Protein 6WE5 (pdb70)

InterPro domains:
  IPR008162 Inorganic pyrophosphatase [MF_00209] (23-205)
  IPR008162 Inorganic pyrophosphatase [PF00719] (28-204)
  IPR008162 Inorganic pyrophosphatase [PTHR10286] (7-205)
  IPR008162 Inorganic pyrophosphatase [cd00412] (23-202)
  IPR036649 Inorganic pyrophosphatase superfamily [G3DSA:3.90.80.10] (1-208)
  IPR036649 Inorganic pyrophosphatase superfamily [SSF50324] (8-208)

Radius of gyration: 25.92 Å; Cα contacts (8 Å, |Δi|>4): 1551; chains: 3; bounding box: 53×72×69 Å

B-factor: mean 61.57, std 17.76, range [30.32, 133.75]

Foldseek 3Di:
DDDPDDDQQQAPDDQDDPLQQKGKWAFQFAQQDQFGWAQDPVPSDIDGPGGQPDDDGQHFGKGFGHLFFQADLLQVVLCVVLVHPQAGAPGDGAMEGEDAPDHDNDGRDIFMWGFWKWWFKGQPSYTRIYTYTYGDPHVPCNPRRHPVPPDVVSVVSNVVCVQPSPQDPVCVVVVPPTRMDGSDMTTRVVSSVSRVSRNVVSVVVD/DDDPDDDQQQAPDDADDPLQQKGKWAFQFAQQDQFGWAQDPVPSDIDGPGGQPDDDGQLFGKGFGHLFFQAALLQVVLCVVLVHPQAGAPGDGQMEGEDAPDDDNDGRDIFMWGFWKWWFKGQPRHTNIYTYTYGDPHPPCNPRRHCVPPDVVSVCSNVVCVQPSPQDPVCVVVVPDTRMDGSDMTGRVVSSVSRVSRSVVSVVVD/DDPDDDQQQAPDDQDDPLQQKGKWFFQFAQQDQFGWAQDPVPSDIDGPGGQPDDDGQLFGKGFGHLFFFADLLQVVLCVVLVHPQQGAPGHGQMEGEHAPDDDNDGRDIFMWGFWKWWFKGQPSHTRIYTYTYGDPHPPCNPRRHCVPPPVVSVVSNVVCVQPSPQDPVCVVVVPDTNMDGSDMTTRVVSSVSRVSRNVVSVVVPD

Sequence (618 aa):
KTPLSIAHPWHGPVLTRDDYESLCCYIEITPADSVKFELDKETGILKVDRPQKFSNFCPCLYGLLPKTYCGDLSGEYSGQQSNRENIKGDGDPLDICVLTEKNITQGNILLQARPIGGIRILDSEEADDKIIAVLEDDLVYGNIEDISECPGTVLDMIQHYFLTYKATPESLIQAKPAKIEIVGLYGKKEAQKVIRLAHEDYCNLFKTPLSIAHPWHGPVLTRDDYESLCCYIEITPADSVKFELDKETGILKVDRPQKFSNFCPCLYGLLPKTYCCGDLSGEYSGQQSNRENIKGDGDPLDICVLTEKNITQGNILLQARRPIGGIRILDSEEADDKIIAVLEDDLVYGNIEDISECPGTVLDMIQHYFLTYKATPESLIQAKPAKIEIVGLYGKKEAQKVIRLAHEDYCNLFTPLSIAHPWHGPVLTRDDYESLCCYIEITPADSVKFELDKETGILKVDRPQKFSNFCPCLYGLLPKTYCGDLSGEYSGQQSNRENIKGDGDPLDICVLTEKNITQGNILLQARPIGGIRILDSEEADDKIIAVLEDDLVYGNIEDISECPGTVLDMIQHYFLTYKATPESLIQAKPAKIEIVGLYGKKEAQKVIRLAHEDYCNLFM

Secondary structure (DSSP, 8-state):
----BPBPTTTSS-S-SSTTSSEEEEEEE-TT-SEEEEE-TTT--EEEEEE-SSS---SSEEEE-TT----HHHHHHHHHHHT-SS-EE-SSPPEEEEE-SS-----SEEEEEEEEEEEEEESSSEE--EEEEEETT-TTTTT--SGGGS-HHHHHHHHHHHHHTT--HHHHHTTPPPSSEEEEEE-HHHHHHHHHHHHHHHHHH-/----BPBPTTTSS-S-SSTTSSEEEEEEE-TT-SEEEEE-TTT--EEEEEE--SS----SEEEE-TT----HHHHHHHHHHHT-SS-EE-SSPPEEEEE-SS-----SEEEEEEEEEEEEEESSSEE--EEEEEETT-TTTTT--SGGGS-HHHHHHHHHHHHHTT--HHHHHTTPPPSSEEEEEE-HHHHHHHHHHHHHHHHHH-/---BPBPTTTSS-S-SSTTSSEEEEEEE-TT-SEEEEE-TTT--EEEEEE--SS---SSEEEE-TT----HHHHHHHHHHTT-SS-EE-SSPPEEEEE-SS-----SEEEEEEEEEEEEEESSSEE--EEEEEETT-TTTTT--SGGGS-HHHHHHHHHHHHHTT--HHHHHTTPPPSSEEEEEEEHHHHHHHHHHHHHHHHHHH-

Solvent-accessible surface area: 25191 Å² total; per-residue (Å²): 157,46,45,124,33,12,18,0,0,10,23,24,4,63,4,29,182,59,101,21,62,10,0,5,0,0,0,16,7,0,57,57,23,35,1,34,16,83,15,34,85,110,7,0,8,7,33,6,73,25,6,5,116,62,114,24,106,2,16,9,2,28,0,6,0,0,51,0,51,6,8,127,67,9,1,70,48,2,5,132,73,17,142,118,92,95,16,54,16,39,19,63,14,5,18,0,0,0,5,26,64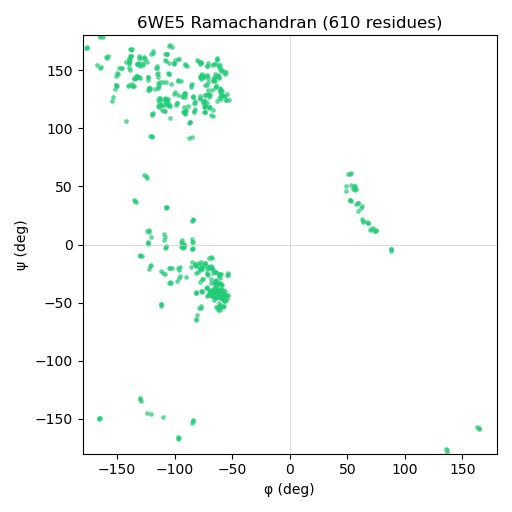,38,110,11,61,19,10,30,1,1,0,47,0,76,1,0,0,0,1,14,2,2,43,97,38,70,0,26,7,6,0,0,0,0,3,52,68,7,93,94,30,15,144,25,118,43,16,96,107,9,65,43,110,20,14,92,77,0,38,106,8,10,71,31,24,116,23,51,77,61,37,110,146,148,87,52,128,70,90,21,40,42,64,30,76,11,22,50,78,46,0,21,26,8,0,84,37,0,41,78,11,17,70,124,101,109,136,40,55,125,31,13,15,0,0,14,10,23,2,57,3,29,178,61,117,31,76,12,0,6,0,0,0,10,7,0,54,53,12,32,0,24,6,94,8,36,83,117,10,1,8,2,34,7,78,70,2,5,89,64,116,25,110,1,16,8,3,31,0,7,0,0,56,0,50,6,8,107,62,11,0,110,54,3,6,74,83,15,144,108,74,123,12,51,16,34,23,58,12,2,19,0,0,0,6,27,75,35,104,9,64,14,2,25,0,0,0,48,0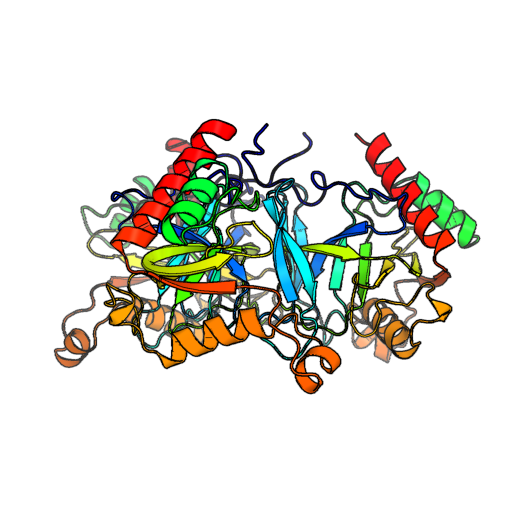,41,0,0,0,0,0,15,2,2,49,98,84,74,4,30,8,7,0,0,0,0,2,60,95,7,92,94,31,12,142,21,85,42,14,96,102,8,60,41,107,15,14,90,77,0,36,104,8,13,75,31,31,122,22,53,81,54,36,108,145,139,84,54,130,70,95,32,38,50,63,28,77,12,22,41,80,39,0,28,36,10,0,36,52,0,43,36,11,17,71,113,91,117,109,52,75,32,11,17,0,0,10,7,24,2,64,4,28,181,62,116,22,71,11,0,6,0,0,0,14,7,0,54,64,15,35,1,50,6,41,15,31,87,105,6,1,8,0,36,7,91,25,6,4,115,59,116,24,108,1,15,9,3,31,1,7,0,0,30,0,48,7,8,130,81,12,0,52,34,3,2,138,82,15,96,100,83,143,19,54,15,39,20,59,14,6,20,0,0,0,6,25,65,38,113,10,68,24,3,23,6,1,0,46,0,33,0,0,0,0,0,14,2,6,52,98,57,72,1,31,8,7,0,0,0,0,3,54,100,7,89,94,34,10,140,21,78,44,15,98,104,10,61,44,110,16,13,92,76,1,36,106,8,15,76,30,55,72,20,52,80,57,37,104,149,139,87,55,127,70,96,34,67,47,57,27,76,13,21,38,172,41,0,19,73,9,0,82,15,0,39,70,13,0,42,130,100,44,149

Organism: Chlamydia trachomatis serovar D (strain ATCC VR-885 / DSM 19411 / UW-3/Cx) (NCBI:txid272561)

CATH classification: 3.90.80.10

Structure (mmCIF, N/CA/C/O backbone):
data_6WE5
#
_entry.id   6WE5
#
_cell.length_a   77.160
_cell.length_b   121.190
_cell.length_c   124.500
_cell.angle_alpha   90.000
_cell.angle_beta   90.000
_cell.angle_gamma   90.000
#
_symmetry.space_group_name_H-M   'C 2 2 21'
#
loop_
_entity.id
_entity.type
_entity.pdbx_description
1 polymer 'Inorganic pyrophosphatase'
2 non-polymer 'SODIUM ION'
3 water water
#
loop_
_atom_site.group_PDB
_atom_site.id
_atom_site.type_symbol
_atom_site.label_atom_id
_atom_site.label_alt_id
_atom_site.label_comp_id
_atom_site.label_asym_id
_atom_site.label_entity_id
_atom_site.label_seq_id
_atom_site.pdbx_PDB_ins_code
_atom_site.Cartn_x
_atom_site.Cartn_y
_atom_site.Cartn_z
_atom_site.occupancy
_atom_site.B_iso_or_equiv
_atom_site.auth_seq_id
_atom_site.auth_comp_id
_atom_site.auth_asym_id
_atom_site.auth_atom_id
_atom_site.pdbx_PDB_model_num
ATOM 1 N N . LYS A 1 11 ? 3.539 9.748 10.977 1.00 88.40 3 LYS A N 1
ATOM 2 C CA . LYS A 1 11 ? 4.750 9.692 10.169 1.00 91.52 3 LYS A CA 1
ATOM 3 C C . LYS A 1 11 ? 5.907 10.378 10.887 1.00 93.57 3 LYS A C 1
ATOM 4 O O . LYS A 1 11 ? 7.062 10.236 10.492 1.00 95.74 3 LYS A O 1
ATOM 6 N N . THR A 1 12 ? 5.584 11.129 11.944 1.00 93.43 4 THR A N 1
ATOM 7 C CA . THR A 1 12 ? 6.590 11.776 12.774 1.00 84.10 4 THR A CA 1
ATOM 8 C C . THR A 1 12 ? 6.728 10.994 14.070 1.00 76.98 4 THR A C 1
ATOM 9 O O . THR A 1 12 ? 5.805 11.019 14.897 1.00 67.82 4 THR A O 1
ATOM 13 N N . PRO A 1 13 ? 7.832 10.280 14.289 1.00 69.58 5 PRO A N 1
ATOM 14 C CA . PRO A 1 13 ? 7.986 9.528 15.544 1.00 63.11 5 PRO A CA 1
ATOM 15 C C . PRO A 1 13 ? 8.140 10.429 16.761 1.00 59.96 5 PRO A C 1
ATOM 16 O O . PRO A 1 13 ? 9.156 11.112 16.909 1.00 61.00 5 PRO A O 1
ATOM 20 N N . LEU A 1 14 ? 7.142 10.439 17.644 1.00 64.03 6 LEU A N 1
ATOM 21 C CA . LEU A 1 14 ? 7.213 11.271 18.838 1.00 64.58 6 LEU A CA 1
ATOM 22 C C . LEU A 1 14 ? 7.955 10.605 19.991 1.00 55.69 6 LEU A C 1
ATOM 23 O O . LEU A 1 14 ? 8.323 11.290 20.950 1.00 54.08 6 LEU A O 1
ATOM 28 N N . SER A 1 15 ? 8.170 9.296 19.924 1.00 55.02 7 SER A N 1
ATOM 29 C CA . SER A 1 15 ? 8.812 8.541 20.988 1.00 56.75 7 SER A CA 1
ATOM 30 C C . SER A 1 15 ? 9.924 7.681 20.397 1.00 52.25 7 SER A C 1
ATOM 31 O O . SER A 1 15 ? 9.921 7.347 19.209 1.00 56.62 7 SER A O 1
ATOM 34 N N . ILE A 1 16 ? 10.895 7.344 21.242 1.00 47.51 8 ILE A N 1
ATOM 35 C CA . ILE A 1 16 ? 11.981 6.463 20.831 1.00 46.27 8 ILE A CA 1
ATOM 36 C C . ILE A 1 16 ? 11.458 5.041 20.666 1.00 53.08 8 ILE A C 1
ATOM 37 O O . ILE A 1 16 ? 10.732 4.523 21.526 1.00 52.82 8 ILE A O 1
ATOM 42 N N . ALA A 1 17 ? 11.814 4.410 19.550 1.00 48.31 9 ALA A N 1
ATOM 43 C CA . ALA A 1 17 ? 11.355 3.061 19.257 1.00 47.12 9 ALA A CA 1
ATOM 44 C C . ALA A 1 17 ? 12.081 2.039 20.123 1.00 48.69 9 ALA A C 1
ATOM 45 O O . ALA A 1 17 ? 13.248 2.204 20.472 1.00 42.38 9 ALA A O 1
ATOM 47 N N . HIS A 1 18 ? 11.361 0.990 20.499 1.00 55.67 10 HIS A N 1
ATOM 48 C CA . HIS A 1 18 ? 11.968 -0.155 21.166 1.00 52.68 10 HIS A CA 1
ATOM 49 C C . HIS A 1 18 ? 13.115 -0.709 20.321 1.00 50.86 10 HIS A C 1
ATOM 50 O O . HIS A 1 18 ? 12.896 -1.044 19.147 1.00 55.90 10 HIS A O 1
ATOM 57 N N . PRO A 1 19 ? 14.334 -0.817 20.859 1.00 49.23 11 PRO A N 1
ATOM 58 C CA . PRO A 1 19 ? 15.473 -1.235 20.019 1.00 53.47 11 PRO A CA 1
ATOM 59 C C . PRO A 1 19 ? 15.328 -2.624 19.422 1.00 50.88 11 PRO A C 1
ATOM 60 O O . PRO A 1 19 ? 15.930 -2.896 18.378 1.00 53.71 11 PRO A O 1
ATOM 64 N N . TRP A 1 20 ? 14.559 -3.513 20.047 1.00 48.41 12 TRP A N 1
ATOM 65 C CA . TRP A 1 20 ? 14.394 -4.849 19.492 1.00 41.12 12 TRP A CA 1
ATOM 66 C C . TRP A 1 20 ? 13.352 -4.859 18.378 1.00 57.72 12 TRP A C 1
ATOM 67 O O . TRP A 1 20 ? 13.560 -5.494 17.339 1.00 56.69 12 TRP A O 1
ATOM 78 N N . HIS A 1 21 ? 12.245 -4.133 18.557 1.00 54.42 13 HIS A N 1
ATOM 79 C CA . HIS A 1 21 ? 11.140 -4.168 17.605 1.00 58.88 13 HIS A CA 1
ATOM 80 C C . HIS A 1 21 ? 11.176 -3.046 16.575 1.00 60.34 13 HIS A C 1
ATOM 81 O O . HIS A 1 21 ? 10.546 -3.179 15.524 1.00 60.40 13 HIS A O 1
ATOM 88 N N . GLY A 1 22 ? 11.900 -1.963 16.835 1.00 61.37 14 GLY A N 1
ATOM 89 C CA . GLY A 1 22 ? 11.814 -0.773 16.018 1.00 56.15 14 GLY A CA 1
ATOM 90 C C . GLY A 1 22 ? 12.622 -0.774 14.730 1.00 54.49 14 GLY A C 1
ATOM 91 O O . GLY A 1 22 ? 12.064 -0.704 13.632 1.00 55.36 14 GLY A O 1
ATOM 92 N N . PRO A 1 23 ? 13.954 -0.837 14.837 1.00 50.39 15 PRO A N 1
ATOM 93 C CA . PRO A 1 23 ? 14.798 -0.628 13.653 1.00 42.93 15 PRO A CA 1
ATOM 94 C C . PRO A 1 23 ? 14.550 -1.667 12.570 1.00 56.26 15 PRO A C 1
ATOM 95 O O . PRO A 1 23 ? 14.178 -2.811 12.843 1.00 54.38 15 PRO A O 1
ATOM 99 N N . VAL A 1 24 ? 14.799 -1.264 11.328 1.00 60.49 16 VAL A N 1
ATOM 100 C CA . VAL A 1 24 ? 14.755 -2.195 10.207 1.00 59.82 16 VAL A CA 1
ATOM 101 C C . VAL A 1 24 ? 16.037 -3.014 10.214 1.00 63.48 16 VAL A C 1
ATOM 102 O O . VAL A 1 24 ? 17.144 -2.462 10.201 1.00 59.27 16 VAL A O 1
ATOM 106 N N . LEU A 1 25 ? 15.882 -4.338 10.223 1.00 62.36 17 LEU A N 1
ATOM 107 C CA . LEU A 1 25 ? 17.022 -5.244 10.297 1.00 52.23 17 LEU A CA 1
ATOM 108 C C . LEU A 1 25 ? 17.954 -5.058 9.104 1.00 48.18 17 LEU A C 1
ATOM 109 O O . LEU A 1 25 ? 19.148 -4.787 9.268 1.00 53.12 17 LEU A O 1
ATOM 114 N N . THR A 1 26 ? 17.425 -5.187 7.887 1.00 50.81 18 THR A N 1
ATOM 115 C CA . THR A 1 26 ? 18.270 -5.068 6.707 1.00 57.22 18 THR A CA 1
ATOM 116 C C . THR A 1 26 ? 17.482 -4.447 5.564 1.00 63.90 18 THR A C 1
ATOM 117 O O . THR A 1 26 ? 16.260 -4.591 5.476 1.00 68.16 18 THR A O 1
ATOM 121 N N . ARG A 1 27 ? 18.207 -3.757 4.684 1.00 68.08 19 ARG A N 1
ATOM 122 C CA . ARG A 1 27 ? 17.628 -3.138 3.502 1.00 67.91 19 ARG A CA 1
ATOM 123 C C . ARG A 1 27 ? 18.293 -3.622 2.225 1.00 67.45 19 ARG A C 1
ATOM 124 O O . ARG A 1 27 ? 17.898 -3.192 1.134 1.00 71.89 19 ARG A O 1
ATOM 132 N N . ASP A 1 28 ? 19.277 -4.515 2.330 1.00 63.99 20 ASP A N 1
ATOM 133 C CA . ASP A 1 28 ? 20.085 -4.979 1.208 1.00 69.42 20 ASP A CA 1
ATOM 134 C C . ASP A 1 28 ? 20.249 -6.492 1.258 1.00 70.62 20 ASP A C 1
ATOM 135 O O . ASP A 1 28 ? 21.331 -7.025 0.986 1.00 69.66 20 ASP A O 1
ATOM 140 N N . ASP A 1 29 ? 19.182 -7.191 1.648 1.00 69.06 21 ASP A N 1
ATOM 141 C CA . ASP A 1 29 ? 19.138 -8.655 1.693 1.00 71.93 21 ASP A CA 1
ATOM 142 C C . ASP A 1 29 ? 20.265 -9.230 2.552 1.00 68.87 21 ASP A C 1
ATOM 143 O O . ASP A 1 29 ? 20.972 -10.159 2.154 1.00 69.44 21 ASP A O 1
ATOM 148 N N . TYR A 1 30 ? 20.411 -8.670 3.753 1.00 67.18 22 TYR A N 1
ATOM 149 C CA . TYR A 1 30 ? 21.314 -9.148 4.798 1.00 60.01 22 TYR A CA 1
ATOM 150 C C . TYR A 1 30 ? 22.791 -8.990 4.448 1.00 61.84 22 TYR A C 1
ATOM 151 O O . TYR A 1 30 ? 23.641 -9.626 5.080 1.00 58.19 22 TYR A O 1
ATOM 160 N N . GLU A 1 31 ? 23.129 -8.126 3.482 1.00 56.59 23 GLU A N 1
ATOM 161 C CA . GLU A 1 31 ? 24.537 -7.812 3.237 1.00 57.35 23 GLU A CA 1
ATOM 162 C C . GLU A 1 31 ? 25.104 -6.945 4.354 1.00 52.74 23 GLU A C 1
ATOM 163 O O . GLU A 1 31 ? 26.267 -7.104 4.744 1.00 57.83 23 GLU A O 1
ATOM 169 N N . SER A 1 32 ? 24.305 -6.014 4.866 1.00 51.44 24 SER A N 1
ATOM 170 C CA . SER A 1 32 ? 24.627 -5.266 6.073 1.00 54.99 24 SER A CA 1
ATOM 171 C C . SER A 1 32 ? 23.402 -5.278 6.978 1.00 57.39 24 SER A C 1
ATOM 172 O O . SER A 1 32 ? 22.270 -5.452 6.516 1.00 58.46 24 SER A O 1
ATOM 175 N N . LEU A 1 33 ? 23.636 -5.104 8.277 1.00 48.87 25 LEU A N 1
ATOM 176 C CA . LEU A 1 33 ? 22.581 -5.202 9.279 1.00 47.67 25 LEU A CA 1
ATOM 177 C C . LEU A 1 33 ? 22.647 -4.013 10.224 1.00 47.18 25 LEU A C 1
ATOM 178 O O . LEU A 1 33 ? 23.735 -3.535 10.561 1.00 50.08 25 LEU A O 1
ATOM 183 N N . CYS A 1 34 ? 21.480 -3.549 10.660 1.00 48.08 26 CYS A N 1
ATOM 184 C CA . CYS A 1 34 ? 21.399 -2.620 11.779 1.00 55.93 26 CYS A CA 1
ATOM 185 C C . CYS A 1 34 ? 21.431 -3.414 13.079 1.00 55.26 26 CYS A C 1
ATOM 186 O O . CYS A 1 34 ? 20.656 -4.358 13.251 1.00 58.39 26 CYS A O 1
ATOM 189 N N . CYS A 1 35 ? 22.332 -3.046 13.985 1.00 50.03 27 CYS A N 1
ATOM 190 C CA . CYS A 1 35 ? 22.558 -3.784 15.222 1.00 41.08 27 CYS A CA 1
ATOM 191 C C . CYS A 1 35 ? 22.373 -2.883 16.434 1.00 40.71 27 CYS A C 1
ATOM 192 O O . CYS A 1 35 ? 22.735 -1.704 16.406 1.00 42.14 27 CYS A O 1
ATOM 195 N N . TYR A 1 36 ? 21.825 -3.449 17.504 1.00 40.70 28 TYR A N 1
ATOM 196 C CA . TYR A 1 36 ? 21.714 -2.760 18.779 1.00 38.63 28 TYR A CA 1
ATOM 197 C C . TYR A 1 36 ? 22.759 -3.318 19.738 1.00 38.94 28 TYR A C 1
ATOM 198 O O . TYR A 1 36 ? 22.774 -4.523 20.009 1.00 38.40 28 TYR A O 1
ATOM 207 N N . ILE A 1 37 ? 23.638 -2.452 20.226 1.00 39.25 29 ILE A N 1
ATOM 208 C CA . ILE A 1 37 ? 24.771 -2.862 21.054 1.00 39.26 29 ILE A CA 1
ATOM 209 C C . ILE A 1 37 ? 24.396 -2.777 22.530 1.00 45.56 29 ILE A C 1
ATOM 210 O O . ILE A 1 37 ? 23.936 -1.732 23.007 1.00 34.00 29 ILE A O 1
ATOM 215 N N . GLU A 1 38 ? 24.616 -3.871 23.258 1.00 42.35 30 GLU A N 1
ATOM 216 C CA . GLU A 1 38 ? 24.362 -3.931 24.687 1.00 41.05 30 GLU A CA 1
ATOM 217 C C . GLU A 1 38 ? 25.628 -3.884 25.527 1.00 42.16 30 GLU A C 1
ATOM 218 O O . GLU A 1 38 ? 25.610 -3.318 26.614 1.00 40.53 30 GLU A O 1
ATOM 224 N N . ILE A 1 39 ? 26.727 -4.444 25.046 1.00 39.96 31 ILE A N 1
ATOM 225 C CA . ILE A 1 39 ? 27.935 -4.620 25.848 1.00 42.54 31 ILE A CA 1
ATOM 226 C C . ILE A 1 39 ? 29.141 -4.210 25.014 1.00 42.86 31 ILE A C 1
ATOM 227 O O . ILE A 1 39 ? 29.229 -4.540 23.826 1.00 44.74 31 ILE A O 1
ATOM 232 N N . THR A 1 40 ? 30.057 -3.474 25.630 1.00 41.80 32 THR A N 1
ATOM 233 C CA . THR A 1 40 ? 31.318 -3.122 25.002 1.00 38.66 32 THR A CA 1
ATOM 234 C C . THR A 1 40 ? 32.475 -3.694 25.808 1.00 39.89 32 THR A C 1
ATOM 235 O O . THR A 1 40 ? 32.289 -4.119 26.956 1.00 41.83 32 THR A O 1
ATOM 239 N N . PRO A 1 41 ? 33.693 -3.748 25.220 1.00 36.89 33 PRO A N 1
ATOM 240 C CA . PRO A 1 41 ? 34.879 -4.160 25.992 1.00 37.45 33 PRO A CA 1
ATOM 241 C C . PRO A 1 41 ? 35.085 -3.365 27.271 1.00 43.67 33 PRO A C 1
ATOM 242 O O . PRO A 1 41 ? 35.706 -3.863 28.212 1.00 40.37 33 PRO A O 1
ATOM 246 N N . ALA A 1 42 ? 34.567 -2.137 27.326 1.00 39.68 34 ALA A N 1
ATOM 247 C CA . ALA A 1 42 ? 34.764 -1.305 28.505 1.00 39.82 34 ALA A CA 1
ATOM 248 C C . ALA A 1 42 ? 33.916 -1.741 29.694 1.00 49.14 34 ALA A C 1
ATOM 249 O O . ALA A 1 42 ? 34.228 -1.352 30.826 1.00 44.89 34 ALA A O 1
ATOM 251 N N . ASP A 1 43 ? 32.868 -2.541 29.473 1.00 45.71 35 ASP A N 1
ATOM 252 C CA . ASP A 1 43 ? 31.925 -2.885 30.535 1.00 43.50 35 ASP A CA 1
ATOM 253 C C . ASP A 1 43 ? 32.476 -3.962 31.465 1.00 46.91 35 ASP A C 1
ATOM 254 O O . ASP A 1 43 ? 33.172 -4.886 31.032 1.00 51.06 35 ASP A O 1
ATOM 259 N N . SER A 1 44 ? 32.136 -3.842 32.749 1.00 50.69 36 SER A N 1
ATOM 260 C CA . SER A 1 44 ? 32.448 -4.836 33.767 1.00 46.33 36 SER A CA 1
ATOM 261 C C . SER A 1 44 ? 31.226 -5.624 34.214 1.00 54.49 36 SER A C 1
ATOM 262 O O . SER A 1 44 ? 31.352 -6.500 35.080 1.00 57.05 36 SER A O 1
ATOM 265 N N . VAL A 1 45 ? 30.043 -5.310 33.684 1.00 43.81 37 VAL A N 1
ATOM 266 C CA . VAL A 1 45 ? 28.837 -6.083 33.939 1.00 48.82 37 VAL A CA 1
ATOM 267 C C . VAL A 1 45 ? 28.246 -6.484 32.595 1.00 49.46 37 VAL A C 1
ATOM 268 O O . VAL A 1 45 ? 28.533 -5.884 31.558 1.00 50.35 37 VAL A O 1
ATOM 272 N N . LYS A 1 46 ? 27.413 -7.520 32.622 1.00 42.44 38 LYS A N 1
ATOM 273 C CA . LYS A 1 46 ? 26.730 -7.982 31.424 1.00 45.26 38 LYS A CA 1
ATOM 274 C C . LYS A 1 46 ? 25.407 -7.239 31.347 1.00 51.27 38 LYS A C 1
ATOM 275 O O . LYS A 1 46 ? 24.522 -7.438 32.186 1.00 58.56 38 LYS A O 1
ATOM 281 N N . PHE A 1 47 ? 25.280 -6.378 30.347 1.00 49.01 39 PHE A N 1
ATOM 282 C CA . PHE A 1 47 ? 24.035 -5.682 30.088 1.00 42.19 39 PHE A CA 1
ATOM 283 C C . PHE A 1 47 ? 23.175 -6.503 29.142 1.00 49.40 39 PHE A C 1
ATOM 284 O O . PHE A 1 47 ? 23.677 -7.293 28.337 1.00 57.79 39 PHE A O 1
ATOM 292 N N . GLU A 1 48 ? 21.867 -6.307 29.244 1.00 50.90 40 GLU A N 1
ATOM 293 C CA . GLU A 1 48 ? 20.941 -6.931 28.317 1.00 54.81 40 GLU A CA 1
ATOM 294 C C . GLU A 1 48 ? 19.725 -6.027 28.208 1.00 55.78 40 GLU A C 1
ATOM 295 O O . GLU A 1 48 ? 19.271 -5.460 29.206 1.00 57.30 40 GLU A O 1
ATOM 301 N N . LEU A 1 49 ? 19.244 -5.855 26.982 1.00 50.87 41 LEU A N 1
ATOM 302 C CA . LEU A 1 49 ? 18.047 -5.067 26.745 1.00 46.82 41 LEU A CA 1
ATOM 303 C C . LEU A 1 49 ? 16.856 -5.694 27.466 1.00 50.13 41 LEU A C 1
ATOM 304 O O . LEU A 1 49 ? 16.596 -6.892 27.333 1.00 55.66 41 LEU A O 1
ATOM 309 N N . ASP A 1 50 ? 16.169 -4.898 28.282 1.00 47.57 42 ASP A N 1
ATOM 310 C CA . ASP A 1 50 ? 14.961 -5.367 28.950 1.00 50.74 42 ASP A CA 1
ATOM 311 C C . ASP A 1 50 ? 13.830 -5.453 27.930 1.00 52.31 42 ASP A C 1
ATOM 312 O O . ASP A 1 50 ? 13.393 -4.427 27.397 1.00 49.47 42 ASP A O 1
ATOM 317 N N . LYS A 1 51 ? 13.361 -6.671 27.643 1.00 54.61 43 LYS A N 1
ATOM 318 C CA . LYS A 1 51 ? 12.353 -6.834 26.596 1.00 52.82 43 LYS A CA 1
ATOM 319 C C . LYS A 1 51 ? 11.122 -5.984 26.878 1.00 54.28 43 LYS A C 1
ATOM 320 O O . LYS A 1 51 ? 10.588 -5.333 25.974 1.00 56.72 43 LYS A O 1
ATOM 326 N N . GLU A 1 52 ? 10.712 -5.911 28.146 1.00 57.56 44 GLU A N 1
ATOM 327 C CA . GLU A 1 52 ? 9.449 -5.270 28.493 1.00 66.86 44 GLU A CA 1
ATOM 328 C C . GLU A 1 52 ? 9.502 -3.765 28.265 1.00 65.85 44 GLU A C 1
ATOM 329 O O . GLU A 1 52 ? 8.549 -3.181 27.741 1.00 76.05 44 GLU A O 1
ATOM 335 N N . THR A 1 53 ? 10.599 -3.116 28.659 1.00 50.91 45 THR A N 1
ATOM 336 C CA . THR A 1 53 ? 10.690 -1.661 28.617 1.00 49.74 45 THR A CA 1
ATOM 337 C C . THR A 1 53 ? 11.552 -1.118 27.486 1.00 49.96 45 THR A C 1
ATOM 338 O O . THR A 1 53 ? 11.411 0.060 27.138 1.00 49.18 45 THR A O 1
ATOM 342 N N . GLY A 1 54 ? 12.440 -1.928 26.912 1.00 48.31 46 GLY A N 1
ATOM 343 C CA . GLY A 1 54 ? 13.367 -1.418 25.923 1.00 45.39 46 GLY A CA 1
ATOM 344 C C . GLY A 1 54 ? 14.505 -0.595 26.489 1.00 52.84 46 GLY A C 1
ATOM 345 O O . GLY A 1 54 ? 15.225 0.053 25.725 1.00 56.76 46 GLY A O 1
ATOM 346 N N . ILE A 1 55 ? 14.694 -0.608 27.807 1.00 51.72 47 ILE A N 1
ATOM 347 C CA . ILE A 1 55 ? 15.808 0.069 28.464 1.00 48.83 47 ILE A CA 1
ATOM 348 C C . ILE A 1 55 ? 16.911 -0.947 28.702 1.00 45.48 47 ILE A C 1
ATOM 349 O O . ILE A 1 55 ? 16.640 -2.104 29.043 1.00 50.20 47 ILE A O 1
ATOM 354 N N . LEU A 1 56 ? 18.154 -0.525 28.505 1.00 50.68 48 LEU A N 1
ATOM 355 C CA . LEU A 1 56 ? 19.283 -1.389 28.800 1.00 46.91 48 LEU A CA 1
ATOM 356 C C . LEU A 1 56 ? 19.330 -1.658 30.298 1.00 47.34 48 LEU A C 1
ATOM 357 O O . LEU A 1 56 ? 19.203 -0.734 31.107 1.00 45.65 48 LEU A O 1
ATOM 362 N N . LYS A 1 57 ? 19.536 -2.917 30.667 1.00 48.50 49 LYS A N 1
ATOM 363 C CA . LYS A 1 57 ? 19.474 -3.341 32.059 1.00 49.14 49 LYS A CA 1
ATOM 364 C C . LYS A 1 57 ? 20.669 -4.222 32.386 1.00 46.56 49 LYS A C 1
ATOM 365 O O . LYS A 1 57 ? 21.112 -5.014 31.549 1.00 45.55 49 LYS A O 1
ATOM 371 N N . VAL A 1 58 ? 21.190 -4.077 33.604 1.00 43.96 50 VAL A N 1
ATOM 372 C CA . VAL A 1 58 ? 22.214 -4.992 34.097 1.00 45.26 50 VAL A CA 1
ATOM 373 C C . VAL A 1 58 ? 21.573 -6.355 34.318 1.00 47.55 50 VAL A C 1
ATOM 374 O O . VAL A 1 58 ? 20.644 -6.499 35.121 1.00 51.63 50 VAL A O 1
ATOM 378 N N . ASP A 1 59 ? 22.049 -7.358 33.591 1.00 51.11 51 ASP A N 1
ATOM 379 C CA . ASP A 1 59 ? 21.604 -8.719 33.858 1.00 56.82 51 ASP A CA 1
ATOM 380 C C . ASP A 1 59 ? 22.303 -9.265 35.093 1.00 59.73 51 ASP A C 1
ATOM 381 O O . ASP A 1 59 ? 21.653 -9.726 36.038 1.00 61.89 51 ASP A O 1
ATOM 386 N N . ARG A 1 60 ? 23.631 -9.195 35.107 1.00 57.54 52 ARG A N 1
ATOM 387 C CA . ARG A 1 60 ? 24.429 -9.646 36.235 1.00 54.18 52 ARG A CA 1
ATOM 388 C C . ARG A 1 60 ? 25.820 -9.070 36.074 1.00 58.05 52 ARG A C 1
ATOM 389 O O . ARG A 1 60 ? 26.251 -8.808 34.944 1.00 55.34 52 ARG A O 1
ATOM 391 N N . PRO A 1 61 ? 26.547 -8.852 37.159 1.00 58.75 53 PRO A N 1
ATOM 392 C CA . PRO A 1 61 ? 27.955 -8.491 37.016 1.00 58.09 53 PRO A CA 1
ATOM 393 C C . PRO A 1 61 ? 28.710 -9.662 36.412 1.00 61.75 53 PRO A C 1
ATOM 394 O O . PRO A 1 61 ? 28.274 -10.813 36.478 1.00 68.30 53 PRO A O 1
ATOM 398 N N . GLN A 1 62 ? 29.826 -9.352 35.762 1.00 54.06 54 GLN A N 1
ATOM 399 C CA . GLN A 1 62 ? 30.715 -10.420 35.338 1.00 58.18 54 GLN A CA 1
ATOM 400 C C . GLN A 1 62 ? 31.115 -11.230 36.563 1.00 56.58 54 GLN A C 1
ATOM 401 O O . GLN A 1 62 ? 31.549 -10.673 37.574 1.00 62.34 54 GLN A O 1
ATOM 407 N N . LYS A 1 63 ? 30.927 -12.548 36.481 1.00 54.67 55 LYS A N 1
ATOM 408 C CA . LYS A 1 63 ? 31.182 -13.402 37.636 1.00 55.91 55 LYS A CA 1
ATOM 409 C C . LYS A 1 63 ? 32.673 -13.609 37.858 1.00 54.44 55 LYS A C 1
ATOM 410 O O . LYS A 1 63 ? 33.103 -13.835 38.993 1.00 52.65 55 LYS A O 1
ATOM 416 N N . PHE A 1 64 ? 33.476 -13.567 36.793 1.00 52.64 56 PHE A N 1
ATOM 417 C CA . PHE A 1 64 ? 34.888 -13.885 36.951 1.00 57.49 56 PHE A CA 1
ATOM 418 C C . PHE A 1 64 ? 35.769 -12.803 36.342 1.00 58.37 56 PHE A C 1
ATOM 419 O O . PHE A 1 64 ? 35.520 -11.615 36.578 1.00 59.68 56 PHE A O 1
ATOM 427 N N . SER A 1 65 ? 36.800 -13.179 35.578 1.00 55.22 57 SER A N 1
ATOM 428 C CA . SER A 1 65 ? 37.810 -12.217 35.140 1.00 55.23 57 SER A CA 1
ATOM 429 C C . SER A 1 65 ? 37.710 -11.883 33.656 1.00 54.59 57 SER A C 1
ATOM 430 O O . SER A 1 65 ? 38.724 -11.559 33.023 1.00 49.48 57 SER A O 1
ATOM 433 N N . ASN A 1 66 ? 36.503 -11.899 33.094 1.00 49.90 58 ASN A N 1
ATOM 434 C CA . ASN A 1 66 ? 36.334 -11.686 31.663 1.00 43.25 58 ASN A CA 1
ATOM 435 C C . ASN A 1 66 ? 35.793 -10.293 31.370 1.00 45.56 58 ASN A C 1
ATOM 436 O O . ASN A 1 66 ? 35.032 -9.720 32.152 1.00 48.32 58 ASN A O 1
ATOM 441 N N . PHE A 1 67 ? 36.221 -9.754 30.234 1.00 47.24 59 PHE A N 1
ATOM 442 C CA . PHE A 1 67 ? 35.550 -8.661 29.554 1.00 42.86 59 PHE A CA 1
ATOM 443 C C . PHE A 1 67 ? 35.065 -9.198 28.217 1.00 44.06 59 PHE A C 1
ATOM 444 O O . PHE A 1 67 ? 35.645 -10.141 27.668 1.00 50.59 59 PHE A O 1
ATOM 452 N N . CYS A 1 68 ? 33.992 -8.617 27.704 1.00 43.28 60 CYS A N 1
ATOM 453 C CA . CYS A 1 68 ? 33.504 -9.012 26.391 1.00 47.93 60 CYS A CA 1
ATOM 454 C C . CYS A 1 68 ? 34.434 -8.444 25.327 1.00 47.71 60 CYS A C 1
ATOM 455 O O . CYS A 1 68 ? 34.574 -7.219 25.234 1.00 50.16 60 CYS A O 1
ATOM 458 N N . PRO A 1 69 ? 35.097 -9.286 24.507 1.00 51.74 61 PRO A N 1
ATOM 459 C CA . PRO A 1 69 ? 36.220 -8.798 23.687 1.00 48.59 61 PRO A CA 1
ATOM 460 C C . PRO A 1 69 ? 35.809 -8.146 22.377 1.00 57.31 61 PRO A C 1
ATOM 461 O O . PRO A 1 69 ? 36.617 -8.050 21.448 1.00 57.07 61 PRO A O 1
ATOM 465 N N . CYS A 1 70 ? 34.572 -7.685 22.294 1.00 51.14 62 CYS A N 1
ATOM 466 C CA . CYS A 1 70 ? 34.078 -7.023 21.094 1.00 47.60 62 CYS A CA 1
ATOM 467 C C . CYS A 1 70 ? 32.792 -6.297 21.466 1.00 46.02 62 CYS A C 1
ATOM 468 O O . CYS A 1 70 ? 32.346 -6.334 22.617 1.00 46.61 62 CYS A O 1
ATOM 471 N N . LEU A 1 71 ? 32.212 -5.618 20.484 1.00 48.30 63 LEU A N 1
ATOM 472 C CA . LEU A 1 71 ? 30.867 -5.079 20.639 1.00 42.74 63 LEU A CA 1
ATOM 473 C C . LEU A 1 71 ? 29.869 -6.223 20.550 1.00 43.79 63 LEU A C 1
ATOM 474 O O . LEU A 1 71 ? 29.871 -6.980 19.575 1.00 48.30 63 LEU A O 1
ATOM 479 N N . TYR A 1 72 ? 29.044 -6.370 21.580 1.00 42.02 64 TYR A N 1
ATOM 480 C CA . TYR A 1 72 ? 28.096 -7.466 21.688 1.00 49.77 64 TYR A CA 1
ATOM 481 C C . TYR A 1 72 ? 26.702 -6.883 21.816 1.00 49.32 64 TYR A C 1
ATOM 482 O O . TYR A 1 72 ? 26.479 -5.966 22.615 1.00 42.54 64 TYR A O 1
ATOM 491 N N . GLY A 1 73 ? 25.769 -7.417 21.039 1.00 48.40 65 GLY A N 1
ATOM 492 C CA . GLY A 1 73 ? 24.404 -6.952 21.117 1.00 39.87 65 GLY A CA 1
ATOM 493 C C . GLY A 1 73 ? 23.436 -7.892 20.433 1.00 47.59 65 GLY A C 1
ATOM 494 O O . GLY A 1 73 ? 23.670 -9.103 20.375 1.00 46.05 65 GLY A O 1
ATOM 495 N N . LEU A 1 74 ? 22.347 -7.343 19.903 1.00 39.25 66 LEU A N 1
ATOM 496 C CA . LEU A 1 74 ? 21.282 -8.147 19.331 1.00 46.14 66 LEU A CA 1
ATOM 497 C C . LEU A 1 74 ? 20.925 -7.610 17.955 1.00 45.46 66 LEU A C 1
ATOM 498 O O . LEU A 1 74 ? 21.257 -6.476 17.602 1.00 49.02 66 LEU A O 1
ATOM 503 N N . LEU A 1 75 ? 20.243 -8.450 17.177 1.00 48.02 67 LEU A N 1
ATOM 504 C CA . LEU A 1 75 ? 19.721 -8.048 15.878 1.00 50.03 67 LEU A CA 1
ATOM 505 C C . LEU A 1 75 ? 18.252 -7.685 16.009 1.00 53.37 67 LEU A C 1
ATOM 506 O O . LEU A 1 75 ? 17.453 -8.518 16.468 1.00 50.22 67 LEU A O 1
ATOM 511 N N . PRO A 1 76 ? 17.861 -6.461 15.661 1.00 53.92 68 PRO A N 1
ATOM 512 C CA . PRO A 1 76 ? 16.443 -6.089 15.713 1.00 46.50 68 PRO A CA 1
ATOM 513 C C . PRO A 1 76 ? 15.571 -7.016 14.873 1.00 51.37 68 PRO A C 1
ATOM 514 O O . PRO A 1 76 ? 15.974 -7.504 13.815 1.00 53.19 68 PRO A O 1
ATOM 518 N N . LYS A 1 77 ? 14.346 -7.234 15.356 1.00 50.48 69 LYS A N 1
ATOM 519 C CA . LYS A 1 77 ? 13.349 -8.047 14.660 1.00 55.67 69 LYS A CA 1
ATOM 520 C C . LYS A 1 77 ? 13.843 -9.474 14.424 1.00 60.70 69 LYS A C 1
ATOM 521 O O . LYS A 1 77 ? 13.554 -10.081 13.395 1.00 57.15 69 LYS A O 1
ATOM 527 N N . THR A 1 78 ? 14.601 -10.021 15.377 1.00 53.95 70 THR A N 1
ATOM 528 C CA . THR A 1 78 ? 14.988 -11.424 15.316 1.00 53.18 70 THR A CA 1
ATOM 529 C C . THR A 1 78 ? 14.628 -12.118 16.622 1.00 59.13 70 THR A C 1
ATOM 530 O O . THR A 1 78 ? 14.554 -11.497 17.685 1.00 59.72 70 THR A O 1
ATOM 534 N N . TYR A 1 79 ? 14.457 -13.433 16.526 1.00 59.53 71 TYR A N 1
ATOM 535 C CA . TYR A 1 79 ? 14.062 -14.271 17.648 1.00 63.84 71 TYR A CA 1
ATOM 536 C C . TYR A 1 79 ? 14.636 -15.656 17.401 1.00 64.96 71 TYR A C 1
ATOM 537 O O . TYR A 1 79 ? 14.537 -16.171 16.285 1.00 71.80 71 TYR A O 1
ATOM 546 N N . CYS A 1 80 ? 15.250 -16.246 18.423 1.00 57.00 72 CYS A N 1
ATOM 547 C CA . CYS A 1 80 ? 15.796 -17.597 18.297 1.00 63.58 72 CYS A CA 1
ATOM 548 C C . CYS A 1 80 ? 14.680 -18.575 18.644 1.00 75.74 72 CYS A C 1
ATOM 549 O O . CYS A 1 80 ? 14.480 -18.943 19.804 1.00 73.68 72 CYS A O 1
ATOM 552 N N . GLY A 1 81 ? 13.941 -19.001 17.620 1.00 79.76 73 GLY A N 1
ATOM 553 C CA . GLY A 1 81 ? 12.747 -19.799 17.820 1.00 81.44 73 GLY A CA 1
ATOM 554 C C . GLY A 1 81 ? 12.773 -21.162 17.160 1.00 81.53 73 GLY A C 1
ATOM 555 O O . GLY A 1 81 ? 13.827 -21.796 17.071 1.00 82.66 73 GLY A O 1
ATOM 556 N N . ASP A 1 82 ? 11.606 -21.620 16.697 1.00 83.17 74 ASP A N 1
ATOM 557 C CA . ASP A 1 82 ? 11.485 -22.977 16.170 1.00 84.71 74 ASP A CA 1
ATOM 558 C C . ASP A 1 82 ? 12.404 -23.192 14.974 1.00 80.44 74 ASP A C 1
ATOM 559 O O . ASP A 1 82 ? 13.181 -24.154 14.935 1.00 75.72 74 ASP A O 1
ATOM 564 N N . LEU A 1 83 ? 12.325 -22.300 13.985 1.00 79.76 75 LEU A N 1
ATOM 565 C CA . LEU A 1 83 ? 13.149 -22.424 12.786 1.00 82.22 75 LEU A CA 1
ATOM 566 C C . LEU A 1 83 ? 14.640 -22.355 13.115 1.00 78.75 75 LEU A C 1
ATOM 567 O O . LEU A 1 83 ? 15.449 -23.085 12.527 1.00 72.96 75 LEU A O 1
ATOM 572 N N . SER A 1 84 ? 15.026 -21.458 14.028 1.00 69.99 76 SER A N 1
ATOM 573 C CA . SER A 1 84 ? 16.427 -21.372 14.432 1.00 62.74 76 SER A CA 1
ATOM 574 C C . SER A 1 84 ? 16.890 -22.657 15.107 1.00 64.77 76 SER A C 1
ATOM 575 O O . SER A 1 84 ? 18.002 -23.138 14.851 1.00 66.37 76 SER A O 1
ATOM 578 N N . GLY A 1 85 ? 16.059 -23.220 15.986 1.00 62.10 77 GLY A N 1
ATOM 579 C CA . GLY A 1 85 ? 16.462 -24.424 16.692 1.00 64.41 77 GLY A CA 1
ATOM 580 C C . GLY A 1 85 ? 16.600 -25.624 15.777 1.00 70.19 77 GLY A C 1
ATOM 581 O O . GLY A 1 85 ? 17.575 -26.376 15.869 1.00 77.73 77 GLY A O 1
ATOM 582 N N . GLU A 1 86 ? 15.636 -25.814 14.874 1.00 70.63 78 GLU A N 1
ATOM 583 C CA . GLU A 1 86 ? 15.688 -26.957 13.968 1.00 75.34 78 GLU A CA 1
ATOM 584 C C . GLU A 1 86 ? 16.908 -26.878 13.063 1.00 77.11 78 GLU A C 1
ATOM 585 O O . GLU A 1 86 ? 17.581 -27.888 12.823 1.00 83.16 78 GLU A O 1
ATOM 587 N N . TYR A 1 87 ? 17.214 -25.683 12.558 1.00 75.13 79 TYR A N 1
ATOM 588 C CA . TYR A 1 87 ? 18.370 -25.522 11.685 1.00 75.12 79 TYR A CA 1
ATOM 589 C C . TYR A 1 87 ? 19.674 -25.766 12.434 1.00 79.33 79 TYR A C 1
ATOM 590 O O . TYR A 1 87 ? 20.566 -26.454 11.926 1.00 84.66 79 TYR A O 1
ATOM 599 N N . SER A 1 88 ? 19.800 -25.218 13.645 1.00 74.90 80 SER A N 1
ATOM 600 C CA . SER A 1 88 ? 20.994 -25.469 14.446 1.00 78.79 80 SER A CA 1
ATOM 601 C C . SER A 1 88 ? 21.174 -26.957 14.715 1.00 82.45 80 SER A C 1
ATOM 602 O O . SER A 1 88 ? 22.289 -27.484 14.612 1.00 87.77 80 SER A O 1
ATOM 605 N N . GLY A 1 89 ? 20.089 -27.649 15.067 1.00 80.28 81 GLY A N 1
ATOM 606 C CA . GLY A 1 89 ? 20.174 -29.087 15.245 1.00 80.59 81 GLY A CA 1
ATOM 607 C C . GLY A 1 89 ? 20.559 -29.791 13.961 1.00 84.80 81 GLY A C 1
ATOM 608 O O . GLY A 1 89 ? 21.393 -30.701 13.963 1.00 82.57 81 GLY A O 1
ATOM 609 N N . GLN A 1 90 ? 19.956 -29.376 12.847 1.00 91.47 82 GLN A N 1
ATOM 610 C CA . GLN A 1 90 ? 20.296 -29.945 11.548 1.00 94.15 82 GLN A CA 1
ATOM 611 C C . GLN A 1 90 ? 21.775 -29.742 11.236 1.00 94.78 82 GLN A C 1
ATOM 612 O O . GLN A 1 90 ? 22.463 -30.671 10.794 1.00 96.93 82 GLN A O 1
ATOM 618 N N . GLN A 1 91 ? 22.283 -28.527 11.465 1.00 93.06 83 GLN A N 1
ATOM 619 C CA . GLN A 1 91 ? 23.669 -28.218 11.131 1.00 91.60 83 GLN A CA 1
ATOM 620 C C . GLN A 1 91 ? 24.661 -28.888 12.072 1.00 90.76 83 GLN A C 1
ATOM 621 O O . GLN A 1 91 ? 25.832 -29.040 11.708 1.00 86.46 83 GLN A O 1
ATOM 627 N N . SER A 1 92 ? 24.232 -29.285 13.267 1.00 93.55 84 SER A N 1
ATOM 628 C CA . SER A 1 92 ? 25.106 -29.968 14.208 1.00 96.04 84 SER A CA 1
ATOM 629 C C . SER A 1 92 ? 24.750 -31.437 14.362 1.00 103.67 84 SER A C 1
ATOM 630 O O . SER A 1 92 ? 25.371 -32.129 15.176 1.00 105.29 84 SER A O 1
ATOM 633 N N . ASN A 1 93 ? 23.780 -31.925 13.585 1.00 92.13 85 ASN A N 1
ATOM 634 C CA . ASN A 1 93 ? 23.309 -33.309 13.636 1.00 91.85 85 ASN A CA 1
ATOM 635 C C . ASN A 1 93 ? 23.022 -33.744 15.070 1.00 93.53 85 ASN A C 1
ATOM 636 O O . ASN A 1 93 ? 23.504 -34.774 15.546 1.00 100.12 85 ASN A O 1
ATOM 641 N N . ARG A 1 94 ? 22.253 -32.921 15.774 1.00 89.50 86 ARG A N 1
ATOM 642 C CA . ARG A 1 94 ? 21.817 -33.222 17.129 1.00 96.00 86 ARG A CA 1
ATOM 643 C C . ARG A 1 94 ? 20.315 -32.985 17.225 1.00 91.57 86 ARG A C 1
ATOM 644 O O . ARG A 1 94 ? 19.781 -32.063 16.599 1.00 79.72 86 ARG A O 1
ATOM 652 N N . GLU A 1 95 ? 19.638 -33.815 18.013 1.00 94.91 87 GLU A N 1
ATOM 653 C CA . GLU A 1 95 ? 18.186 -33.787 18.096 1.00 94.55 87 GLU A CA 1
ATOM 654 C C . GLU A 1 95 ? 17.708 -32.948 19.276 1.00 94.15 87 GLU A C 1
ATOM 655 O O . GLU A 1 95 ? 18.449 -32.681 20.226 1.00 92.19 87 GLU A O 1
ATOM 657 N N . ASN A 1 96 ? 16.443 -32.525 19.184 1.00 95.14 88 ASN A N 1
ATOM 658 C CA . ASN A 1 96 ? 15.745 -31.795 20.245 1.00 100.58 88 ASN A CA 1
ATOM 659 C C . ASN A 1 96 ? 16.419 -30.460 20.561 1.00 99.47 88 ASN A C 1
ATOM 660 O O . ASN A 1 96 ? 16.376 -29.984 21.698 1.00 107.81 88 ASN A O 1
ATOM 662 N N . ILE A 1 97 ? 17.037 -29.839 19.559 1.00 89.65 89 ILE A N 1
ATOM 663 C CA . ILE A 1 97 ? 17.663 -28.533 19.740 1.00 82.41 89 ILE A CA 1
ATOM 664 C C . ILE A 1 97 ? 16.594 -27.454 19.599 1.00 80.71 89 ILE A C 1
ATOM 665 O O . ILE A 1 97 ? 15.942 -27.343 18.555 1.00 82.58 89 ILE A O 1
ATOM 670 N N . LYS A 1 98 ? 16.423 -26.648 20.641 1.00 78.52 90 LYS A N 1
ATOM 671 C CA . LYS A 1 98 ? 15.471 -25.548 20.632 1.00 77.20 90 LYS A CA 1
ATOM 672 C C . LYS A 1 98 ? 16.201 -24.214 20.558 1.00 76.61 90 LYS A C 1
ATOM 673 O O . LYS A 1 98 ? 17.412 -24.128 20.777 1.00 71.11 90 LYS A O 1
ATOM 675 N N . GLY A 1 99 ? 15.449 -23.169 20.218 1.00 78.16 91 GLY A N 1
ATOM 676 C CA . GLY A 1 99 ? 15.978 -21.828 20.304 1.00 68.08 91 GLY A CA 1
ATOM 677 C C . GLY A 1 99 ? 15.996 -21.327 21.737 1.00 68.97 91 GLY A C 1
ATOM 678 O O . GLY A 1 99 ? 15.248 -21.788 22.599 1.00 75.78 91 GLY A O 1
ATOM 679 N N . ASP A 1 100 ? 16.878 -20.370 22.007 1.00 69.64 92 ASP A N 1
ATOM 680 C CA . ASP A 1 100 ? 17.023 -19.909 23.382 1.00 77.88 92 ASP A CA 1
ATOM 681 C C . ASP A 1 100 ? 16.006 -18.838 23.766 1.00 78.90 92 ASP A C 1
ATOM 682 O O . ASP A 1 100 ? 15.989 -18.419 24.929 1.00 90.85 92 ASP A O 1
ATOM 687 N N . GLY A 1 101 ? 15.173 -18.382 22.828 1.00 69.89 93 GLY A N 1
ATOM 688 C CA . GLY A 1 101 ? 14.086 -17.484 23.156 1.00 69.63 93 GLY A CA 1
ATOM 689 C C . GLY A 1 101 ? 14.422 -16.008 23.135 1.00 69.21 93 GLY A C 1
ATOM 690 O O . GLY A 1 101 ? 13.524 -15.184 23.347 1.00 67.42 93 GLY A O 1
ATOM 691 N N . ASP A 1 102 ? 15.673 -15.650 22.895 1.00 68.98 94 ASP A N 1
ATOM 692 C CA . ASP A 1 102 ? 16.144 -14.275 22.877 1.00 67.29 94 ASP A CA 1
ATOM 693 C C . ASP A 1 102 ? 16.315 -13.789 21.447 1.00 62.53 94 ASP A C 1
ATOM 694 O O . ASP A 1 102 ? 16.251 -14.572 20.495 1.00 54.07 94 ASP A O 1
ATOM 699 N N . PRO A 1 103 ? 16.543 -12.487 21.253 1.00 60.53 95 PRO A N 1
ATOM 700 C CA . PRO A 1 103 ? 16.962 -12.018 19.931 1.00 59.14 95 PRO A CA 1
ATOM 701 C C . PRO A 1 103 ? 18.312 -12.620 19.563 1.00 58.95 95 PRO A C 1
ATOM 702 O O . PRO A 1 103 ? 19.084 -13.064 20.416 1.00 58.26 95 PRO A O 1
ATOM 706 N N . LEU A 1 104 ? 18.598 -12.628 18.268 1.00 54.04 96 LEU A N 1
ATOM 707 C CA . LEU A 1 104 ? 19.832 -13.232 17.785 1.00 58.32 96 LEU A CA 1
ATOM 708 C C . LEU A 1 104 ? 21.041 -12.393 18.196 1.00 58.85 96 LEU A C 1
ATOM 709 O O . LEU A 1 104 ? 21.057 -11.175 18.004 1.00 55.53 96 LEU A O 1
ATOM 714 N N . ASP A 1 105 ? 22.039 -13.047 18.792 1.00 62.16 97 ASP A N 1
ATOM 715 C CA . ASP A 1 105 ? 23.254 -12.381 19.251 1.00 56.42 97 ASP A CA 1
ATOM 716 C C . ASP A 1 105 ? 24.191 -12.069 18.095 1.00 48.66 97 ASP A C 1
ATOM 717 O O . ASP A 1 105 ? 24.313 -12.842 17.139 1.00 52.53 97 ASP A O 1
ATOM 722 N N . ILE A 1 106 ? 24.884 -10.938 18.206 1.00 43.44 98 ILE A N 1
ATOM 723 C CA . ILE A 1 106 ? 25.853 -10.527 17.199 1.00 45.60 98 ILE A CA 1
ATOM 724 C C . ILE A 1 106 ? 27.080 -9.923 17.876 1.00 42.58 98 ILE A C 1
ATOM 725 O O . ILE A 1 106 ? 26.964 -9.142 18.826 1.00 47.18 98 ILE A O 1
ATOM 730 N N . CYS A 1 107 ? 28.254 -10.304 17.381 1.00 46.75 99 CYS A N 1
ATOM 731 C CA . CYS A 1 107 ? 29.547 -9.749 17.767 1.00 38.42 99 CYS A CA 1
ATOM 732 C C . CYS A 1 107 ? 30.045 -8.877 16.625 1.00 42.11 99 CYS A C 1
ATOM 733 O O . CYS A 1 107 ? 30.148 -9.345 15.485 1.00 42.06 99 CYS A O 1
ATOM 736 N N . VAL A 1 108 ? 30.316 -7.610 16.914 1.00 39.16 100 VAL A N 1
ATOM 737 C CA . VAL A 1 108 ? 30.771 -6.659 15.910 1.00 39.34 100 VAL A CA 1
ATOM 738 C C . VAL A 1 108 ? 32.249 -6.374 16.142 1.00 45.57 100 VAL A C 1
ATOM 739 O O . VAL A 1 108 ? 32.656 -6.012 17.254 1.00 48.66 100 VAL A O 1
ATOM 743 N N . LEU A 1 109 ? 33.048 -6.566 15.100 1.00 40.54 101 LEU A N 1
ATOM 744 C CA . LEU A 1 109 ? 34.470 -6.289 15.154 1.00 44.60 101 LEU A CA 1
ATOM 745 C C . LEU A 1 109 ? 34.691 -4.857 14.709 1.00 48.97 101 LEU A C 1
ATOM 746 O O . LEU A 1 109 ? 34.186 -4.437 13.661 1.00 43.98 101 LEU A O 1
ATOM 751 N N . THR A 1 110 ? 35.443 -4.114 15.512 1.00 46.26 102 THR A N 1
ATOM 752 C CA . THR A 1 110 ? 35.814 -2.756 15.170 1.00 38.73 102 THR A CA 1
ATOM 753 C C . THR A 1 110 ? 37.175 -2.482 15.789 1.00 44.20 102 THR A C 1
ATOM 754 O O . THR A 1 110 ? 37.515 -3.011 16.853 1.00 40.91 102 THR A O 1
ATOM 758 N N . GLU A 1 111 ? 37.960 -1.674 15.086 1.00 41.94 103 GLU A N 1
ATOM 759 C CA . GLU A 1 111 ? 39.231 -1.192 15.596 1.00 48.14 103 GLU A CA 1
ATOM 760 C C . GLU A 1 111 ? 39.055 -0.039 16.584 1.00 49.99 103 GLU A C 1
ATOM 761 O O . GLU A 1 111 ? 39.965 0.234 17.371 1.00 43.98 103 GLU A O 1
ATOM 767 N N . LYS A 1 112 ? 37.912 0.642 16.554 1.00 52.48 104 LYS A N 1
ATOM 768 C CA . LYS A 1 112 ? 37.667 1.819 17.374 1.00 45.35 104 LYS A CA 1
ATOM 769 C C . LYS A 1 112 ? 37.264 1.449 18.798 1.00 51.75 104 LYS A C 1
ATOM 770 O O . LYS A 1 112 ? 36.782 0.351 19.080 1.00 55.23 104 LYS A O 1
ATOM 776 N N . ASN A 1 113 ? 37.444 2.411 19.696 1.00 55.35 105 ASN A N 1
ATOM 777 C CA . ASN A 1 113 ? 37.046 2.274 21.091 1.00 52.09 105 ASN A CA 1
ATOM 778 C C . ASN A 1 113 ? 35.615 2.787 21.236 1.00 47.77 105 ASN A C 1
ATOM 779 O O . ASN A 1 113 ? 35.355 3.980 21.054 1.00 52.92 105 ASN A O 1
ATOM 784 N N . ILE A 1 114 ? 34.686 1.894 21.545 1.00 39.75 106 ILE A N 1
ATOM 785 C CA . ILE A 1 114 ? 33.318 2.279 21.878 1.00 45.28 106 ILE A CA 1
ATOM 786 C C . ILE A 1 114 ? 33.095 1.920 23.337 1.00 45.17 106 ILE A C 1
ATOM 787 O O . ILE A 1 114 ? 33.199 0.749 23.715 1.00 51.36 106 ILE A O 1
ATOM 792 N N . THR A 1 115 ? 32.798 2.919 24.160 1.00 47.05 107 THR A N 1
ATOM 793 C CA . THR A 1 115 ? 32.691 2.681 25.592 1.00 62.02 107 THR A CA 1
ATOM 794 C C . THR A 1 115 ? 31.264 2.484 26.077 1.00 71.17 107 THR A C 1
ATOM 795 O O . THR A 1 115 ? 31.055 1.754 27.052 1.00 82.94 107 THR A O 1
ATOM 799 N N . GLN A 1 116 ? 30.280 3.115 25.445 1.00 62.16 108 GLN A N 1
ATOM 800 C CA . GLN A 1 116 ? 28.899 2.997 25.883 1.00 58.74 108 GLN A CA 1
ATOM 801 C C . GLN A 1 116 ? 28.110 2.132 24.910 1.00 54.92 108 GLN A C 1
ATOM 802 O O . GLN A 1 116 ? 28.292 2.219 23.693 1.00 58.05 108 GLN A O 1
ATOM 808 N N . GLY A 1 117 ? 27.250 1.285 25.457 1.00 49.70 109 GLY A N 1
ATOM 809 C CA . GLY A 1 117 ? 26.261 0.577 24.670 1.00 45.45 109 GLY A CA 1
ATOM 810 C C . GLY A 1 117 ? 25.039 1.445 24.468 1.00 39.06 109 GLY A C 1
ATOM 811 O O . GLY A 1 117 ? 25.119 2.680 24.466 1.00 41.84 109 GLY A O 1
ATOM 812 N N . ASN A 1 118 ? 23.886 0.796 24.321 1.00 46.39 110 ASN A N 1
ATOM 813 C CA . ASN A 1 118 ? 22.620 1.487 24.054 1.00 46.21 110 ASN A CA 1
ATOM 814 C C . ASN A 1 118 ? 22.738 2.338 22.789 1.00 47.25 110 ASN A C 1
ATOM 815 O O . ASN A 1 118 ? 22.378 3.518 22.764 1.00 47.39 110 ASN A O 1
ATOM 820 N N . ILE A 1 119 ? 23.285 1.733 21.733 1.00 46.15 111 ILE A N 1
ATOM 821 C CA . ILE A 1 119 ? 23.480 2.415 20.462 1.00 41.07 111 ILE A CA 1
ATOM 822 C C . ILE A 1 119 ? 23.149 1.469 19.316 1.00 41.98 111 ILE A C 1
ATOM 823 O O . ILE A 1 119 ? 23.219 0.244 19.442 1.00 41.33 111 ILE A O 1
ATOM 828 N N . LEU A 1 120 ? 22.830 2.064 18.175 1.00 45.52 112 LEU A N 1
ATOM 829 C CA . LEU A 1 120 ? 22.709 1.344 16.919 1.00 47.35 112 LEU A CA 1
ATOM 830 C C . LEU A 1 120 ? 23.968 1.532 16.085 1.00 32.22 112 LEU A C 1
ATOM 831 O O . LEU A 1 120 ? 24.706 2.511 16.232 1.00 40.50 112 LEU A O 1
ATOM 836 N N . LEU A 1 121 ? 24.201 0.576 15.192 1.00 33.98 113 LEU A N 1
ATOM 837 C CA . LEU A 1 121 ? 25.268 0.689 14.210 1.00 35.82 113 LEU A CA 1
ATOM 838 C C . LEU A 1 121 ? 24.958 -0.235 13.040 1.00 41.73 113 LEU A C 1
ATOM 839 O O . LEU A 1 121 ? 24.119 -1.133 13.141 1.00 44.33 113 LEU A O 1
ATOM 844 N N . GLN A 1 122 ? 25.627 0.022 11.918 1.00 44.54 114 GLN A N 1
ATOM 845 C CA . GLN A 1 122 ? 25.537 -0.815 10.728 1.00 46.34 114 GLN A CA 1
ATOM 846 C C . GLN A 1 122 ? 26.758 -1.726 10.671 1.00 40.31 114 GLN A C 1
ATOM 847 O O . GLN A 1 122 ? 27.891 -1.254 10.792 1.00 37.35 114 GLN A O 1
ATOM 853 N N . ALA A 1 123 ? 26.530 -3.022 10.480 1.00 38.99 115 ALA A N 1
ATOM 854 C CA . ALA A 1 123 ? 27.624 -3.976 10.386 1.00 45.53 115 ALA A CA 1
ATOM 855 C C . ALA A 1 123 ? 27.332 -4.977 9.277 1.00 47.09 115 ALA A C 1
ATOM 856 O O . ALA A 1 123 ? 26.185 -5.182 8.881 1.00 47.27 115 ALA A O 1
ATOM 858 N N . ARG A 1 124 ? 28.392 -5.611 8.788 1.00 45.07 116 ARG A N 1
ATOM 859 C CA . ARG A 1 124 ? 28.284 -6.595 7.726 1.00 46.87 116 ARG A CA 1
ATOM 860 C C . ARG A 1 124 ? 28.621 -7.968 8.285 1.00 45.34 116 ARG A C 1
ATOM 861 O O . ARG A 1 124 ? 29.710 -8.148 8.849 1.00 47.59 116 ARG A O 1
ATOM 869 N N . PRO A 1 125 ? 27.741 -8.958 8.151 1.00 44.55 117 PRO A N 1
ATOM 870 C CA . PRO A 1 125 ? 28.057 -10.291 8.676 1.00 45.61 117 PRO A CA 1
ATOM 871 C C . PRO A 1 125 ? 29.116 -10.984 7.829 1.00 49.72 117 PRO A C 1
ATOM 872 O O . PRO A 1 125 ? 29.169 -10.822 6.605 1.00 48.35 117 PRO A O 1
ATOM 876 N N . ILE A 1 126 ? 29.973 -11.753 8.495 1.00 44.65 118 ILE A N 1
ATOM 877 C CA . ILE A 1 126 ? 31.057 -12.453 7.811 1.00 50.09 118 ILE A CA 1
ATOM 878 C C . ILE A 1 126 ? 31.072 -13.923 8.214 1.00 56.54 118 ILE A C 1
ATOM 879 O O . ILE A 1 126 ? 31.793 -14.734 7.621 1.00 56.17 118 ILE A O 1
ATOM 884 N N . GLY A 1 127 ? 30.267 -14.277 9.209 1.00 54.08 119 GLY A N 1
ATOM 885 C CA . GLY A 1 127 ? 30.226 -15.638 9.712 1.00 48.19 119 GLY A CA 1
ATOM 886 C C . GLY A 1 127 ? 29.524 -15.679 11.062 1.00 50.79 119 GLY A C 1
ATOM 887 O O . GLY A 1 127 ? 28.743 -14.789 11.396 1.00 48.88 119 GLY A O 1
ATOM 888 N N . GLY A 1 128 ? 29.815 -16.733 11.816 1.00 49.26 120 GLY A N 1
ATOM 889 C CA . GLY A 1 128 ? 29.216 -16.897 13.128 1.00 48.19 120 GLY A CA 1
ATOM 890 C C . GLY A 1 128 ? 29.772 -18.124 13.813 1.00 52.82 120 GLY A C 1
ATOM 891 O O . GLY A 1 128 ? 30.454 -18.953 13.200 1.00 51.73 120 GLY A O 1
ATOM 892 N N . ILE A 1 129 ? 29.462 -18.229 15.106 1.00 52.14 121 ILE A N 1
ATOM 893 C CA . ILE A 1 129 ? 29.839 -19.373 15.934 1.00 54.49 121 ILE A CA 1
ATOM 894 C C . ILE A 1 129 ? 28.574 -20.146 16.278 1.00 58.85 121 ILE A C 1
ATOM 895 O O . ILE A 1 129 ? 27.655 -19.600 16.902 1.00 61.57 121 ILE A O 1
ATOM 900 N N . ARG A 1 130 ? 28.521 -21.415 15.886 1.00 57.93 122 ARG A N 1
ATOM 901 C CA . ARG A 1 130 ? 27.394 -22.254 16.272 1.00 61.61 122 ARG A CA 1
ATOM 902 C C . ARG A 1 130 ? 27.666 -22.789 17.671 1.00 68.37 122 ARG A C 1
ATOM 903 O O . ARG A 1 130 ? 28.600 -23.572 17.879 1.00 73.73 122 ARG A O 1
ATOM 911 N N . ILE A 1 131 ? 26.850 -22.373 18.634 1.00 66.46 123 ILE A N 1
ATOM 912 C CA . ILE A 1 131 ? 27.012 -22.774 20.023 1.00 65.45 123 ILE A CA 1
ATOM 913 C C . ILE A 1 131 ? 25.739 -23.463 20.485 1.00 67.00 123 ILE A C 1
ATOM 914 O O . ILE A 1 131 ? 24.631 -22.981 20.225 1.00 72.00 123 ILE A O 1
ATOM 919 N N . LEU A 1 132 ? 25.902 -24.587 21.168 1.00 66.07 124 LEU A N 1
ATOM 920 C CA . LEU A 1 132 ? 24.808 -25.285 21.819 1.00 76.88 124 LEU A CA 1
ATOM 921 C C . LEU A 1 132 ? 25.025 -25.199 23.321 1.00 79.37 124 LEU A C 1
ATOM 922 O O . LEU A 1 132 ? 26.109 -25.524 23.816 1.00 75.03 124 LEU A O 1
ATOM 927 N N . ASP A 1 133 ? 24.013 -24.721 24.035 1.00 85.88 125 ASP A N 1
ATOM 928 C CA . ASP A 1 133 ? 24.060 -24.608 25.488 1.00 90.35 125 ASP A CA 1
ATOM 929 C C . ASP A 1 133 ? 22.932 -25.480 26.024 1.00 100.28 125 ASP A C 1
ATOM 930 O O . ASP A 1 133 ? 21.790 -25.028 26.140 1.00 103.54 125 ASP A O 1
ATOM 935 N N . SER A 1 134 ? 23.263 -26.728 26.346 1.00 103.31 126 SER A N 1
ATOM 936 C CA . SER A 1 134 ? 22.317 -27.698 26.895 1.00 109.02 126 SER A CA 1
ATOM 937 C C . SER A 1 134 ? 21.066 -27.797 26.022 1.00 109.82 126 SER A C 1
ATOM 938 O O . SER A 1 134 ? 19.946 -27.504 26.448 1.00 116.16 126 SER A O 1
ATOM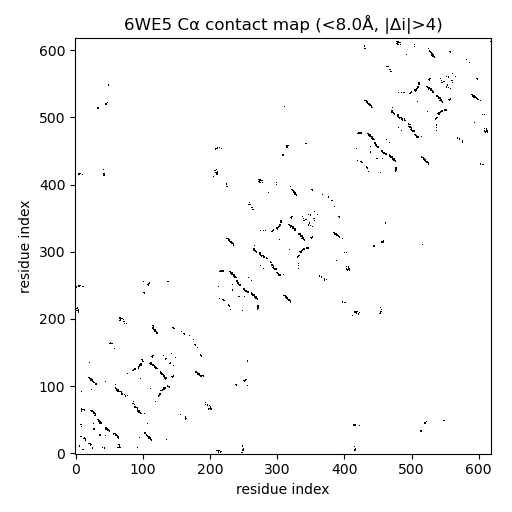 941 N N . GLU A 1 135 ? 21.289 -28.200 24.770 1.00 101.75 127 GLU A N 1
ATOM 942 C CA . GLU A 1 135 ? 20.254 -28.460 23.773 1.00 98.67 127 GLU A CA 1
ATOM 943 C C . GLU A 1 135 ? 19.567 -27.192 23.281 1.00 93.84 127 GLU A C 1
ATOM 944 O O . GLU A 1 135 ? 18.511 -27.282 22.642 1.00 95.57 127 GLU A O 1
ATOM 946 N N . GLU A 1 136 ? 20.120 -26.014 23.562 1.00 90.21 128 GLU A N 1
ATOM 947 C CA . GLU A 1 136 ? 19.590 -24.760 23.040 1.00 87.92 128 GLU A CA 1
ATOM 948 C C . GLU A 1 136 ? 20.583 -24.104 22.091 1.00 84.40 128 GLU A C 1
ATOM 949 O O . GLU A 1 136 ? 21.783 -24.024 22.379 1.00 77.12 128 GLU A O 1
ATOM 955 N N . ALA A 1 137 ? 20.064 -23.620 20.968 1.00 83.77 129 ALA A N 1
ATOM 956 C CA . ALA A 1 137 ? 20.880 -22.904 20.002 1.00 79.57 129 ALA A CA 1
ATOM 957 C C . ALA A 1 137 ? 21.239 -21.536 20.564 1.00 75.46 129 ALA A C 1
ATOM 958 O O . ALA A 1 137 ? 20.353 -20.752 20.920 1.00 72.03 129 ALA A O 1
ATOM 960 N N . ASP A 1 138 ? 22.540 -21.270 20.684 1.00 74.71 130 ASP A N 1
ATOM 961 C CA . ASP A 1 138 ? 23.054 -19.975 21.125 1.00 70.75 130 ASP A CA 1
ATOM 962 C C . ASP A 1 138 ? 24.069 -19.455 20.106 1.00 68.79 130 ASP A C 1
ATOM 963 O O . ASP A 1 138 ? 25.239 -19.232 20.416 1.00 68.96 130 ASP A O 1
ATOM 968 N N . ASP A 1 139 ? 23.612 -19.272 18.871 1.00 64.70 131 ASP A N 1
ATOM 969 C CA . ASP A 1 139 ? 24.494 -18.780 17.825 1.00 59.53 131 ASP A CA 1
ATOM 970 C C . ASP A 1 139 ? 24.965 -17.366 18.144 1.00 57.41 131 ASP A C 1
ATOM 971 O O . ASP A 1 139 ? 24.234 -16.552 18.714 1.00 58.03 131 ASP A O 1
ATOM 976 N N . LYS A 1 140 ? 26.206 -17.080 17.766 1.00 49.45 132 LYS A N 1
ATOM 977 C CA . LYS A 1 140 ? 26.767 -15.737 17.825 1.00 46.00 132 LYS A CA 1
ATOM 978 C C . LYS A 1 140 ? 27.151 -15.340 16.405 1.00 54.15 132 LYS A C 1
ATOM 979 O O . LYS A 1 140 ? 28.079 -15.914 15.825 1.00 57.69 132 LYS A O 1
ATOM 985 N N . ILE A 1 141 ? 26.442 -14.361 15.846 1.00 49.68 133 ILE A N 1
ATOM 986 C CA . ILE A 1 141 ? 26.808 -13.832 14.541 1.00 46.96 133 ILE A CA 1
ATOM 987 C C . ILE A 1 141 ? 28.059 -12.970 14.672 1.00 44.22 133 ILE A C 1
ATOM 988 O O . ILE A 1 141 ? 28.194 -12.169 15.604 1.00 43.16 133 ILE A O 1
ATOM 993 N N . ILE A 1 142 ? 28.983 -13.122 13.729 1.00 48.28 134 ILE A N 1
ATOM 994 C CA . ILE A 1 142 ? 30.187 -12.300 13.663 1.00 43.20 134 ILE A CA 1
ATOM 995 C C . ILE A 1 142 ? 30.046 -11.350 12.483 1.00 47.57 134 ILE A C 1
ATOM 996 O O . ILE A 1 142 ? 29.787 -11.782 11.351 1.00 47.80 134 ILE A O 1
ATOM 1001 N N . ALA A 1 143 ? 30.187 -10.057 12.759 1.00 45.28 135 ALA A N 1
ATOM 1002 C CA . ALA A 1 143 ? 30.049 -9.017 11.755 1.00 45.92 135 ALA A CA 1
ATOM 1003 C C . ALA A 1 143 ? 31.143 -7.977 11.952 1.00 49.36 135 ALA A C 1
ATOM 1004 O O . ALA A 1 143 ? 31.758 -7.891 13.017 1.00 51.66 135 ALA A O 1
ATOM 1006 N N . VAL A 1 144 ? 31.379 -7.177 10.915 1.00 46.33 136 VAL A N 1
ATOM 1007 C CA . VAL A 1 144 ? 32.372 -6.110 10.959 1.00 43.98 136 VAL A CA 1
ATOM 1008 C C . VAL A 1 144 ? 31.654 -4.773 10.867 1.00 42.14 136 VAL A C 1
ATOM 1009 O O . VAL A 1 144 ? 30.710 -4.615 10.083 1.00 42.31 136 VAL A O 1
ATOM 1013 N N . LEU A 1 145 ? 32.088 -3.817 11.687 1.00 40.32 137 LEU A N 1
ATOM 1014 C CA . LEU A 1 145 ? 31.512 -2.482 11.644 1.00 38.83 137 LEU A CA 1
ATOM 1015 C C . LEU A 1 145 ? 31.701 -1.891 10.256 1.00 40.31 137 LEU A C 1
ATOM 1016 O O . LEU A 1 145 ? 32.797 -1.943 9.694 1.00 43.57 137 LEU A O 1
ATOM 1021 N N . GLU A 1 146 ? 30.628 -1.333 9.704 1.00 41.15 138 GLU A N 1
ATOM 1022 C CA . GLU A 1 146 ? 30.702 -0.759 8.370 1.00 46.72 138 GLU A CA 1
ATOM 1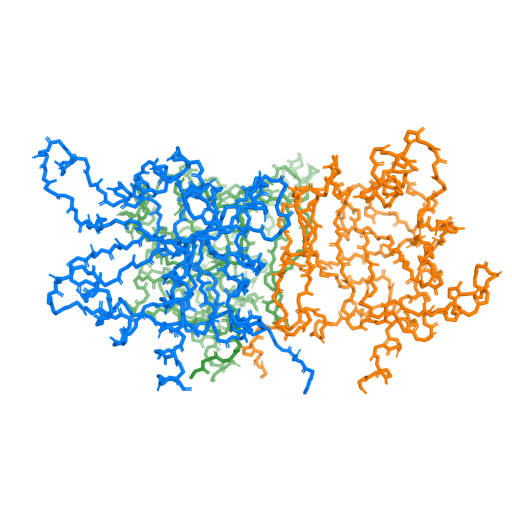023 C C . GLU A 1 146 ? 31.731 0.366 8.332 1.00 46.85 138 GLU A C 1
ATOM 1024 O O . GLU A 1 146 ? 31.786 1.208 9.234 1.00 46.50 138 GLU A O 1
ATOM 1030 N N . ASP A 1 147 ? 32.574 0.348 7.300 1.00 50.79 139 ASP A N 1
ATOM 1031 C CA . ASP A 1 147 ? 33.610 1.356 7.092 1.00 52.15 139 ASP A CA 1
ATOM 1032 C C . ASP A 1 147 ? 34.643 1.374 8.212 1.00 46.27 139 ASP A C 1
ATOM 1033 O O . ASP A 1 147 ? 35.299 2.394 8.429 1.00 53.88 139 ASP A O 1
ATOM 1038 N N . ASP A 1 148 ? 34.785 0.284 8.962 1.00 44.62 140 ASP A N 1
ATOM 1039 C CA . ASP A 1 148 ? 35.851 0.218 9.954 1.00 42.17 140 ASP A CA 1
ATOM 1040 C C . ASP A 1 148 ? 37.206 0.214 9.249 1.00 47.01 140 ASP A C 1
ATOM 1041 O O . ASP A 1 148 ? 37.376 -0.409 8.198 1.00 51.42 140 ASP A O 1
ATOM 1046 N N . LEU A 1 149 ? 38.179 0.914 9.829 1.00 51.54 141 LEU A N 1
ATOM 1047 C CA . LEU A 1 149 ? 39.442 1.124 9.122 1.00 55.95 141 LEU A CA 1
ATOM 1048 C C . LEU A 1 149 ? 40.263 -0.155 8.985 1.00 51.14 141 LEU A C 1
ATOM 1049 O O . LEU A 1 149 ? 41.132 -0.225 8.114 1.00 59.33 141 LEU A O 1
ATOM 1054 N N . VAL A 1 150 ? 39.999 -1.169 9.801 1.00 46.67 142 VAL A N 1
ATOM 1055 C CA . VAL A 1 150 ? 40.754 -2.415 9.793 1.00 50.94 142 VAL A CA 1
ATOM 1056 C C . VAL A 1 150 ? 39.902 -3.573 9.289 1.00 50.77 142 VAL A C 1
ATOM 1057 O O . VAL A 1 150 ? 40.315 -4.322 8.403 1.00 48.94 142 VAL A O 1
ATOM 1061 N N . TYR A 1 151 ? 38.710 -3.741 9.859 1.00 43.02 143 TYR A N 1
ATOM 1062 C CA . TYR A 1 151 ? 37.830 -4.855 9.546 1.00 50.09 143 TYR A CA 1
ATOM 1063 C C . TYR A 1 151 ? 36.818 -4.544 8.445 1.00 53.18 143 TYR A C 1
ATOM 1064 O O . TYR A 1 151 ? 36.069 -5.439 8.046 1.00 55.85 143 TYR A O 1
ATOM 1073 N N . GLY A 1 152 ? 36.785 -3.310 7.939 1.00 55.18 144 GLY A N 1
ATOM 1074 C CA . GLY A 1 152 ? 35.713 -2.905 7.044 1.00 53.78 144 GLY A CA 1
ATOM 1075 C C . GLY A 1 152 ? 35.645 -3.702 5.755 1.00 60.49 144 GLY A C 1
ATOM 1076 O O . GLY A 1 152 ? 34.558 -3.909 5.210 1.00 70.13 144 GLY A O 1
ATOM 1077 N N . ASN A 1 153 ? 36.793 -4.135 5.238 1.00 58.71 145 ASN A N 1
ATOM 1078 C CA . ASN A 1 153 ? 36.855 -4.851 3.972 1.00 61.81 145 ASN A CA 1
ATOM 1079 C C . ASN A 1 153 ? 36.838 -6.364 4.143 1.00 60.91 145 ASN A C 1
ATOM 1080 O O . ASN A 1 153 ? 36.951 -7.084 3.146 1.00 61.98 145 ASN A O 1
ATOM 1085 N N . ILE A 1 154 ? 36.724 -6.866 5.373 1.00 55.07 146 ILE A N 1
ATOM 1086 C CA . ILE A 1 154 ? 36.653 -8.305 5.586 1.00 56.51 146 ILE A CA 1
ATOM 1087 C C . ILE A 1 154 ? 35.282 -8.804 5.145 1.00 60.90 146 ILE A C 1
ATOM 1088 O O . ILE A 1 154 ? 34.243 -8.249 5.532 1.00 65.07 146 ILE A O 1
ATOM 1093 N N . GLU A 1 155 ? 35.269 -9.839 4.305 1.00 58.18 147 GLU A N 1
ATOM 1094 C CA . GLU A 1 155 ? 34.027 -10.327 3.718 1.00 64.30 147 GLU A CA 1
ATOM 1095 C C . GLU A 1 155 ? 33.584 -11.683 4.231 1.00 63.37 147 GLU A C 1
ATOM 1096 O O . GLU A 1 155 ? 32.389 -11.975 4.197 1.00 69.42 147 GLU A O 1
ATOM 1102 N N . ASP A 1 156 ? 34.504 -12.505 4.723 1.00 58.66 148 ASP A N 1
ATOM 1103 C CA . ASP A 1 156 ? 34.158 -13.818 5.234 1.00 61.35 148 ASP A CA 1
ATOM 1104 C C . ASP A 1 156 ? 34.969 -14.088 6.489 1.00 58.04 148 ASP A C 1
ATOM 1105 O O . ASP A 1 156 ? 36.035 -13.506 6.703 1.00 48.95 148 ASP A O 1
ATOM 1110 N N . ILE A 1 157 ? 34.452 -14.997 7.316 1.00 61.50 149 ILE A N 1
ATOM 1111 C CA . ILE A 1 157 ? 35.119 -15.333 8.565 1.00 60.09 149 ILE A CA 1
ATOM 1112 C C . ILE A 1 157 ? 36.483 -15.961 8.316 1.00 58.39 149 ILE A C 1
ATOM 1113 O O . ILE A 1 157 ? 37.364 -15.886 9.175 1.00 63.15 149 ILE A O 1
ATOM 1118 N N . SER A 1 158 ? 36.694 -16.560 7.143 1.00 56.73 150 SER A N 1
ATOM 1119 C CA . SER A 1 158 ? 38.000 -17.134 6.846 1.00 59.13 150 SER A CA 1
ATOM 1120 C C . SER A 1 158 ? 39.082 -16.070 6.714 1.00 60.91 150 SER A C 1
ATOM 1121 O O . SER A 1 158 ? 40.266 -16.391 6.858 1.00 68.57 150 SER A O 1
ATOM 1124 N N . GLU A 1 159 ? 38.705 -14.821 6.438 1.00 58.61 151 GLU A N 1
ATOM 1125 C CA . GLU A 1 159 ? 39.638 -13.702 6.373 1.00 64.38 151 GLU A CA 1
ATOM 1126 C C . GLU A 1 159 ? 39.787 -12.970 7.700 1.00 68.89 151 GLU A C 1
ATOM 1127 O O . GLU A 1 159 ? 40.527 -11.981 7.768 1.00 70.75 151 GLU A O 1
ATOM 1133 N N . CYS A 1 160 ? 39.084 -13.403 8.737 1.00 68.96 152 CYS A N 1
ATOM 1134 C CA . CYS A 1 160 ? 39.228 -12.768 10.038 1.00 64.71 152 CYS A CA 1
ATOM 1135 C C . CYS A 1 160 ? 40.409 -13.384 10.788 1.00 57.83 152 CYS A C 1
ATOM 1136 O O . CYS A 1 160 ? 40.582 -14.606 10.771 1.00 61.18 152 CYS A O 1
ATOM 1139 N N . PRO A 1 161 ? 41.237 -12.569 11.442 1.00 58.30 153 PRO A N 1
ATOM 1140 C CA . PRO A 1 161 ? 42.398 -13.118 12.162 1.00 62.88 153 PRO A CA 1
ATOM 1141 C C . PRO A 1 161 ? 41.975 -14.116 13.232 1.00 55.39 153 PRO A C 1
ATOM 1142 O O . PRO A 1 161 ? 41.125 -13.827 14.079 1.00 54.58 153 PRO A O 1
ATOM 11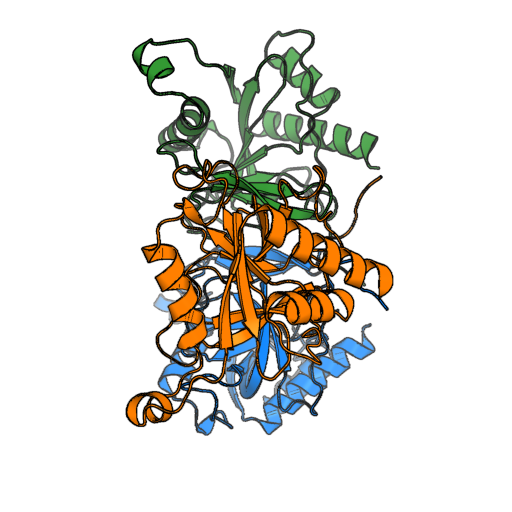46 N N . GLY A 1 162 ? 42.597 -15.301 13.194 1.00 52.68 154 GLY A N 1
ATOM 1147 C CA . GLY A 1 162 ? 42.212 -16.368 14.101 1.00 58.45 154 GLY A CA 1
ATOM 1148 C C . GLY A 1 162 ? 42.408 -16.013 15.559 1.00 64.51 154 GLY A C 1
ATOM 1149 O O . GLY A 1 162 ? 41.731 -16.563 16.435 1.00 63.13 154 GLY A O 1
ATOM 1150 N N . THR A 1 163 ? 43.337 -15.097 15.841 1.00 62.70 155 THR A N 1
ATOM 1151 C CA . THR A 1 163 ? 43.564 -14.664 17.214 1.00 61.94 155 THR A CA 1
ATOM 1152 C C . THR A 1 163 ? 42.340 -13.952 17.771 1.00 64.58 155 THR A C 1
ATOM 1153 O O . THR A 1 163 ? 41.994 -14.122 18.946 1.00 64.13 155 THR A O 1
ATOM 1157 N N . VAL A 1 164 ? 41.659 -13.171 16.931 1.00 66.40 156 VAL A N 1
ATOM 1158 C CA . VAL A 1 164 ? 40.437 -12.500 17.360 1.00 61.26 156 VAL A CA 1
ATOM 1159 C C . VAL A 1 164 ? 39.314 -13.509 17.568 1.00 59.37 156 VAL A C 1
ATOM 1160 O O . VAL A 1 164 ? 38.553 -13.417 18.540 1.00 67.43 156 VAL A O 1
ATOM 1164 N N . LEU A 1 165 ? 39.205 -14.503 16.684 1.00 52.42 157 LEU A N 1
ATOM 1165 C CA . LEU A 1 165 ? 38.175 -15.525 16.855 1.00 53.61 157 LEU A CA 1
ATOM 1166 C C . LEU A 1 165 ? 38.410 -16.348 18.117 1.00 59.44 157 LEU A C 1
ATOM 1167 O O . LEU A 1 165 ? 37.455 -16.694 18.824 1.00 65.46 157 LEU A O 1
ATOM 1172 N N . ASP A 1 166 ? 39.669 -16.684 18.409 1.00 60.67 158 ASP A N 1
ATOM 1173 C CA . ASP A 1 166 ? 39.976 -17.405 19.641 1.00 65.28 158 ASP A CA 1
ATOM 1174 C C . ASP A 1 166 ? 39.630 -16.572 20.869 1.00 55.69 158 ASP A C 1
ATOM 1175 O O . ASP A 1 166 ? 39.142 -17.103 21.872 1.00 52.76 158 ASP A O 1
ATOM 1180 N N . MET A 1 167 ? 39.886 -15.267 20.810 1.00 50.72 159 MET A N 1
ATOM 1181 C CA . MET A 1 167 ? 39.507 -14.388 21.909 1.00 57.58 159 MET A CA 1
ATOM 1182 C C . MET A 1 167 ? 38.004 -14.448 22.156 1.00 59.26 159 MET A C 1
ATOM 1183 O O . MET A 1 167 ? 37.553 -14.548 23.307 1.00 59.92 159 MET A O 1
ATOM 1188 N N . ILE A 1 168 ? 37.215 -14.424 21.080 1.00 55.61 160 ILE A N 1
ATOM 1189 C CA . ILE A 1 168 ? 35.765 -14.459 21.213 1.00 57.44 160 ILE A CA 1
ATOM 1190 C C . ILE A 1 168 ? 35.306 -15.831 21.691 1.00 60.22 160 ILE A C 1
ATOM 1191 O O . ILE A 1 168 ? 34.435 -15.937 22.565 1.00 65.71 160 ILE A O 1
ATOM 1196 N N . GLN A 1 169 ? 35.883 -16.901 21.138 1.00 56.18 161 GLN A N 1
ATOM 1197 C CA . GLN A 1 169 ? 35.533 -18.236 21.611 1.00 54.18 161 GLN A CA 1
ATOM 1198 C C . GLN A 1 169 ? 35.911 -18.412 23.078 1.00 51.95 161 GLN A C 1
ATOM 1199 O O . GLN A 1 169 ? 35.142 -18.979 23.864 1.00 57.30 161 GLN A O 1
ATOM 1205 N N . HIS A 1 170 ? 37.084 -17.904 23.465 1.00 45.69 162 HIS A N 1
ATOM 1206 C CA . HIS A 1 170 ? 37.531 -17.996 24.851 1.00 48.44 162 HIS A CA 1
ATOM 1207 C C . HIS A 1 170 ? 36.552 -17.310 25.796 1.00 43.06 162 HIS A C 1
ATOM 1208 O O . HIS A 1 170 ? 36.237 -17.845 26.863 1.00 43.66 162 HIS A O 1
ATOM 1215 N N . TYR A 1 171 ? 36.020 -16.152 25.393 1.00 44.76 163 TYR A N 1
ATOM 1216 C CA . TYR A 1 171 ? 35.066 -15.431 26.232 1.00 45.90 163 TYR A CA 1
ATOM 1217 C C . TYR A 1 171 ? 33.859 -16.300 26.581 1.00 52.97 163 TYR A C 1
ATOM 1218 O O . TYR A 1 171 ? 33.498 -16.444 27.757 1.00 48.30 163 TYR A O 1
ATOM 1227 N N . PHE A 1 172 ? 33.208 -16.876 25.568 1.00 48.97 164 PHE A N 1
ATOM 1228 C CA . PHE A 1 172 ? 32.008 -17.660 25.837 1.00 54.40 164 PHE A CA 1
ATOM 1229 C C . PHE A 1 172 ? 32.332 -18.987 26.512 1.00 63.06 164 PHE A C 1
ATOM 1230 O O . PHE A 1 172 ? 31.487 -19.534 27.231 1.00 60.27 164 PHE A O 1
ATOM 1238 N N . LEU A 1 173 ? 33.546 -19.509 26.312 1.00 64.54 165 LEU A N 1
ATOM 1239 C CA . LEU A 1 173 ? 33.949 -20.753 26.962 1.00 57.04 165 LEU A CA 1
ATOM 1240 C C . LEU A 1 173 ? 34.298 -20.569 28.432 1.00 53.53 165 LEU A C 1
ATOM 1241 O O . LEU A 1 173 ? 34.329 -21.560 29.171 1.00 57.34 165 LEU A O 1
ATOM 1246 N N . THR A 1 174 ? 34.595 -19.344 28.876 1.00 48.99 166 THR A N 1
ATOM 1247 C CA . THR A 1 174 ? 35.072 -19.147 30.235 1.00 50.41 166 THR A CA 1
ATOM 1248 C C . THR A 1 174 ? 34.232 -18.210 31.086 1.00 43.73 166 THR A C 1
ATOM 1249 O O . THR A 1 174 ? 34.293 -18.320 32.313 1.00 53.59 166 THR A O 1
ATOM 1253 N N . TYR A 1 175 ? 33.420 -17.336 30.493 1.00 47.29 167 TYR A N 1
ATOM 1254 C CA . TYR A 1 175 ? 32.795 -16.299 31.309 1.00 48.68 167 TYR A CA 1
ATOM 1255 C C . TYR A 1 175 ? 31.779 -16.848 32.302 1.00 46.94 167 TYR A C 1
ATOM 1256 O O . TYR A 1 175 ? 31.386 -16.110 33.212 1.00 53.40 167 TYR A O 1
ATOM 1265 N N . LYS A 1 176 ? 31.388 -18.120 32.180 1.00 43.34 168 LYS A N 1
ATOM 1266 C CA . LYS A 1 176 ? 30.515 -18.781 33.146 1.00 57.39 168 LYS A CA 1
ATOM 1267 C C . LYS A 1 176 ? 31.151 -20.028 33.754 1.00 66.69 168 LYS A C 1
ATOM 1268 O O . LYS A 1 176 ? 30.442 -20.831 34.370 1.00 68.94 168 LYS A O 1
ATOM 1274 N N . ALA A 1 177 ? 32.454 -20.232 33.565 1.00 72.85 169 ALA A N 1
ATOM 1275 C CA . ALA A 1 177 ? 33.138 -21.427 34.046 1.00 72.55 169 ALA A CA 1
ATOM 1276 C C . ALA A 1 177 ? 33.702 -21.183 35.441 1.00 65.07 169 ALA A C 1
ATOM 1277 O O . ALA A 1 177 ? 34.567 -20.320 35.619 1.00 63.70 169 ALA A O 1
ATOM 1279 N N . THR A 1 178 ? 33.240 -21.959 36.419 1.00 61.69 170 THR A N 1
ATOM 1280 C CA . THR A 1 178 ? 33.742 -21.800 37.776 1.00 64.12 170 THR A CA 1
ATOM 1281 C C . THR A 1 178 ? 35.176 -22.322 37.863 1.00 62.70 170 THR A C 1
ATOM 1282 O O . THR A 1 178 ? 35.580 -23.174 37.068 1.00 61.36 170 THR A O 1
ATOM 1286 N N . PRO A 1 179 ? 35.972 -21.809 38.807 1.00 62.74 171 PRO A N 1
ATOM 1287 C CA . PRO A 1 179 ? 37.316 -22.385 39.011 1.00 64.02 171 PRO A CA 1
ATOM 1288 C C . PRO A 1 179 ? 37.295 -23.874 39.320 1.00 69.79 171 PRO A C 1
ATOM 1289 O O . PRO A 1 179 ? 38.110 -24.622 38.766 1.00 72.59 171 PRO A O 1
ATOM 1293 N N . GLU A 1 180 ? 36.385 -24.324 40.193 1.00 64.82 172 GLU A N 1
ATOM 1294 C CA . GLU A 1 180 ? 36.305 -25.746 40.522 1.00 70.14 172 GLU A CA 1
ATOM 1295 C C . GLU A 1 180 ? 36.077 -26.595 39.275 1.00 73.55 172 GLU A C 1
ATOM 1296 O O . GLU A 1 180 ? 36.704 -27.649 39.109 1.00 80.41 172 GLU A O 1
ATOM 1298 N N . SER A 1 181 ? 35.186 -26.151 38.384 1.00 67.25 173 SER A N 1
ATOM 1299 C CA . SER A 1 181 ? 34.938 -26.905 37.160 1.00 73.36 173 SER A CA 1
ATOM 1300 C C . SER A 1 181 ? 36.175 -26.944 36.275 1.00 75.44 173 SER A C 1
ATOM 1301 O O . SER A 1 181 ? 36.388 -27.921 35.547 1.00 77.47 173 SER A O 1
ATOM 1304 N N . LEU A 1 182 ? 36.993 -25.889 36.314 1.00 71.93 174 LEU A N 1
ATOM 1305 C CA . LEU A 1 182 ? 38.217 -25.858 35.524 1.00 68.74 174 LEU A CA 1
ATOM 1306 C C . LEU A 1 182 ? 39.301 -26.723 36.154 1.00 78.53 174 LEU A C 1
ATOM 1307 O O . LEU A 1 182 ? 40.041 -27.412 35.442 1.00 80.59 174 LEU A O 1
ATOM 1312 N N . ILE A 1 183 ? 39.414 -26.686 37.486 1.00 79.39 175 ILE A N 1
ATOM 1313 C CA . ILE A 1 183 ? 40.409 -27.494 38.184 1.00 79.42 175 ILE A CA 1
ATOM 1314 C C . ILE A 1 183 ? 40.089 -28.980 38.064 1.00 82.31 175 ILE A C 1
ATOM 1315 O O . ILE A 1 183 ? 40.991 -29.808 37.891 1.00 84.45 175 ILE A O 1
ATOM 1320 N N . GLN A 1 184 ? 38.810 -29.345 38.154 1.00 83.38 176 GLN A N 1
ATOM 1321 C CA . GLN A 1 184 ? 38.428 -30.746 38.030 1.00 88.85 176 GLN A CA 1
ATOM 1322 C C . GLN A 1 184 ? 38.257 -31.186 36.585 1.00 98.07 176 GLN A C 1
ATOM 1323 O O . GLN A 1 184 ? 37.849 -32.328 36.350 1.00 103.54 176 GLN A O 1
ATOM 1329 N N . ALA A 1 185 ? 38.557 -30.309 35.624 1.00 102.55 177 ALA A N 1
ATOM 1330 C CA . ALA A 1 185 ? 38.478 -30.623 34.197 1.00 110.94 177 ALA A CA 1
ATOM 1331 C C . ALA A 1 185 ? 37.107 -31.178 33.827 1.00 118.86 177 ALA A C 1
ATOM 1332 O O . ALA A 1 185 ? 36.980 -32.080 32.995 1.00 126.88 177 ALA A O 1
ATOM 1334 N N . LYS A 1 186 ? 36.069 -30.636 34.457 1.00 114.12 178 LYS A N 1
ATOM 1335 C CA . LYS A 1 186 ? 34.715 -31.008 34.090 1.00 108.82 178 LYS A CA 1
ATOM 1336 C C . LYS A 1 186 ? 34.431 -30.525 32.669 1.00 103.47 178 LYS A C 1
ATOM 1337 O O . LYS A 1 186 ? 34.920 -29.463 32.267 1.00 98.58 178 LYS A O 1
ATOM 1339 N N . PRO A 1 187 ? 33.683 -31.291 31.876 1.00 102.89 179 PRO A N 1
ATOM 1340 C CA . PRO A 1 187 ? 33.441 -30.885 30.487 1.00 99.41 179 PRO A CA 1
ATOM 1341 C C . PRO A 1 187 ? 32.765 -29.524 30.422 1.00 96.40 179 PRO A C 1
ATOM 1342 O O . PRO A 1 187 ? 32.038 -29.122 31.334 1.00 96.57 179 PRO A O 1
ATOM 1346 N N . ALA A 1 188 ? 33.041 -28.798 29.340 1.00 92.93 180 ALA A N 1
ATOM 1347 C CA . ALA A 1 188 ? 32.518 -27.446 29.203 1.00 91.06 180 ALA A CA 1
ATOM 1348 C C . ALA A 1 188 ? 30.995 -27.465 29.188 1.00 90.99 180 ALA A C 1
ATOM 1349 O O . ALA A 1 188 ? 30.373 -28.373 28.629 1.00 93.49 180 ALA A O 1
ATOM 1351 N N . LYS A 1 189 ? 30.392 -26.441 29.796 1.00 87.15 181 LYS A N 1
ATOM 1352 C CA . LYS A 1 189 ? 28.938 -26.376 29.861 1.00 88.89 181 LYS A CA 1
ATOM 1353 C C . LYS A 1 189 ? 28.325 -25.837 28.578 1.00 88.93 181 LYS A C 1
ATOM 1354 O O . LYS A 1 189 ? 27.132 -26.056 28.338 1.00 87.94 181 LYS A O 1
ATOM 1356 N N . ILE A 1 190 ? 29.112 -25.161 27.744 1.00 88.83 182 ILE A N 1
ATOM 1357 C CA . ILE A 1 190 ? 28.663 -24.706 26.437 1.00 88.57 182 ILE A CA 1
ATOM 1358 C C . ILE A 1 190 ? 29.471 -25.459 25.391 1.00 89.77 182 ILE A C 1
ATOM 1359 O O . ILE A 1 190 ? 30.658 -25.744 25.595 1.00 96.75 182 ILE A O 1
ATOM 1364 N N . GLU A 1 191 ? 28.826 -25.794 24.281 1.00 79.60 183 GLU A N 1
ATOM 1365 C CA . GLU A 1 191 ? 29.460 -26.543 23.207 1.00 73.36 183 GLU A CA 1
ATOM 1366 C C . GLU A 1 191 ? 29.623 -25.634 21.996 1.00 74.01 183 GLU A C 1
ATOM 1367 O O . GLU A 1 191 ? 28.630 -25.179 21.419 1.00 77.05 183 GLU A O 1
ATOM 1369 N N . ILE A 1 192 ? 30.867 -25.363 21.617 1.00 72.26 184 ILE A N 1
ATOM 1370 C CA . ILE A 1 192 ? 31.150 -24.685 20.360 1.00 68.31 184 ILE A CA 1
ATOM 1371 C C . ILE A 1 192 ? 31.222 -25.767 19.290 1.00 65.78 184 ILE A C 1
ATOM 1372 O O . ILE A 1 192 ? 32.192 -26.526 19.229 1.00 60.83 184 ILE A O 1
ATOM 1377 N N . VAL A 1 193 ? 30.175 -25.850 18.459 1.00 72.60 185 VAL A N 1
ATOM 1378 C CA . VAL A 1 193 ? 30.092 -26.871 17.414 1.00 73.98 185 VAL A CA 1
ATOM 1379 C C . VAL A 1 193 ? 30.963 -26.539 16.215 1.00 75.06 185 VAL A C 1
ATOM 1380 O O . VAL A 1 193 ? 31.255 -27.422 15.400 1.00 83.87 185 VAL A O 1
ATOM 1384 N N . GLY A 1 194 ? 31.427 -25.302 16.107 1.00 69.53 186 GLY A N 1
ATOM 1385 C CA . GLY A 1 194 ? 32.290 -24.868 15.033 1.00 66.74 186 GLY A CA 1
ATOM 1386 C C . GLY A 1 194 ? 31.866 -23.523 14.496 1.00 66.13 186 GLY A C 1
ATOM 1387 O O . GLY A 1 194 ? 30.900 -22.913 14.950 1.00 70.03 186 GLY A O 1
ATOM 1388 N N . LEU A 1 195 ? 32.608 -23.064 13.496 1.00 65.84 187 LEU A N 1
ATOM 1389 C CA . LEU A 1 195 ? 32.371 -21.771 12.878 1.00 62.55 187 LEU A CA 1
ATOM 1390 C C . LEU A 1 195 ? 31.760 -21.958 11.498 1.00 59.19 187 LEU A C 1
ATOM 1391 O O . LEU A 1 195 ? 31.886 -23.015 10.871 1.00 62.26 187 LEU A O 1
ATOM 1396 N N . TYR A 1 196 ? 31.090 -20.911 11.025 1.00 55.63 188 TYR A N 1
ATOM 1397 C CA . TYR A 1 196 ? 30.536 -20.919 9.684 1.00 58.21 188 TYR A CA 1
ATOM 1398 C C . TYR A 1 196 ? 30.784 -19.570 9.030 1.00 58.85 188 TYR A C 1
ATOM 1399 O O . TYR A 1 196 ? 31.180 -18.600 9.678 1.00 63.19 188 TYR A O 1
ATOM 1408 N N . GLY A 1 197 ? 30.554 -19.531 7.720 1.00 54.83 189 GLY A N 1
ATOM 1409 C CA . GLY A 1 197 ? 30.883 -18.387 6.903 1.00 57.91 189 GLY A CA 1
ATOM 1410 C C . GLY A 1 197 ? 29.707 -17.458 6.661 1.00 64.63 189 GLY A C 1
ATOM 1411 O O . GLY A 1 197 ? 28.662 -17.529 7.315 1.00 66.09 189 GLY A O 1
ATOM 1412 N N . LYS A 1 198 ? 29.898 -16.566 5.683 1.00 50.65 190 LYS A N 1
ATOM 1413 C CA . LYS A 1 198 ? 28.959 -15.473 5.456 1.00 51.63 190 LYS A CA 1
ATOM 1414 C C . LYS A 1 198 ? 27.587 -15.987 5.052 1.00 56.96 190 LYS A C 1
ATOM 1415 O O . LYS A 1 198 ? 26.571 -15.611 5.649 1.00 64.06 190 LYS A O 1
ATOM 1421 N N . LYS A 1 199 ? 27.536 -16.821 4.011 1.00 52.86 191 LYS A N 1
ATOM 1422 C CA . LYS A 1 199 ? 26.254 -17.298 3.501 1.00 57.44 191 LYS A CA 1
ATOM 1423 C C . LYS A 1 199 ? 25.462 -18.012 4.590 1.00 60.86 191 LYS A C 1
ATOM 1424 O O . LYS A 1 199 ? 24.266 -17.758 4.774 1.00 61.68 191 LYS A O 1
ATOM 1426 N N . GLU A 1 200 ? 26.118 -18.907 5.330 1.00 62.10 192 GLU A N 1
ATOM 1427 C CA . GLU A 1 200 ? 25.432 -19.610 6.408 1.00 66.49 192 GLU A CA 1
ATOM 1428 C C . GLU A 1 200 ? 24.949 -18.639 7.481 1.00 66.10 192 GLU A C 1
ATOM 1429 O O . GLU A 1 200 ? 23.847 -18.796 8.020 1.00 71.08 192 GLU A O 1
ATOM 1435 N N . ALA A 1 201 ? 25.770 -17.643 7.822 1.00 64.95 193 ALA A N 1
ATOM 1436 C CA . ALA A 1 201 ? 25.351 -16.638 8.796 1.00 58.05 193 ALA A CA 1
ATOM 1437 C C . ALA A 1 201 ? 24.105 -15.893 8.333 1.00 60.11 193 ALA A C 1
ATOM 1438 O O . ALA A 1 201 ? 23.170 -15.689 9.113 1.00 61.51 193 ALA A O 1
ATOM 1440 N N . GLN A 1 202 ? 24.074 -15.478 7.065 1.00 60.52 194 GLN A N 1
ATOM 1441 C CA . GLN A 1 202 ? 22.900 -14.787 6.547 1.00 60.75 194 GLN A CA 1
ATOM 1442 C C . GLN A 1 202 ? 21.647 -15.651 6.641 1.00 64.14 194 GLN A C 1
ATOM 1443 O O . GLN A 1 202 ? 20.553 -15.128 6.889 1.00 60.27 194 GLN A O 1
ATOM 1449 N N . LYS A 1 203 ? 21.787 -16.970 6.470 1.00 62.23 195 LYS A N 1
ATOM 1450 C CA . LYS A 1 203 ? 20.640 -17.863 6.615 1.00 69.34 195 LYS A CA 1
ATOM 1451 C C . LYS A 1 203 ? 20.158 -17.915 8.062 1.00 65.51 195 LYS A C 1
ATOM 1452 O O . LYS A 1 203 ? 18.948 -17.917 8.311 1.00 63.98 195 LYS A O 1
ATOM 1454 N N . VAL A 1 204 ? 21.086 -17.968 9.025 1.00 61.46 196 VAL A N 1
ATOM 1455 C CA . VAL A 1 204 ? 20.701 -17.981 10.437 1.00 64.45 196 VAL A CA 1
ATOM 1456 C C . VAL A 1 204 ? 19.955 -16.704 10.799 1.00 64.61 196 VAL A C 1
ATOM 1457 O O . VAL A 1 204 ? 18.948 -16.737 11.515 1.00 66.22 196 VAL A O 1
ATOM 1461 N N . ILE A 1 205 ? 20.419 -15.563 10.287 1.00 56.33 197 ILE A N 1
ATOM 1462 C CA . ILE A 1 205 ? 19.717 -14.306 10.525 1.00 54.24 197 ILE A CA 1
ATOM 1463 C C . ILE A 1 205 ? 18.345 -14.347 9.868 1.00 66.42 197 ILE A C 1
ATOM 1464 O O . ILE A 1 205 ? 17.337 -13.941 10.462 1.00 72.70 197 ILE A O 1
ATOM 1469 N N . ARG A 1 206 ? 18.292 -14.835 8.627 1.00 66.66 198 ARG A N 1
ATOM 1470 C CA . ARG A 1 206 ? 17.029 -14.962 7.910 1.00 69.67 198 ARG A CA 1
ATOM 1471 C C . ARG A 1 206 ? 16.048 -15.823 8.695 1.00 69.26 198 ARG A C 1
ATOM 1472 O O . ARG A 1 206 ? 14.895 -15.433 8.920 1.00 72.19 198 ARG A O 1
ATOM 1480 N N . LEU A 1 207 ? 16.508 -16.983 9.163 1.00 67.52 199 LEU A N 1
ATOM 1481 C CA . LEU A 1 207 ? 15.646 -17.872 9.933 1.00 69.48 199 LEU A CA 1
ATOM 1482 C C . LEU A 1 207 ? 15.209 -17.217 11.234 1.00 70.74 199 LEU A C 1
ATOM 1483 O O . LEU A 1 207 ? 14.034 -17.289 11.615 1.00 76.04 199 LEU A O 1
ATOM 1488 N N . ALA A 1 208 ? 16.147 -16.582 11.941 1.00 64.58 200 ALA A N 1
ATOM 1489 C CA . ALA A 1 208 ? 15.791 -15.890 13.174 1.00 68.99 200 ALA A CA 1
ATOM 1490 C C . ALA A 1 208 ? 14.841 -14.732 12.904 1.00 69.44 200 ALA A C 1
ATOM 1491 O O . ALA A 1 208 ? 14.006 -14.401 13.753 1.00 72.72 200 ALA A O 1
ATOM 1493 N N . HIS A 1 209 ? 14.955 -14.100 11.735 1.00 70.92 201 HIS A N 1
ATOM 1494 C CA . HIS A 1 209 ? 14.010 -13.047 11.384 1.00 73.21 201 HIS A CA 1
ATOM 1495 C C . HIS A 1 209 ? 12.622 -13.615 11.125 1.00 78.62 201 HIS A C 1
ATOM 1496 O O . HIS A 1 209 ? 11.619 -13.004 11.506 1.00 84.63 201 HIS A O 1
ATOM 1503 N N . GLU A 1 210 ? 12.542 -14.779 10.472 1.00 76.69 202 GLU A N 1
ATOM 1504 C CA . GLU A 1 210 ? 11.247 -15.413 10.243 1.00 76.29 202 GLU A CA 1
ATOM 1505 C C . GLU A 1 210 ? 10.610 -15.855 11.555 1.00 83.36 202 GLU A C 1
ATOM 1506 O O . GLU A 1 210 ? 9.395 -15.715 11.740 1.00 86.05 202 GLU A O 1
ATOM 1512 N N . ASP A 1 211 ? 11.412 -16.402 12.471 1.00 80.72 203 ASP A N 1
ATOM 1513 C CA . ASP A 1 211 ? 10.913 -16.715 13.806 1.00 89.66 203 ASP A CA 1
ATOM 1514 C C . ASP A 1 211 ? 10.261 -15.497 14.449 1.00 91.86 203 ASP A C 1
ATOM 1515 O O . ASP A 1 211 ? 9.199 -15.605 15.071 1.00 94.26 203 ASP A O 1
ATOM 1520 N N . TYR A 1 212 ? 10.892 -14.329 14.318 1.00 87.80 204 TYR A N 1
ATOM 1521 C CA . TYR A 1 212 ? 10.334 -13.112 14.899 1.00 80.98 204 TYR A CA 1
ATOM 1522 C C . TYR A 1 212 ? 9.018 -12.726 14.234 1.00 80.74 204 TYR A C 1
ATOM 1523 O O . TYR A 1 212 ? 8.034 -12.420 14.916 1.00 80.59 204 TYR A O 1
ATOM 1532 N N . CYS A 1 213 ? 8.988 -12.726 12.899 1.00 82.64 205 CYS A N 1
ATOM 1533 C CA . CYS A 1 213 ? 7.800 -12.279 12.179 1.00 88.84 205 CYS A CA 1
ATOM 1534 C C . CYS A 1 213 ? 6.600 -13.175 12.465 1.00 90.96 205 CYS A C 1
ATOM 1535 O O . CYS A 1 213 ? 5.481 -12.682 12.650 1.00 98.04 205 CYS A O 1
ATOM 1538 N N . ASN A 1 214 ? 6.815 -14.493 12.523 1.00 89.20 206 ASN A N 1
ATOM 1539 C CA . ASN A 1 214 ? 5.709 -15.403 12.810 1.00 93.09 206 ASN A CA 1
ATOM 1540 C C . ASN A 1 214 ? 5.208 -15.254 14.241 1.00 94.20 206 ASN A C 1
ATOM 1541 O O . ASN A 1 214 ? 4.022 -15.473 14.507 1.00 103.39 206 ASN A O 1
ATOM 1546 N N . LEU A 1 215 ? 6.081 -14.864 15.168 1.00 98.28 207 LEU A N 1
ATOM 1547 C CA . LEU A 1 215 ? 5.670 -14.735 16.559 1.00 104.22 207 LEU A CA 1
ATOM 1548 C C . LEU A 1 215 ? 4.969 -13.410 16.825 1.00 112.22 207 LEU A C 1
ATOM 1549 O O . LEU A 1 215 ? 4.165 -13.324 17.759 1.00 116.39 207 LEU A O 1
ATOM 1554 N N . PHE A 1 216 ? 5.240 -12.387 16.019 1.00 108.93 208 PHE A N 1
ATOM 1555 C CA . PHE A 1 216 ? 4.603 -11.089 16.192 1.00 107.87 208 PHE A CA 1
ATOM 1556 C C . PHE A 1 216 ? 3.797 -10.716 14.955 1.00 110.33 208 PHE A C 1
ATOM 1557 O O . PHE A 1 216 ? 3.977 -9.641 14.389 1.00 112.03 208 PHE A O 1
ATOM 1565 N N . LYS B 1 11 ? -1.715 12.890 33.932 1.00 106.36 3 LYS B N 1
ATOM 1566 C CA . LYS B 1 11 ? -0.744 13.200 32.891 1.00 104.43 3 LYS B CA 1
ATOM 1567 C C . LYS B 1 11 ? 0.543 12.427 33.137 1.00 97.43 3 LYS B C 1
ATOM 1568 O O . LYS B 1 11 ? 1.291 12.720 34.069 1.00 93.86 3 LYS B O 1
ATOM 1570 N N . THR B 1 12 ? 0.798 11.439 32.292 1.00 94.82 4 THR B N 1
ATOM 1571 C CA . THR B 1 12 ? 1.920 10.543 32.515 1.00 91.78 4 THR B CA 1
ATOM 1572 C C . THR B 1 12 ? 2.591 10.177 31.196 1.00 86.02 4 THR B C 1
ATOM 1573 O O . THR B 1 12 ? 2.032 9.389 30.422 1.00 90.99 4 THR B O 1
ATOM 1577 N N . PRO B 1 13 ? 3.790 10.725 30.895 1.00 80.04 5 PRO B N 1
ATOM 1578 C CA . PRO B 1 13 ? 4.499 10.297 29.678 1.00 68.89 5 PRO B CA 1
ATOM 1579 C C . PRO B 1 13 ? 4.918 8.846 29.822 1.00 65.44 5 PRO B C 1
ATOM 1580 O O . PRO B 1 13 ? 5.835 8.541 30.590 1.00 62.12 5 PRO B O 1
ATOM 1584 N N . LEU B 1 14 ? 4.296 7.946 29.061 1.00 63.21 6 LEU B N 1
ATOM 1585 C CA . LEU B 1 14 ? 4.598 6.531 29.225 1.00 61.04 6 LEU B CA 1
ATOM 1586 C C . LEU B 1 14 ? 5.855 6.105 28.486 1.00 63.47 6 LEU B C 1
ATOM 1587 O O . LEU B 1 14 ? 6.431 5.064 28.818 1.00 62.35 6 LEU B O 1
ATOM 1592 N N . SER B 1 15 ? 6.321 6.897 27.536 1.00 56.52 7 SER B N 1
ATOM 1593 C CA . SER B 1 15 ? 7.453 6.512 26.710 1.00 59.86 7 SER B CA 1
ATOM 1594 C C . SER B 1 15 ? 8.479 7.632 26.692 1.00 51.77 7 SER B C 1
ATOM 1595 O O . SER B 1 15 ? 8.141 8.809 26.838 1.00 52.47 7 SER B O 1
ATOM 1598 N N . ILE B 1 16 ? 9.736 7.251 26.462 1.00 49.34 8 ILE B N 1
ATOM 1599 C CA . ILE B 1 16 ? 10.801 8.231 26.310 1.00 47.25 8 ILE B CA 1
ATOM 1600 C C . ILE B 1 16 ? 10.571 9.014 25.028 1.00 47.54 8 ILE B C 1
ATOM 1601 O O . ILE B 1 16 ? 10.288 8.431 23.975 1.00 48.16 8 ILE B O 1
ATOM 1606 N N . ALA B 1 17 ? 10.668 10.335 25.113 1.00 47.46 9 ALA B N 1
ATOM 1607 C CA . ALA B 1 17 ? 10.412 11.166 23.947 1.00 55.68 9 ALA B CA 1
ATOM 1608 C C . ALA B 1 17 ? 11.569 11.099 22.958 1.00 52.20 9 ALA B C 1
ATOM 1609 O O . ALA B 1 17 ? 12.738 11.008 23.343 1.00 50.09 9 ALA B O 1
ATOM 1611 N N . HIS B 1 18 ? 11.230 11.146 21.684 1.00 56.17 10 HIS B N 1
ATOM 1612 C CA . HIS B 1 18 ? 12.212 11.297 20.618 1.00 52.68 10 HIS B CA 1
ATOM 1613 C C . HIS B 1 18 ? 13.050 12.548 20.875 1.00 51.29 10 HIS B C 1
ATOM 1614 O O . HIS B 1 18 ? 12.480 13.636 21.057 1.00 53.39 10 HIS B O 1
ATOM 1621 N N . PRO B 1 19 ? 14.383 12.445 20.938 1.00 45.02 11 PRO B N 1
ATOM 1622 C CA . PRO B 1 19 ? 15.181 13.629 21.302 1.00 41.94 11 PRO B CA 1
ATOM 1623 C C . PRO B 1 19 ? 15.029 14.798 20.339 1.00 42.17 11 PRO B C 1
ATOM 1624 O O . PRO B 1 19 ? 15.148 15.956 20.759 1.00 48.89 11 PRO B O 1
ATOM 1628 N N . TRP B 1 20 ? 14.737 14.542 19.069 1.00 43.06 12 TRP B N 1
ATOM 1629 C CA . TRP B 1 20 ? 14.601 15.647 18.125 1.00 44.28 12 TRP B CA 1
ATOM 1630 C C . TRP B 1 20 ? 13.223 16.298 18.206 1.00 58.28 12 TRP B C 1
ATOM 1631 O O . TRP B 1 20 ? 13.117 17.529 18.182 1.00 63.62 12 TRP B O 1
ATOM 1642 N N . HIS B 1 21 ? 12.160 15.504 18.321 1.00 57.20 13 HIS B N 1
ATOM 1643 C CA . HIS B 1 21 ? 10.809 16.055 18.289 1.00 58.51 13 HIS B CA 1
ATOM 1644 C C . HIS B 1 21 ? 10.212 16.314 19.662 1.00 59.50 13 HIS B C 1
ATOM 1645 O O . HIS B 1 21 ? 9.300 17.137 19.772 1.00 72.24 13 HIS B O 1
ATOM 1652 N N . GLY B 1 22 ? 10.708 15.660 20.706 1.00 59.66 14 GLY B N 1
ATOM 1653 C CA . GLY B 1 22 ? 10.060 15.682 21.998 1.00 56.67 14 GLY B CA 1
ATOM 1654 C C . GLY B 1 22 ? 10.344 16.905 22.850 1.00 55.16 14 GLY B C 1
ATOM 1655 O O . GLY B 1 22 ? 9.442 17.688 23.150 1.00 62.80 14 GLY B O 1
ATOM 1656 N N . PRO B 1 23 ? 11.599 17.095 23.262 1.00 58.18 15 PRO B N 1
ATOM 1657 C CA . PRO B 1 23 ? 11.895 18.157 24.234 1.00 54.60 15 PRO B CA 1
ATOM 1658 C C . PRO B 1 23 ? 11.533 19.541 23.717 1.00 60.64 15 PRO B C 1
ATOM 1659 O O . PRO B 1 23 ? 11.455 19.781 22.511 1.00 64.76 15 PRO B O 1
ATOM 1663 N N . VAL B 1 24 ? 11.273 20.443 24.662 1.00 65.91 16 VAL B N 1
ATOM 1664 C CA . VAL B 1 24 ? 11.027 21.848 24.360 1.00 64.68 16 VAL B CA 1
ATOM 1665 C C . VAL B 1 24 ? 12.357 22.540 24.089 1.00 61.70 16 VAL B C 1
ATOM 1666 O O . VAL B 1 24 ? 13.300 22.430 24.880 1.00 54.87 16 VAL B O 1
ATOM 1670 N N . LEU B 1 25 ? 12.440 23.232 22.947 1.00 62.32 17 LEU B N 1
ATOM 1671 C CA . LEU B 1 25 ? 13.678 23.896 22.544 1.00 61.26 17 LEU B CA 1
ATOM 1672 C C . LEU B 1 25 ? 14.103 24.964 23.548 1.00 63.68 17 LEU B C 1
ATOM 1673 O O . LEU B 1 25 ? 15.248 24.968 24.017 1.00 57.56 17 LEU B O 1
ATOM 1678 N N . THR B 1 26 ? 13.215 25.910 23.850 1.00 56.31 18 THR B N 1
ATOM 1679 C CA . THR B 1 26 ? 13.570 27.005 24.738 1.00 62.80 18 THR B CA 1
ATOM 1680 C C . THR B 1 26 ? 12.344 27.454 25.520 1.00 72.28 18 THR B C 1
ATOM 1681 O O . THR B 1 26 ? 11.208 27.324 25.055 1.00 78.87 18 THR B O 1
ATOM 1685 N N . ARG B 1 27 ? 12.591 27.995 26.713 1.00 73.04 19 ARG B N 1
ATOM 1686 C CA . ARG B 1 27 ? 11.539 28.545 27.555 1.00 78.24 19 ARG B CA 1
ATOM 1687 C C . ARG B 1 27 ? 11.783 30.001 27.919 1.00 78.74 19 ARG B C 1
ATOM 1688 O O . ARG B 1 27 ? 10.960 30.591 28.629 1.00 85.97 19 ARG B O 1
ATOM 1696 N N . ASP B 1 28 ? 12.869 30.604 27.441 1.00 72.63 20 ASP B N 1
ATOM 1697 C CA . ASP B 1 28 ? 13.220 31.974 27.801 1.00 82.68 20 ASP B CA 1
ATOM 1698 C C . ASP B 1 28 ? 13.613 32.767 26.565 1.00 82.85 20 ASP B C 1
ATOM 1699 O O . ASP B 1 28 ? 14.519 33.604 26.599 1.00 86.25 20 ASP B O 1
ATOM 1704 N N . ASP B 1 29 ? 12.923 32.511 25.453 1.00 84.57 21 ASP B N 1
ATOM 1705 C CA . ASP B 1 29 ? 13.158 33.210 24.188 1.00 85.64 21 ASP B CA 1
ATOM 1706 C C . ASP B 1 29 ? 14.619 33.096 23.751 1.00 80.29 21 ASP B C 1
ATOM 1707 O O . ASP B 1 29 ? 15.281 34.087 23.431 1.00 80.38 21 ASP B O 1
ATOM 1712 N N . TYR B 1 30 ? 15.119 31.860 23.751 1.00 71.75 22 TYR B N 1
ATOM 1713 C CA . TYR B 1 30 ? 16.426 31.490 23.219 1.00 70.35 22 TYR B CA 1
ATOM 1714 C C . TYR B 1 30 ? 17.591 32.047 24.027 1.00 70.28 22 TYR B C 1
ATOM 1715 O O . TYR B 1 30 ? 18.725 32.083 23.532 1.00 59.64 22 TYR B O 1
ATOM 1724 N N . GLU B 1 31 ? 17.358 32.455 25.276 1.00 80.70 23 GLU B N 1
ATOM 1725 C CA . GLU B 1 31 ? 18.486 32.794 26.136 1.00 77.03 23 GLU B CA 1
ATOM 1726 C C . GLU B 1 31 ? 19.228 31.534 26.561 1.00 69.89 23 GLU B C 1
ATOM 1727 O O . GLU B 1 31 ? 20.463 31.525 26.630 1.00 68.97 23 GLU B O 1
ATOM 1733 N N . SER B 1 32 ? 18.491 30.456 26.820 1.00 64.07 24 SER B N 1
ATOM 1734 C CA . SER B 1 32 ? 19.060 29.136 27.049 1.00 63.45 24 SER B CA 1
ATOM 1735 C C . SER B 1 32 ? 18.306 28.119 26.204 1.00 61.75 24 SER B C 1
ATOM 1736 O O . SER B 1 32 ? 17.153 28.333 25.818 1.00 63.01 24 SER B O 1
ATOM 1739 N N . LEU B 1 33 ? 18.978 27.008 25.909 1.00 53.89 25 LEU B N 1
ATOM 1740 C CA . LEU B 1 33 ? 18.457 25.991 25.010 1.00 52.04 25 LEU B CA 1
ATOM 1741 C C . LEU B 1 33 ? 18.618 24.605 25.615 1.00 52.04 25 LEU B C 1
ATOM 1742 O O . LEU B 1 33 ? 19.600 24.316 26.302 1.00 61.44 25 LEU B O 1
ATOM 1747 N N . CYS B 1 34 ? 17.645 23.745 25.335 1.00 52.98 26 CYS B N 1
ATOM 1748 C CA . CYS B 1 34 ? 17.784 22.320 25.591 1.00 57.66 26 CYS B CA 1
ATOM 1749 C C . CYS B 1 34 ? 18.508 21.679 24.414 1.00 54.09 26 CYS B C 1
ATOM 1750 O O . CYS B 1 34 ? 18.102 21.857 23.264 1.00 58.10 26 CYS B O 1
ATOM 1753 N N . CYS B 1 35 ? 19.589 20.951 24.693 1.00 54.45 27 CYS B N 1
ATOM 1754 C CA . CYS B 1 35 ? 20.430 20.367 23.656 1.00 49.17 27 CYS B CA 1
ATOM 1755 C C . CYS B 1 35 ? 20.520 18.862 23.847 1.00 42.67 27 CYS B C 1
ATOM 1756 O O . CYS B 1 35 ? 20.634 18.383 24.977 1.00 41.33 27 CYS B O 1
ATOM 1759 N N . TYR B 1 36 ? 20.504 18.124 22.739 1.00 40.27 28 TYR B N 1
ATOM 1760 C CA . TYR B 1 36 ? 20.726 16.683 22.752 1.00 39.81 28 TYR B CA 1
ATOM 1761 C C . TYR B 1 36 ? 22.129 16.380 22.226 1.00 40.59 28 TYR B C 1
ATOM 1762 O O . TYR B 1 36 ? 22.442 16.678 21.070 1.00 33.56 28 TYR B O 1
ATOM 1771 N N . ILE B 1 37 ? 22.959 15.768 23.059 1.00 35.81 29 ILE B N 1
ATOM 1772 C CA . ILE B 1 37 ? 24.372 15.575 22.739 1.00 33.32 29 ILE B CA 1
ATOM 1773 C C . ILE B 1 37 ? 24.575 14.221 22.080 1.00 37.62 29 ILE B C 1
ATOM 1774 O O . ILE B 1 37 ? 24.203 13.182 22.637 1.00 39.17 29 ILE B O 1
ATOM 1779 N N . GLU B 1 38 ? 25.212 14.230 20.912 1.00 35.40 30 GLU B N 1
ATOM 1780 C CA . GLU B 1 38 ? 25.495 13.013 20.166 1.00 36.38 30 GLU B CA 1
ATOM 1781 C C . GLU B 1 38 ? 26.949 12.566 20.285 1.00 40.32 30 GLU B C 1
ATOM 1782 O O . GLU B 1 38 ? 27.223 11.360 20.280 1.00 39.15 30 GLU B O 1
ATOM 1788 N N . ILE B 1 39 ? 27.884 13.505 20.405 1.00 35.58 31 ILE B N 1
ATOM 1789 C CA . ILE B 1 39 ? 29.316 13.218 20.368 1.00 33.19 31 ILE B CA 1
ATOM 1790 C C . ILE B 1 39 ? 29.982 14.021 21.476 1.00 39.60 31 ILE B C 1
ATOM 1791 O O . ILE B 1 39 ? 29.659 15.196 21.680 1.00 42.16 31 ILE B O 1
ATOM 1796 N N . THR B 1 40 ? 30.895 13.385 22.200 1.00 40.97 32 THR B N 1
ATOM 1797 C CA . THR B 1 40 ? 31.725 14.031 23.202 1.00 36.99 32 THR B CA 1
ATOM 1798 C C . THR B 1 40 ? 33.192 13.864 22.820 1.00 44.22 32 THR B C 1
ATOM 1799 O O . THR B 1 40 ? 33.531 13.007 21.996 1.00 46.60 32 THR B O 1
ATOM 1803 N N . PRO B 1 41 ? 34.096 14.645 23.418 1.00 38.62 33 PRO B N 1
ATOM 1804 C CA . PRO B 1 41 ? 35.530 14.450 23.138 1.00 40.30 33 PRO B CA 1
ATOM 1805 C C . PRO B 1 41 ? 36.029 13.032 23.351 1.00 38.20 33 PRO B C 1
ATOM 1806 O O . PRO B 1 41 ? 36.987 12.628 22.686 1.00 43.57 33 PRO B O 1
ATOM 1810 N N . ALA B 1 42 ? 35.389 12.248 24.222 1.00 40.61 34 ALA B N 1
ATOM 1811 C CA . ALA B 1 42 ? 35.858 10.894 24.504 1.00 38.22 34 ALA B CA 1
ATOM 1812 C C . ALA B 1 42 ? 35.575 9.917 23.366 1.00 44.17 34 ALA B C 1
ATOM 1813 O O . ALA B 1 42 ? 36.172 8.836 23.341 1.00 44.68 34 ALA B O 1
ATOM 1815 N N . ASP B 1 43 ? 34.687 10.264 22.435 1.00 45.46 35 ASP B N 1
ATOM 1816 C CA . ASP B 1 43 ? 34.271 9.342 21.387 1.00 43.92 35 ASP B CA 1
ATOM 1817 C C . ASP B 1 43 ? 35.335 9.215 20.301 1.00 43.56 35 ASP B C 1
ATOM 1818 O O . ASP B 1 43 ? 36.051 10.169 19.979 1.00 36.97 35 ASP B O 1
ATOM 1823 N N . SER B 1 44 ? 35.439 8.006 19.750 1.00 41.38 36 SER B N 1
ATOM 1824 C CA . SER B 1 44 ? 36.308 7.712 18.613 1.00 43.07 36 SER B CA 1
ATOM 1825 C C . SER B 1 44 ? 35.539 7.471 17.318 1.00 44.16 36 SER B C 1
ATOM 1826 O O . SER B 1 44 ? 36.157 7.227 16.270 1.00 44.74 36 SER B O 1
ATOM 1829 N N . VAL B 1 45 ? 34.213 7.497 17.367 1.00 32.68 37 VAL B N 1
ATOM 1830 C CA . VAL B 1 45 ? 33.377 7.392 16.183 1.00 46.58 37 VAL B CA 1
ATOM 1831 C C . VAL B 1 45 ? 32.429 8.575 16.181 1.00 40.05 37 VAL B C 1
ATOM 1832 O O . VAL B 1 45 ? 32.209 9.226 17.204 1.00 38.72 37 VAL B O 1
ATOM 1836 N N . LYS B 1 46 ? 31.884 8.862 15.005 1.00 39.20 38 LYS B N 1
ATOM 1837 C CA . LYS B 1 46 ? 30.895 9.920 14.842 1.00 38.86 38 LYS B CA 1
ATOM 1838 C C . LYS B 1 46 ? 29.512 9.308 15.026 1.00 45.01 38 LYS B C 1
ATOM 1839 O O . LYS B 1 46 ? 29.103 8.427 14.260 1.00 51.27 38 LYS B O 1
ATOM 1845 N N . PHE B 1 47 ? 28.830 9.732 16.079 1.00 45.95 39 PHE B N 1
ATOM 1846 C CA . PHE B 1 47 ? 27.453 9.351 16.348 1.00 46.01 39 PHE B CA 1
ATOM 1847 C C . PHE B 1 47 ? 26.491 10.346 15.725 1.00 46.84 39 PHE B C 1
ATOM 1848 O O . PHE B 1 47 ? 26.816 11.519 15.525 1.00 49.86 39 PHE B O 1
ATOM 1856 N N . GLU B 1 48 ? 25.285 9.869 15.451 1.00 44.95 40 GLU B N 1
ATOM 1857 C CA . GLU B 1 48 ? 24.223 10.708 14.928 1.00 48.95 40 GLU B CA 1
ATOM 1858 C C . GLU B 1 48 ? 22.897 10.131 15.394 1.00 45.76 40 GLU B C 1
ATOM 1859 O O . GLU B 1 48 ? 22.720 8.909 15.393 1.00 40.86 40 GLU B O 1
ATOM 1865 N N . LEU B 1 49 ? 21.988 11.003 15.830 1.00 45.10 41 LEU B N 1
ATOM 1866 C CA . LEU B 1 49 ? 20.641 10.558 16.179 1.00 40.27 41 LEU B CA 1
ATOM 1867 C C . LEU B 1 49 ? 19.945 9.994 14.949 1.00 47.26 41 LEU B C 1
ATOM 1868 O O . LEU B 1 49 ? 19.816 10.677 13.927 1.00 56.96 41 LEU B O 1
ATOM 1873 N N . ASP B 1 50 ? 19.498 8.746 15.045 1.00 44.90 42 ASP B N 1
ATOM 1874 C CA . ASP B 1 50 ? 18.747 8.127 13.958 1.00 48.58 42 ASP B CA 1
ATOM 1875 C C . ASP B 1 50 ? 17.338 8.714 13.933 1.00 55.08 42 ASP B C 1
ATOM 1876 O O . ASP B 1 50 ? 16.559 8.515 14.871 1.00 61.63 42 ASP B O 1
ATOM 1881 N N . LYS B 1 51 ? 17.014 9.442 12.861 1.00 54.38 43 LYS B N 1
ATOM 1882 C CA . LYS B 1 51 ? 15.745 10.171 12.789 1.00 54.93 43 LYS B CA 1
ATOM 1883 C C . LYS B 1 51 ? 14.537 9.249 12.930 1.00 42.53 43 LYS B C 1
ATOM 1884 O O . LYS B 1 51 ? 13.535 9.626 13.546 1.00 57.89 43 LYS B O 1
ATOM 1890 N N . GLU B 1 52 ? 14.597 8.055 12.337 1.00 59.40 44 GLU B N 1
ATOM 1891 C CA . GLU B 1 52 ? 13.427 7.176 12.306 1.00 57.48 44 GLU B CA 1
ATOM 1892 C C . GLU B 1 52 ? 13.118 6.589 13.679 1.00 62.60 44 GLU B C 1
ATOM 1893 O O . GLU B 1 52 ? 11.951 6.535 14.085 1.00 70.18 44 GLU B O 1
ATOM 1899 N N . THR B 1 53 ? 14.142 6.136 14.403 1.00 53.09 45 THR B N 1
ATOM 1900 C CA . THR B 1 53 ? 13.939 5.458 15.676 1.00 56.46 45 THR B CA 1
ATOM 1901 C C . THR B 1 53 ? 14.216 6.349 16.876 1.00 57.77 45 THR B C 1
ATOM 1902 O O . THR B 1 53 ? 13.729 6.052 17.973 1.00 56.92 45 THR B O 1
ATOM 1906 N N . GLY B 1 54 ? 14.975 7.431 16.697 1.00 51.73 46 GLY B N 1
ATOM 1907 C CA . GLY B 1 54 ? 15.330 8.257 17.829 1.00 46.50 46 GLY B CA 1
ATOM 1908 C C . GLY B 1 54 ? 16.364 7.638 18.735 1.00 46.69 46 GLY B C 1
ATOM 1909 O O . GLY B 1 54 ? 16.590 8.144 19.838 1.00 43.31 46 GLY B O 1
ATOM 1910 N N . ILE B 1 55 ? 16.996 6.559 18.299 1.00 44.45 47 ILE B N 1
ATOM 1911 C CA . ILE B 1 55 ? 18.086 5.917 19.019 1.00 43.94 47 ILE B CA 1
ATOM 1912 C C . ILE B 1 55 ? 19.384 6.480 18.473 1.00 41.15 47 ILE B C 1
ATOM 1913 O O . ILE B 1 55 ? 19.509 6.706 17.263 1.00 42.57 47 ILE B O 1
ATOM 1918 N N . LEU B 1 56 ? 20.351 6.718 19.355 1.00 38.51 48 LEU B N 1
ATOM 1919 C CA . LEU B 1 56 ? 21.673 7.136 18.894 1.00 37.01 48 LEU B CA 1
ATOM 1920 C C . LEU B 1 56 ? 22.303 6.027 18.066 1.00 41.54 48 LEU B C 1
ATOM 1921 O O . LEU B 1 56 ? 22.224 4.847 18.419 1.00 42.87 48 LEU B O 1
ATOM 1926 N N . LYS B 1 57 ? 22.906 6.408 16.941 1.00 48.84 49 LYS B N 1
ATOM 1927 C CA . LYS B 1 57 ? 23.433 5.455 15.974 1.00 49.16 49 LYS B CA 1
ATOM 1928 C C . LYS B 1 57 ? 24.824 5.874 15.511 1.00 42.49 49 LYS B C 1
ATOM 1929 O O . LYS B 1 57 ? 25.103 7.065 15.331 1.00 40.09 49 LYS B O 1
ATOM 1935 N N . VAL B 1 58 ? 25.693 4.889 15.306 1.00 36.11 50 VAL B N 1
ATOM 1936 C CA . VAL B 1 58 ? 27.008 5.161 14.733 1.00 39.25 50 VAL B CA 1
ATOM 1937 C C . VAL B 1 58 ? 26.845 5.539 13.267 1.00 50.12 50 VAL B C 1
ATOM 1938 O O . VAL B 1 58 ? 26.394 4.730 12.448 1.00 54.62 50 VAL B O 1
ATOM 1942 N N . ASP B 1 59 ? 27.234 6.766 12.923 1.00 51.60 51 ASP B N 1
ATOM 1943 C CA . ASP B 1 59 ? 27.255 7.141 11.515 1.00 49.02 51 ASP B CA 1
ATOM 1944 C C . ASP B 1 59 ? 28.470 6.543 10.813 1.00 54.80 51 ASP B C 1
ATOM 1945 O O . ASP B 1 59 ? 28.334 5.849 9.801 1.00 61.32 51 ASP B O 1
ATOM 1950 N N . ARG B 1 60 ? 29.657 6.803 11.336 1.00 45.79 52 ARG B N 1
ATOM 1951 C CA . ARG B 1 60 ? 30.883 6.223 10.807 1.00 48.01 52 ARG B CA 1
ATOM 1952 C C . ARG B 1 60 ? 32.003 6.459 11.810 1.00 47.37 52 ARG B C 1
ATOM 1953 O O . ARG B 1 60 ? 31.940 7.410 12.603 1.00 45.16 52 ARG B O 1
ATOM 1961 N N . PRO B 1 61 ? 33.034 5.623 11.820 1.00 46.49 53 PRO B N 1
ATOM 1962 C CA . PRO B 1 61 ? 34.192 5.917 12.670 1.00 53.67 53 PRO B CA 1
ATOM 1963 C C . PRO B 1 61 ? 34.896 7.181 12.210 1.00 41.55 53 PRO B C 1
ATOM 1964 O O . PRO B 1 61 ? 34.799 7.593 11.053 1.00 46.49 53 PRO B O 1
ATOM 1968 N N . GLN B 1 62 ? 35.592 7.817 13.149 1.00 43.29 54 GLN B N 1
ATOM 1969 C CA . GLN B 1 62 ? 36.501 8.899 12.782 1.00 41.30 54 GLN B CA 1
ATOM 1970 C C . GLN B 1 62 ? 37.482 8.382 11.734 1.00 34.81 54 GLN B C 1
ATOM 1971 O O . GLN B 1 62 ? 38.036 7.287 11.860 1.00 41.33 54 GLN B O 1
ATOM 1977 N N . LYS B 1 63 ? 37.610 9.132 10.651 1.00 35.29 55 LYS B N 1
ATOM 1978 C CA . LYS B 1 63 ? 38.402 8.668 9.527 1.00 37.95 55 LYS B CA 1
ATOM 1979 C C . LYS B 1 63 ? 39.897 8.838 9.782 1.00 38.13 55 LYS B C 1
ATOM 1980 O O . LYS B 1 63 ? 40.694 8.010 9.334 1.00 43.48 55 LYS B O 1
ATOM 1986 N N . PHE B 1 64 ? 40.290 9.867 10.529 1.00 37.91 56 PHE B N 1
ATOM 1987 C CA . PHE B 1 64 ? 41.706 10.182 10.701 1.00 37.68 56 PHE B CA 1
ATOM 1988 C C . PHE B 1 64 ? 42.074 10.356 12.175 1.00 43.82 56 PHE B C 1
ATOM 1989 O O . PHE B 1 64 ? 41.745 9.498 13.000 1.00 50.37 56 PHE B O 1
ATOM 1997 N N . SER B 1 65 ? 42.787 11.430 12.520 1.00 39.68 57 SER B N 1
ATOM 1998 C CA . SER B 1 65 ? 43.357 11.560 13.855 1.00 39.01 57 SER B CA 1
ATOM 1999 C C . SER B 1 65 ? 42.625 12.592 14.706 1.00 38.24 57 SER B C 1
ATOM 2000 O O . SER B 1 65 ? 43.227 13.218 15.575 1.00 38.46 57 SER B O 1
ATOM 2003 N N . ASN B 1 66 ? 41.325 12.757 14.502 1.00 40.22 58 ASN B N 1
ATOM 2004 C CA . ASN B 1 66 ? 40.578 13.797 15.193 1.00 34.46 58 ASN B CA 1
ATOM 2005 C C . ASN B 1 66 ? 39.699 13.225 16.294 1.00 36.86 58 ASN B C 1
ATOM 2006 O O . ASN B 1 66 ? 39.188 12.106 16.193 1.00 37.31 58 ASN B O 1
ATOM 2011 N N . PHE B 1 67 ? 39.533 14.019 17.349 1.00 36.26 59 PHE B N 1
ATOM 2012 C CA . PHE B 1 67 ? 38.434 13.874 18.282 1.00 34.11 59 PHE B CA 1
ATOM 2013 C C . PHE B 1 67 ? 37.576 15.128 18.180 1.00 44.99 59 PHE B C 1
ATOM 2014 O O . PHE B 1 67 ? 38.055 16.195 17.783 1.00 37.81 59 PHE B O 1
ATOM 2022 N N . CYS B 1 68 ? 36.299 14.993 18.499 1.00 50.46 60 CYS B N 1
ATOM 2023 C CA . CYS B 1 68 ? 35.419 16.156 18.498 1.00 50.93 60 CYS B CA 1
ATOM 2024 C C . CYS B 1 68 ? 35.727 17.022 19.716 1.00 43.62 60 CYS B C 1
ATOM 2025 O O . CYS B 1 68 ? 35.603 16.544 20.847 1.00 46.61 60 CYS B O 1
ATOM 2028 N N . PRO B 1 69 ? 36.136 18.279 19.542 1.00 42.34 61 PRO B N 1
ATOM 2029 C CA . PRO B 1 69 ? 36.719 19.033 20.664 1.00 34.91 61 PRO B CA 1
ATOM 2030 C C . PRO B 1 69 ? 35.717 19.701 21.593 1.00 51.25 61 PRO B C 1
ATOM 2031 O O . PRO B 1 69 ? 36.085 20.637 22.310 1.00 63.01 61 PRO B O 1
ATOM 2035 N N . CYS B 1 70 ? 34.473 19.237 21.611 1.00 45.44 62 CYS B N 1
ATOM 2036 C CA . CYS B 1 70 ? 33.451 19.798 22.488 1.00 49.61 62 CYS B CA 1
ATOM 2037 C C . CYS B 1 70 ? 32.282 18.819 22.539 1.00 47.36 62 CYS B C 1
ATOM 2038 O O . CYS B 1 70 ? 32.305 17.762 21.902 1.00 53.40 62 CYS B O 1
ATOM 2041 N N . LEU B 1 71 ? 31.267 19.167 23.325 1.00 42.80 63 LEU B N 1
ATOM 2042 C CA . LEU B 1 71 ? 30.001 18.442 23.294 1.00 35.73 63 LEU B CA 1
ATOM 2043 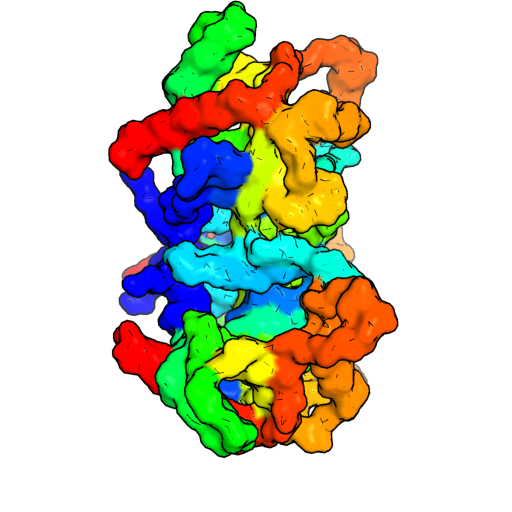C C . LEU B 1 71 ? 29.257 18.861 22.036 1.00 36.38 63 LEU B C 1
ATOM 2044 O O . LEU B 1 71 ? 29.009 20.053 21.829 1.00 45.52 63 LEU B O 1
ATOM 2049 N N . TYR B 1 72 ? 28.931 17.893 21.186 1.00 35.59 64 TYR B N 1
ATOM 2050 C CA . TYR B 1 72 ? 28.333 18.165 19.888 1.00 42.69 64 TYR B CA 1
ATOM 2051 C C . TYR B 1 72 ? 27.001 17.439 19.767 1.00 37.33 64 TYR B C 1
ATOM 2052 O O . TYR B 1 72 ? 26.912 16.242 20.061 1.00 37.81 64 TYR B O 1
ATOM 2061 N N . GLY B 1 73 ? 25.989 18.146 19.313 1.00 35.97 65 GLY B N 1
ATOM 2062 C CA . GLY B 1 73 ? 24.684 17.546 19.131 1.00 45.71 65 GLY B CA 1
ATOM 2063 C C . GLY B 1 73 ? 23.775 18.392 18.285 1.00 47.30 65 GLY B C 1
ATOM 2064 O O . GLY B 1 73 ? 24.212 19.102 17.379 1.00 49.80 65 GLY B O 1
ATOM 2065 N N . LEU B 1 74 ? 22.482 18.296 18.579 1.00 43.41 66 LEU B N 1
ATOM 2066 C CA . LEU B 1 74 ? 21.448 18.964 17.808 1.00 49.03 66 LEU B CA 1
ATOM 2067 C C . LEU B 1 74 ? 20.529 19.725 18.750 1.00 50.53 66 LEU B C 1
ATOM 2068 O O . LEU B 1 74 ? 20.477 19.463 19.955 1.00 50.08 66 LEU B O 1
ATOM 2073 N N . LEU B 1 75 ? 19.810 20.683 18.175 1.00 50.92 67 LEU B N 1
ATOM 2074 C CA . LEU B 1 75 ? 18.805 21.437 18.894 1.00 51.82 67 LEU B CA 1
ATOM 2075 C C . LEU B 1 75 ? 17.440 20.845 18.594 1.00 54.94 67 LEU B C 1
ATOM 2076 O O . LEU B 1 75 ? 17.036 20.805 17.419 1.00 48.55 67 LEU B O 1
ATOM 2081 N N . PRO B 1 76 ? 16.712 20.372 19.603 1.00 53.69 68 PRO B N 1
ATOM 2082 C CA . PRO B 1 76 ? 15.366 19.842 19.368 1.00 52.65 68 PRO B CA 1
ATOM 2083 C C . PRO B 1 76 ? 14.471 20.845 18.660 1.00 51.28 68 PRO B C 1
ATOM 2084 O O . PRO B 1 76 ? 14.632 22.060 18.793 1.00 64.40 68 PRO B O 1
ATOM 2088 N N . LYS B 1 77 ? 13.552 20.311 17.860 1.00 54.78 69 LYS B N 1
ATOM 2089 C CA . LYS B 1 77 ? 12.522 21.102 17.183 1.00 56.44 69 LYS B CA 1
ATOM 2090 C C . LYS B 1 77 ? 13.132 22.182 16.294 1.00 56.45 69 LYS B C 1
ATOM 2091 O O . LYS B 1 77 ? 12.562 23.259 16.112 1.00 58.53 69 LYS B O 1
ATOM 2097 N N . THR B 1 78 ? 14.278 21.871 15.693 1.00 59.48 70 THR B N 1
ATOM 2098 C CA . THR B 1 78 ? 14.892 22.738 14.701 1.00 59.70 70 THR B CA 1
ATOM 2099 C C . THR B 1 78 ? 15.098 21.955 13.416 1.00 59.52 70 THR B C 1
ATOM 2100 O O . THR B 1 78 ? 15.092 20.721 13.404 1.00 54.41 70 THR B O 1
ATOM 2104 N N . TYR B 1 79 ? 15.200 22.697 12.320 1.00 63.41 71 TYR B N 1
ATOM 2105 C CA . TYR B 1 79 ? 15.353 22.111 10.994 1.00 67.33 71 TYR B CA 1
ATOM 2106 C C . TYR B 1 79 ? 16.055 23.144 10.133 1.00 68.71 71 TYR B C 1
ATOM 2107 O O . TYR B 1 79 ? 15.586 24.282 10.038 1.00 68.57 71 TYR B O 1
ATOM 2116 N N . CYS B 1 80 ? 17.190 22.773 9.543 1.00 66.99 72 CYS B N 1
ATOM 2117 C CA A CYS B 1 80 ? 17.941 23.683 8.679 0.60 72.37 72 CYS B CA 1
ATOM 2118 C CA B CYS B 1 80 ? 17.945 23.681 8.680 0.40 72.30 72 CYS B CA 1
ATOM 2119 C C . CYS B 1 80 ? 17.284 23.685 7.302 1.00 73.16 72 CYS B C 1
ATOM 2120 O O . CYS B 1 80 ? 17.690 22.983 6.371 1.00 71.94 72 CYS B O 1
ATOM 2125 N N . GLY B 1 81 ? 16.224 24.481 7.178 1.00 72.05 73 GLY B N 1
ATOM 2126 C CA . GLY B 1 81 ? 15.480 24.506 5.936 1.00 71.91 73 GLY B CA 1
ATOM 2127 C C . GLY B 1 81 ? 15.610 25.780 5.129 1.00 71.87 73 GLY B C 1
ATOM 2128 O O . GLY B 1 81 ? 16.650 26.446 5.157 1.00 76.12 73 GLY B O 1
ATOM 2129 N N . ASP B 1 82 ? 14.539 26.127 4.410 1.00 69.60 74 ASP B N 1
ATOM 2130 C CA . ASP B 1 82 ? 14.582 27.252 3.478 1.00 81.73 74 ASP B CA 1
ATOM 2131 C C . ASP B 1 82 ? 14.878 28.562 4.196 1.00 83.41 74 ASP B C 1
ATOM 2132 O O . ASP B 1 82 ? 15.753 29.329 3.773 1.00 86.68 74 ASP B O 1
ATOM 2137 N N . LEU B 1 83 ? 14.141 28.849 5.273 1.00 78.06 75 LEU B N 1
ATOM 2138 C CA . LEU B 1 83 ? 14.380 30.084 6.015 1.00 75.51 75 LEU B CA 1
ATOM 2139 C C . LEU B 1 83 ? 15.803 30.131 6.558 1.00 74.02 75 LEU B C 1
ATOM 2140 O O . LEU B 1 83 ? 16.440 31.192 6.559 1.00 76.93 75 LEU B O 1
ATOM 2145 N N . SER B 1 84 ? 16.317 28.994 7.035 1.00 71.39 76 SER B N 1
ATOM 2146 C CA . SER B 1 84 ? 17.697 28.956 7.506 1.00 70.15 76 SER B CA 1
ATOM 2147 C C . SER B 1 84 ? 18.669 29.263 6.373 1.00 70.03 76 SER B C 1
ATOM 2148 O O . SER B 1 84 ? 19.610 30.048 6.544 1.00 70.86 76 SER B O 1
ATOM 2151 N N . GLY B 1 85 ? 18.433 28.687 5.194 1.00 69.34 77 GLY B N 1
ATOM 2152 C CA . GLY B 1 85 ? 19.333 28.919 4.076 1.00 73.31 77 GLY B CA 1
ATOM 2153 C C . GLY B 1 85 ? 19.331 30.361 3.605 1.00 72.68 77 GLY B C 1
ATOM 2154 O O . GLY B 1 85 ? 20.388 30.930 3.319 1.00 73.56 77 GLY B O 1
ATOM 2155 N N . GLU B 1 86 ? 18.146 30.972 3.523 1.00 83.81 78 GLU B N 1
ATOM 2156 C CA . GLU B 1 86 ? 18.044 32.349 3.044 1.00 92.36 78 GLU B CA 1
ATOM 2157 C C . GLU B 1 86 ? 18.773 33.323 3.964 1.00 96.15 78 GLU B C 1
ATOM 2158 O O . GLU B 1 86 ? 19.435 34.254 3.488 1.00 101.15 78 GLU B O 1
ATOM 2164 N N . TYR B 1 87 ? 18.647 33.145 5.283 1.00 93.36 79 TYR B N 1
ATOM 2165 C CA . TYR B 1 87 ? 19.371 34.019 6.201 1.00 92.98 79 TYR B CA 1
ATOM 2166 C C . TYR B 1 87 ? 20.871 33.798 6.082 1.00 94.19 79 TYR B C 1
ATOM 2167 O O . TYR B 1 87 ? 21.648 34.759 6.085 1.00 102.57 79 TYR B O 1
ATOM 2176 N N . SER B 1 88 ? 21.292 32.534 5.986 1.00 88.75 80 SER B N 1
ATOM 2177 C CA . SER B 1 88 ? 22.704 32.233 5.777 1.00 84.25 80 SER B CA 1
ATOM 2178 C C . SER B 1 88 ? 23.221 32.881 4.498 1.00 88.74 80 SER B C 1
ATOM 2179 O O . SER B 1 88 ? 24.322 33.444 4.478 1.00 93.33 80 SER B O 1
ATOM 2182 N N . GLY B 1 89 ? 22.440 32.808 3.419 1.00 91.38 81 GLY B N 1
ATOM 2183 C CA . GLY B 1 89 ? 22.843 33.460 2.181 1.00 98.96 81 GLY B CA 1
ATOM 2184 C C . GLY B 1 89 ? 22.939 34.968 2.313 1.00 100.97 81 GLY B C 1
ATOM 2185 O O . GLY B 1 89 ? 23.902 35.584 1.851 1.00 102.53 81 GLY B O 1
ATOM 2186 N N . GLN B 1 90 ? 21.939 35.581 2.953 1.00 102.64 82 GLN B N 1
ATOM 2187 C CA . GLN B 1 90 ? 21.951 37.027 3.158 1.00 106.04 82 GLN B CA 1
ATOM 2188 C C . GLN B 1 90 ? 23.168 37.466 3.965 1.00 107.52 82 GLN B C 1
ATOM 2189 O O . GLN B 1 90 ? 23.846 38.438 3.609 1.00 111.34 82 GLN B O 1
ATOM 2191 N N . GLN B 1 91 ? 23.457 36.760 5.061 1.00 101.43 83 GLN B N 1
ATOM 2192 C CA . GLN B 1 91 ? 24.547 37.143 5.954 1.00 101.51 83 GLN B CA 1
ATOM 2193 C C . GLN B 1 91 ? 25.929 36.881 5.362 1.00 104.18 83 GLN B C 1
ATOM 2194 O O . GLN B 1 91 ? 26.912 37.450 5.850 1.00 101.07 83 GLN B O 1
ATOM 2200 N N . SER B 1 92 ? 26.036 36.026 4.342 1.00 108.40 84 SER B N 1
ATOM 2201 C CA . SER B 1 92 ? 27.318 35.711 3.719 1.00 110.49 84 SER B CA 1
ATOM 2202 C C . SER B 1 92 ? 27.469 36.310 2.325 1.00 112.13 84 SER B C 1
ATOM 2203 O O . SER B 1 92 ? 28.458 36.015 1.645 1.00 111.71 84 SER B O 1
ATOM 2206 N N . ASN B 1 93 ? 26.514 37.134 1.886 1.00 116.76 85 ASN B N 1
ATOM 2207 C CA . ASN B 1 93 ? 26.517 37.761 0.560 1.00 115.35 85 ASN B CA 1
ATOM 2208 C C . ASN B 1 93 ? 26.779 36.731 -0.541 1.00 110.60 85 ASN B C 1
ATOM 2209 O O . ASN B 1 93 ? 27.597 36.930 -1.442 1.00 105.64 85 ASN B O 1
ATOM 2214 N N . ARG B 1 94 ? 26.080 35.603 -0.446 1.00 109.46 86 ARG B N 1
ATOM 2215 C CA . ARG B 1 94 ? 26.127 34.554 -1.453 1.00 109.65 86 ARG B CA 1
ATOM 2216 C C . ARG B 1 94 ? 24.696 34.130 -1.742 1.00 115.07 86 ARG B C 1
ATOM 2217 O O . ARG B 1 94 ? 23.861 34.080 -0.833 1.00 113.72 86 ARG B O 1
ATOM 2225 N N . GLU B 1 95 ? 24.414 33.816 -3.001 1.00 118.75 87 GLU B N 1
ATOM 2226 C CA . GLU B 1 95 ? 23.059 33.513 -3.434 1.00 117.13 87 GLU B CA 1
ATOM 2227 C C . GLU B 1 95 ? 22.797 32.010 -3.475 1.00 113.80 87 GLU B C 1
ATOM 2228 O O . GLU B 1 95 ? 23.717 31.189 -3.531 1.00 109.91 87 GLU B O 1
ATOM 2230 N N . ASN B 1 96 ? 21.505 31.670 -3.447 1.00 113.29 88 ASN B N 1
ATOM 2231 C CA . ASN B 1 96 ? 21.017 30.299 -3.620 1.00 109.52 88 ASN B CA 1
ATOM 2232 C C . ASN B 1 96 ? 21.491 29.351 -2.517 1.00 107.60 88 ASN B C 1
ATOM 2233 O O . ASN B 1 96 ? 21.703 28.161 -2.760 1.00 111.37 88 ASN B O 1
ATOM 2238 N N . ILE B 1 97 ? 21.651 29.847 -1.295 1.00 95.41 89 ILE B N 1
ATOM 2239 C CA . ILE B 1 97 ? 22.043 28.985 -0.184 1.00 91.85 89 ILE B CA 1
ATOM 2240 C C . ILE B 1 97 ? 20.799 28.283 0.354 1.00 87.77 89 ILE B C 1
ATOM 2241 O O . ILE B 1 97 ? 19.833 28.934 0.764 1.00 85.37 89 ILE B O 1
ATOM 2246 N N . LYS B 1 98 ? 20.819 26.953 0.355 1.00 89.59 90 LYS B N 1
ATOM 2247 C CA . LYS B 1 98 ? 19.728 26.146 0.884 1.00 91.81 90 LYS B CA 1
ATOM 2248 C C . LYS B 1 98 ? 20.133 25.522 2.217 1.00 88.45 90 LYS B C 1
ATOM 2249 O O . LYS B 1 98 ? 21.313 25.481 2.574 1.00 86.42 90 LYS B O 1
ATOM 2251 N N . GLY B 1 99 ? 19.136 25.043 2.963 1.00 88.15 91 GLY B N 1
ATOM 2252 C CA . GLY B 1 99 ? 19.415 24.325 4.199 1.00 84.72 91 GLY B CA 1
ATOM 2253 C C . GLY B 1 99 ? 19.868 22.894 3.958 1.00 86.30 91 GLY B C 1
ATOM 2254 O O . GLY B 1 99 ? 19.546 22.275 2.945 1.00 85.36 91 GLY B O 1
ATOM 2255 N N . ASP B 1 100 ? 20.614 22.348 4.923 1.00 86.92 92 ASP B N 1
ATOM 2256 C CA . ASP B 1 100 ? 21.202 21.022 4.751 1.00 87.00 92 ASP B CA 1
ATOM 2257 C C . ASP B 1 100 ? 20.259 19.879 5.126 1.00 88.72 92 ASP B C 1
ATOM 2258 O O . ASP B 1 100 ? 20.629 18.714 4.952 1.00 98.42 92 ASP B O 1
ATOM 2263 N N . GLY B 1 101 ? 19.061 20.174 5.639 1.00 79.60 93 GLY B N 1
ATOM 2264 C CA . GLY B 1 101 ? 18.046 19.162 5.866 1.00 75.00 93 GLY B CA 1
ATOM 2265 C C . GLY B 1 101 ? 18.093 18.464 7.214 1.00 72.67 93 GLY B C 1
ATOM 2266 O O . GLY B 1 101 ? 17.197 17.662 7.510 1.00 67.25 93 GLY B O 1
ATOM 2267 N N . ASP B 1 102 ? 19.091 18.736 8.033 1.00 68.79 94 ASP B N 1
ATOM 2268 C CA . ASP B 1 102 ? 19.243 18.122 9.341 1.00 68.56 94 ASP B CA 1
ATOM 2269 C C . ASP B 1 102 ? 18.837 19.101 10.436 1.00 61.81 94 ASP B C 1
ATOM 2270 O O . ASP B 1 102 ? 18.549 20.271 10.171 1.00 62.02 94 ASP B O 1
ATOM 2275 N N . PRO B 1 103 ? 18.762 18.650 11.689 1.00 57.17 95 PRO B N 1
ATOM 2276 C CA . PRO B 1 103 ? 18.586 19.606 12.788 1.00 56.32 95 PRO B CA 1
ATOM 2277 C C . PRO B 1 103 ? 19.782 20.539 12.893 1.00 53.04 95 PRO B C 1
ATOM 2278 O O . PRO B 1 103 ? 20.880 20.247 12.417 1.00 58.51 95 PRO B O 1
ATOM 2282 N N . LEU B 1 104 ? 19.558 21.680 13.534 1.00 50.83 96 LEU B N 1
ATOM 2283 C CA . LEU B 1 104 ? 20.616 22.667 13.685 1.00 51.66 96 LEU B CA 1
ATOM 2284 C C . LEU B 1 104 ? 21.673 22.152 14.662 1.00 52.45 96 LEU B C 1
ATOM 2285 O O . LEU B 1 104 ? 21.353 21.755 15.786 1.00 45.62 96 LEU B O 1
ATOM 2290 N N . ASP B 1 105 ? 22.930 22.160 14.226 1.00 51.05 97 ASP B N 1
ATOM 2291 C CA . ASP B 1 105 ? 24.048 21.675 15.028 1.00 46.77 97 ASP B CA 1
ATOM 2292 C C . ASP B 1 105 ? 24.437 22.685 16.099 1.00 44.97 97 ASP B C 1
ATOM 2293 O O . ASP B 1 105 ? 24.328 23.901 15.907 1.00 46.25 97 ASP B O 1
ATOM 2298 N N . ILE B 1 106 ? 24.890 22.170 17.240 1.00 40.90 98 ILE B N 1
ATOM 2299 C CA . ILE B 1 106 ? 25.336 23.014 18.343 1.00 43.73 98 ILE B CA 1
ATOM 2300 C C . ILE B 1 106 ? 26.586 22.413 18.975 1.00 48.38 98 ILE B C 1
ATOM 2301 O O . ILE B 1 106 ? 26.682 21.194 19.157 1.00 46.25 98 ILE B O 1
ATOM 2306 N N . CYS B 1 107 ? 27.555 23.277 19.279 1.00 45.09 99 CYS B N 1
ATOM 2307 C CA . CYS B 1 107 ? 28.757 22.934 20.031 1.00 44.21 99 CYS B CA 1
ATOM 2308 C C . CYS B 1 107 ? 28.645 23.537 21.424 1.00 46.03 99 CYS B C 1
ATOM 2309 O O . CYS B 1 107 ? 28.5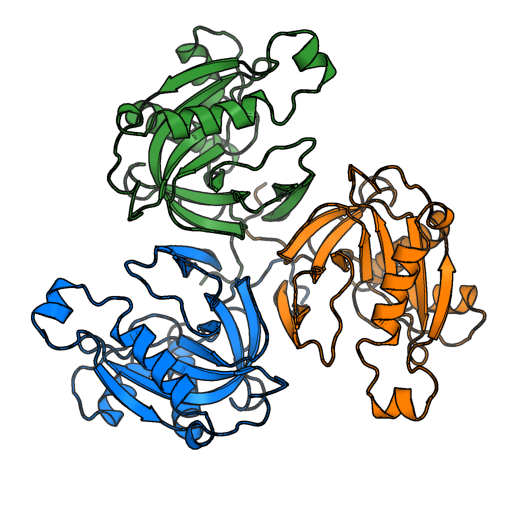18 24.758 21.562 1.00 48.72 99 CYS B O 1
ATOM 2312 N N . VAL B 1 108 ? 28.713 22.697 22.452 1.00 42.13 100 VAL B N 1
ATOM 2313 C CA . VAL B 1 108 ? 28.591 23.146 23.836 1.00 40.21 100 VAL B CA 1
ATOM 2314 C C . VAL B 1 108 ? 29.966 23.105 24.493 1.00 44.08 100 VAL B C 1
ATOM 2315 O O . VAL B 1 108 ? 30.641 22.065 24.487 1.00 38.51 100 VAL B O 1
ATOM 2319 N N . LEU B 1 109 ? 30.383 24.242 25.042 1.00 46.64 101 LEU B N 1
ATOM 2320 C CA . LEU B 1 109 ? 31.655 24.363 25.741 1.00 47.44 101 LEU B CA 1
ATOM 2321 C C . LEU B 1 109 ? 31.461 24.087 27.228 1.00 56.30 101 LEU B C 1
ATOM 2322 O O . LEU B 1 109 ? 30.560 24.655 27.861 1.00 58.19 101 LEU B O 1
ATOM 2327 N N . THR B 1 110 ? 32.307 23.217 27.780 1.00 52.67 102 THR B N 1
ATOM 2328 C CA . THR B 1 110 ? 32.293 22.942 29.208 1.00 49.57 102 THR B CA 1
ATOM 2329 C C . THR B 1 110 ? 33.696 22.566 29.668 1.00 53.94 102 THR B C 1
ATOM 2330 O O . THR B 1 110 ? 34.478 21.967 28.924 1.00 48.33 102 THR B O 1
ATOM 2334 N N . GLU B 1 111 ? 34.005 22.940 30.908 1.00 54.85 103 GLU B N 1
ATOM 2335 C CA . GLU B 1 111 ? 35.242 22.529 31.558 1.00 46.23 103 GLU B CA 1
ATOM 2336 C C . GLU B 1 111 ? 35.182 21.087 32.064 1.00 41.77 103 GLU B C 1
ATOM 2337 O O . GLU B 1 111 ? 36.229 20.452 32.228 1.00 45.09 103 GLU B O 1
ATOM 2343 N N . LYS B 1 112 ? 33.987 20.548 32.284 1.00 41.60 104 LYS B N 1
ATOM 2344 C CA . LYS B 1 112 ? 33.830 19.213 32.840 1.00 47.90 104 LYS B CA 1
ATOM 2345 C C . LYS B 1 112 ? 34.017 18.133 31.774 1.00 52.05 104 LYS B C 1
ATOM 2346 O O . LYS B 1 112 ? 33.840 18.362 30.573 1.00 48.87 104 LYS B O 1
ATOM 2352 N N . ASN B 1 113 ? 34.350 16.931 32.237 1.00 49.67 105 ASN B N 1
ATOM 2353 C CA . ASN B 1 113 ? 34.432 15.753 31.379 1.00 50.47 105 ASN B CA 1
ATOM 2354 C C . ASN B 1 113 ? 33.096 15.026 31.358 1.00 53.72 105 ASN B C 1
ATOM 2355 O O . ASN B 1 113 ? 32.653 14.483 32.378 1.00 62.97 105 ASN B O 1
ATOM 2360 N N . ILE B 1 114 ? 32.456 15.018 30.195 1.00 49.45 106 ILE B N 1
ATOM 2361 C CA . ILE B 1 114 ? 31.281 14.200 29.930 1.00 41.37 106 ILE B CA 1
ATOM 2362 C C . ILE B 1 114 ? 31.686 13.168 28.890 1.00 47.01 106 ILE B C 1
ATOM 2363 O O . ILE B 1 114 ? 32.029 13.522 27.756 1.00 57.12 106 ILE B O 1
ATOM 2368 N N . THR B 1 115 ? 31.617 11.895 29.249 1.00 43.57 107 THR B N 1
ATOM 2369 C CA . THR B 1 115 ? 32.108 10.859 28.351 1.00 56.75 107 THR B CA 1
ATOM 2370 C C . THR B 1 115 ? 31.016 10.238 27.494 1.00 60.61 107 THR B C 1
ATOM 2371 O O . THR B 1 115 ? 31.307 9.768 26.390 1.00 66.84 107 THR B O 1
ATOM 2375 N N . GLN B 1 116 ? 29.774 10.234 27.962 1.00 53.18 108 GLN B N 1
ATOM 2376 C CA . GLN B 1 116 ? 28.678 9.594 27.250 1.00 55.42 108 GLN B CA 1
ATOM 2377 C C . GLN B 1 116 ? 27.812 10.636 26.558 1.00 45.84 108 GLN B C 1
ATOM 2378 O O . GLN B 1 116 ? 27.495 11.680 27.136 1.00 41.98 108 GLN B O 1
ATOM 2384 N N . GLY B 1 117 ? 27.418 10.339 25.329 1.00 45.62 109 GLY B N 1
ATOM 2385 C CA . GLY B 1 117 ? 26.396 11.101 24.639 1.00 47.76 109 GLY B CA 1
ATOM 2386 C C . GLY B 1 117 ? 25.020 10.594 25.013 1.00 38.94 109 GLY B C 1
ATOM 2387 O O . GLY B 1 117 ? 24.821 10.007 26.081 1.00 43.13 109 GLY B O 1
ATOM 2388 N N . ASN B 1 118 ? 24.063 10.795 24.111 1.00 38.22 110 ASN B N 1
ATOM 2389 C CA . ASN B 1 118 ? 22.668 10.415 24.354 1.00 38.62 110 ASN B CA 1
ATOM 2390 C C . ASN B 1 118 ? 22.130 11.044 25.643 1.00 43.71 110 ASN B C 1
ATOM 2391 O O . ASN B 1 118 ? 21.531 10.369 26.485 1.00 45.96 110 ASN B O 1
ATOM 2396 N N . ILE B 1 119 ? 22.357 12.353 25.802 1.00 35.00 111 ILE B N 1
ATOM 2397 C CA . ILE B 1 119 ? 21.895 13.095 26.973 1.00 40.36 111 ILE B CA 1
ATOM 2398 C C . ILE B 1 119 ? 21.384 14.456 26.531 1.00 50.08 111 ILE B C 1
ATOM 2399 O O . ILE B 1 119 ? 21.731 14.961 25.461 1.00 47.21 111 ILE B O 1
ATOM 2404 N N . LEU B 1 120 ? 20.567 15.052 27.393 1.00 47.14 112 LEU B N 1
ATOM 2405 C CA . LEU B 1 120 ? 20.113 16.427 27.273 1.00 41.84 112 LEU B CA 1
ATOM 2406 C C . LEU B 1 120 ? 20.929 17.310 28.210 1.00 39.12 112 LEU B C 1
ATOM 2407 O O . LEU B 1 120 ? 21.490 16.844 29.200 1.00 41.56 112 LEU B O 1
ATOM 2412 N N . LEU B 1 121 ? 20.997 18.596 27.880 1.00 41.57 113 LEU B N 1
ATOM 2413 C CA . LEU B 1 121 ? 21.588 19.581 28.780 1.00 39.38 113 LEU B CA 1
ATOM 2414 C C . LEU B 1 121 ? 21.088 20.960 28.380 1.00 43.63 113 LEU B C 1
ATOM 2415 O O . LEU B 1 121 ? 20.619 21.165 27.259 1.00 58.76 113 LEU B O 1
ATOM 2420 N N . GLN B 1 122 ? 21.214 21.904 29.304 1.00 42.18 114 GLN B N 1
ATOM 2421 C CA . GLN B 1 122 ? 20.864 23.296 29.068 1.00 46.01 114 GLN B CA 1
ATOM 2422 C C . GLN B 1 122 ? 22.127 24.089 28.760 1.00 49.78 114 GLN B C 1
ATOM 2423 O O . GLN B 1 122 ? 23.122 23.988 29.483 1.00 49.95 114 GLN B O 1
ATOM 2429 N N . ALA B 1 123 ? 22.087 24.871 27.687 1.00 53.43 115 ALA B N 1
ATOM 2430 C CA . ALA B 1 123 ? 23.240 25.659 27.283 1.00 52.49 115 ALA B CA 1
ATOM 2431 C C . ALA B 1 123 ? 22.778 27.039 26.850 1.00 58.90 115 ALA B C 1
ATOM 2432 O O . ALA B 1 123 ? 21.658 27.208 26.362 1.00 60.52 115 ALA B O 1
ATOM 2434 N N . ARG B 1 124 ? 23.655 28.023 27.038 1.00 61.51 116 ARG B N 1
ATOM 2435 C CA A ARG B 1 124 ? 23.377 29.399 26.654 0.61 65.92 116 ARG B CA 1
ATOM 2436 C CA B ARG B 1 124 ? 23.374 29.399 26.654 0.39 65.91 116 ARG B CA 1
ATOM 2437 C C . ARG B 1 124 ? 24.177 29.741 25.407 1.00 65.24 116 ARG B C 1
ATOM 2438 O O . ARG B 1 124 ? 25.414 29.665 25.435 1.00 59.65 116 ARG B O 1
ATOM 2453 N N . PRO B 1 125 ? 23.535 30.102 24.298 1.00 66.95 117 PRO B N 1
ATOM 2454 C CA . PRO B 1 125 ? 24.289 30.429 23.082 1.00 67.80 117 PRO B CA 1
ATOM 2455 C C . PRO B 1 125 ? 25.030 31.754 23.200 1.00 67.55 117 PRO B C 1
ATOM 2456 O O . PRO B 1 125 ? 24.569 32.698 23.848 1.00 67.00 117 PRO B O 1
ATOM 2460 N N . ILE B 1 126 ? 26.201 31.811 22.557 1.00 63.21 118 ILE B N 1
ATOM 2461 C CA . ILE B 1 126 ? 27.053 32.998 22.593 1.00 66.41 118 ILE B CA 1
ATOM 2462 C C . ILE B 1 126 ? 27.423 33.411 21.174 1.00 67.56 118 ILE B C 1
ATOM 2463 O O . ILE B 1 126 ? 27.989 34.487 20.954 1.00 67.85 118 ILE B O 1
ATOM 2468 N N . GLY B 1 127 ? 27.111 32.561 20.206 1.00 66.88 119 GLY B N 1
ATOM 2469 C CA . GLY B 1 127 ? 27.471 32.842 18.830 1.00 60.45 119 GLY B CA 1
ATOM 2470 C C . GLY B 1 127 ? 27.406 31.571 18.005 1.00 60.66 119 GLY B C 1
ATOM 2471 O O . GLY B 1 127 ? 26.715 30.621 18.362 1.00 64.25 119 GLY B O 1
ATOM 2472 N N . GLY B 1 128 ? 28.147 31.577 16.906 1.00 62.27 120 GLY B N 1
ATOM 2473 C CA . GLY B 1 128 ? 28.167 30.414 16.040 1.00 66.34 120 GLY B CA 1
ATOM 2474 C C . GLY B 1 128 ? 29.149 30.590 14.903 1.00 67.87 120 GLY B C 1
ATOM 2475 O O . GLY B 1 128 ? 29.679 31.680 14.665 1.00 70.87 120 GLY B O 1
ATOM 2476 N N . ILE B 1 129 ? 29.381 29.487 14.198 1.00 61.64 121 ILE B N 1
ATOM 2477 C CA . ILE B 1 129 ? 30.234 29.464 13.017 1.00 61.46 121 ILE B CA 1
ATOM 2478 C C . ILE B 1 129 ? 29.342 29.267 11.803 1.00 65.86 121 ILE B C 1
ATOM 2479 O O . ILE B 1 129 ? 28.647 28.249 11.696 1.00 65.64 121 ILE B O 1
ATOM 2484 N N . ARG B 1 130 ? 29.368 30.231 10.886 1.00 66.35 122 ARG B N 1
ATOM 2485 C CA . ARG B 1 130 ? 28.651 30.092 9.626 1.00 66.37 122 ARG B CA 1
ATOM 2486 C C . ARG B 1 130 ? 29.517 29.300 8.660 1.00 65.99 122 ARG B C 1
ATOM 2487 O O . ARG B 1 130 ? 30.608 29.744 8.289 1.00 65.03 122 ARG B O 1
ATOM 2495 N N . ILE B 1 131 ? 29.052 28.116 8.281 1.00 72.61 123 ILE B N 1
ATOM 2496 C CA . ILE B 1 131 ? 29.777 27.253 7.359 1.00 72.30 123 ILE B CA 1
ATOM 2497 C C . ILE B 1 131 ? 28.887 26.962 6.161 1.00 73.18 123 ILE B C 1
ATOM 2498 O O . ILE B 1 131 ? 27.698 26.659 6.312 1.00 70.32 123 ILE B O 1
ATOM 2503 N N . LEU B 1 132 ? 29.472 27.061 4.971 1.00 72.55 124 LEU B N 1
ATOM 2504 C CA . LEU B 1 132 ? 28.822 26.696 3.721 1.00 77.82 124 LEU B CA 1
ATOM 2505 C C . LEU B 1 132 ? 29.529 25.482 3.138 1.00 78.16 124 LEU B C 1
ATOM 2506 O O . LEU B 1 132 ? 30.754 25.493 2.974 1.00 80.51 124 LEU B O 1
ATOM 2511 N N . ASP B 1 133 ? 28.762 24.435 2.844 1.00 78.01 125 ASP B N 1
ATOM 2512 C CA . ASP B 1 133 ? 29.295 23.206 2.263 1.00 82.88 125 ASP B CA 1
ATOM 2513 C C . ASP B 1 133 ? 28.594 23.013 0.920 1.00 83.47 125 ASP B C 1
ATOM 2514 O O . ASP B 1 133 ? 27.514 22.421 0.849 1.00 77.58 125 ASP B O 1
ATOM 2519 N N . SER B 1 134 ? 29.217 23.523 -0.142 1.00 85.49 126 SER B N 1
ATOM 2520 C CA . SER B 1 134 ? 28.700 23.419 -1.504 1.00 93.08 126 SER B CA 1
ATOM 2521 C C . SER B 1 134 ? 27.242 23.875 -1.563 1.00 90.79 126 SER B C 1
ATOM 2522 O O . SER B 1 134 ? 26.335 23.118 -1.912 1.00 97.90 126 SER B O 1
ATOM 2525 N N . GLU B 1 135 ? 27.040 25.144 -1.196 1.00 83.36 127 GLU B N 1
ATOM 2526 C CA . GLU B 1 135 ? 25.765 25.862 -1.232 1.00 84.52 127 GLU B CA 1
ATOM 2527 C C . GLU B 1 135 ? 24.768 25.420 -0.165 1.00 87.64 127 GLU B C 1
ATOM 2528 O O . GLU B 1 135 ? 23.585 25.776 -0.259 1.00 89.24 127 GLU B O 1
ATOM 2534 N N . GLU B 1 136 ? 25.198 24.669 0.846 1.00 88.23 128 GLU B N 1
ATOM 2535 C CA . GLU B 1 136 ? 24.333 24.276 1.951 1.00 92.80 128 GLU B CA 1
ATOM 2536 C C . GLU B 1 136 ? 24.810 24.919 3.247 1.00 87.88 128 GLU B C 1
ATOM 2537 O O . GLU B 1 136 ? 26.005 24.901 3.559 1.00 88.09 128 GLU B O 1
ATOM 2543 N N . ALA B 1 137 ? 23.869 25.472 4.008 1.00 79.38 129 ALA B N 1
ATOM 2544 C CA . ALA B 1 137 ? 24.209 26.064 5.294 1.00 78.22 129 ALA B CA 1
ATOM 2545 C C . ALA B 1 137 ? 24.504 24.964 6.303 1.00 73.52 129 ALA B C 1
ATOM 2546 O O . ALA B 1 137 ? 23.638 24.137 6.605 1.00 75.87 129 ALA B O 1
ATOM 2548 N N . ASP B 1 138 ? 25.721 24.964 6.837 1.00 73.19 130 ASP B N 1
ATOM 2549 C CA . ASP B 1 138 ? 26.077 24.009 7.875 1.00 69.46 130 ASP B CA 1
ATOM 2550 C C . ASP B 1 138 ? 26.570 24.794 9.078 1.00 64.79 130 ASP B C 1
ATOM 2551 O O . ASP B 1 138 ? 27.699 24.607 9.541 1.00 65.42 130 ASP B O 1
ATOM 2556 N N . ASP B 1 139 ? 25.719 25.682 9.580 1.00 64.38 131 ASP B N 1
ATOM 2557 C CA . ASP B 1 139 ? 26.075 26.502 10.724 1.00 66.44 131 ASP B CA 1
ATOM 2558 C C . ASP B 1 139 ? 26.285 25.643 11.964 1.00 63.34 131 ASP B C 1
ATOM 2559 O O . ASP B 1 139 ? 25.650 24.600 12.148 1.00 68.49 131 ASP B O 1
ATOM 2564 N N . LYS B 1 140 ? 27.207 26.084 12.809 1.00 59.07 132 LYS B N 1
ATOM 2565 C CA . LYS B 1 140 ? 27.449 25.465 14.106 1.00 56.04 132 LYS B CA 1
ATOM 2566 C C . LYS B 1 140 ? 27.181 26.513 15.175 1.00 53.66 132 LYS B C 1
ATOM 2567 O O . LYS B 1 140 ? 27.897 27.514 15.261 1.00 56.24 132 LYS B O 1
ATOM 2573 N N . ILE B 1 141 ? 26.138 26.298 15.973 1.00 50.25 133 ILE B N 1
ATOM 2574 C CA . ILE B 1 141 ? 25.894 27.171 17.108 1.00 52.82 133 ILE B CA 1
ATOM 2575 C C . ILE B 1 141 ? 26.946 26.895 18.171 1.00 52.02 133 ILE B C 1
ATOM 2576 O O . ILE B 1 141 ? 27.300 25.736 18.427 1.00 46.10 133 ILE B O 1
ATOM 2581 N N . ILE B 1 142 ? 27.470 27.958 18.778 1.00 49.76 134 ILE B N 1
ATOM 2582 C CA . ILE B 1 142 ? 28.418 27.847 19.883 1.00 51.01 134 ILE B CA 1
ATOM 2583 C C . ILE B 1 142 ? 27.692 28.262 21.149 1.00 55.07 134 ILE B C 1
ATOM 2584 O O . ILE B 1 142 ? 27.151 29.373 21.227 1.00 66.46 134 ILE B O 1
ATOM 2589 N N . ALA B 1 143 ? 27.675 27.377 22.139 1.00 46.65 135 ALA B N 1
ATOM 2590 C CA . ALA B 1 143 ? 27.007 27.668 23.395 1.00 50.05 135 ALA B CA 1
ATOM 2591 C C . ALA B 1 143 ? 27.874 27.179 24.542 1.00 55.29 135 ALA B C 1
ATOM 2592 O O . ALA B 1 143 ? 28.776 26.354 24.368 1.00 60.11 135 ALA B O 1
ATOM 2594 N N . VAL B 1 144 ? 27.582 27.693 25.728 1.00 48.48 136 VAL B N 1
ATOM 2595 C CA . VAL B 1 144 ? 28.299 27.315 26.935 1.00 50.44 136 VAL B CA 1
ATOM 2596 C C . VAL B 1 144 ? 27.338 26.556 27.835 1.00 54.38 136 VAL B C 1
ATOM 2597 O O . VAL B 1 144 ? 26.145 26.875 27.899 1.00 54.31 136 VAL B O 1
ATOM 2601 N N . LEU B 1 145 ? 27.843 25.499 28.465 1.00 55.34 137 LEU B N 1
ATOM 2602 C CA . LEU B 1 145 ? 27.033 24.747 29.409 1.00 57.56 137 LEU B CA 1
ATOM 2603 C C . LEU B 1 145 ? 26.598 25.664 30.546 1.00 57.59 137 LEU B C 1
ATOM 2604 O O . LEU B 1 145 ? 27.410 26.420 31.088 1.00 61.49 137 LEU B O 1
ATOM 2609 N N . GLU B 1 146 ? 25.306 25.630 30.875 1.00 55.86 138 GLU B N 1
ATOM 2610 C CA . GLU B 1 146 ? 24.788 26.467 31.952 1.00 54.38 138 GLU B CA 1
ATOM 2611 C C . GLU B 1 146 ? 25.468 26.117 33.267 1.00 56.54 138 GLU B C 1
ATOM 2612 O O . GLU B 1 146 ? 25.647 24.938 33.592 1.00 57.13 138 GLU B O 1
ATOM 2618 N N . ASP B 1 147 ? 25.869 27.151 34.008 1.00 55.12 139 ASP B N 1
ATOM 2619 C CA . ASP B 1 147 ? 26.530 27.017 35.306 1.00 59.29 139 ASP B CA 1
ATOM 2620 C C . ASP B 1 147 ? 27.883 26.324 35.203 1.00 61.50 139 ASP B C 1
ATOM 2621 O O . ASP B 1 147 ? 28.408 25.831 36.205 1.00 60.99 139 ASP B O 1
ATOM 2626 N N . ASP B 1 148 ? 28.483 26.288 34.018 1.00 61.62 140 ASP B N 1
ATOM 2627 C CA . ASP B 1 148 ? 29.820 25.730 33.909 1.00 56.35 140 ASP B CA 1
ATOM 2628 C C . ASP B 1 148 ? 30.802 26.601 34.681 1.00 57.62 140 ASP B C 1
ATOM 2629 O O . ASP B 1 148 ? 30.701 27.829 34.675 1.00 65.42 140 ASP B O 1
ATOM 2634 N N . LEU B 1 149 ? 31.754 25.958 35.360 1.00 48.63 141 LEU B N 1
ATOM 2635 C CA . LEU B 1 149 ? 32.620 26.701 36.266 1.00 50.15 141 LEU B CA 1
ATOM 2636 C C . LEU B 1 149 ? 33.564 27.639 35.529 1.00 57.48 141 LEU B C 1
ATOM 2637 O O . LEU B 1 149 ? 34.084 28.576 36.142 1.00 55.90 141 LEU B O 1
ATOM 2642 N N . VAL B 1 150 ? 33.786 27.428 34.234 1.00 58.24 142 VAL B N 1
ATOM 2643 C CA . VAL B 1 150 ? 34.729 28.225 33.457 1.00 61.39 142 VAL B CA 1
ATOM 2644 C C . VAL B 1 150 ? 34.015 29.091 32.423 1.00 56.36 142 VAL B C 1
ATOM 2645 O O . VAL B 1 150 ? 34.200 30.308 32.389 1.00 56.00 142 VAL B O 1
ATOM 2649 N N . TYR B 1 151 ? 33.176 28.484 31.590 1.00 57.16 143 TYR B N 1
ATOM 2650 C CA . TYR B 1 151 ? 32.521 29.185 30.493 1.00 60.06 143 TYR B CA 1
ATOM 2651 C C . TYR B 1 151 ? 31.146 29.725 30.864 1.00 65.13 143 TYR B C 1
ATOM 2652 O O . TYR B 1 151 ? 30.503 30.366 30.026 1.00 64.91 143 TYR B O 1
ATOM 2661 N N . GLY B 1 152 ? 30.688 29.489 32.097 1.00 66.34 144 GLY B N 1
ATOM 2662 C CA . GLY B 1 152 ? 29.307 29.779 32.444 1.00 66.60 144 GLY B CA 1
ATOM 2663 C C . GLY B 1 152 ? 28.913 31.234 32.284 1.00 68.57 144 GLY B C 1
ATOM 2664 O O . GLY B 1 152 ? 27.769 31.531 31.927 1.00 70.55 144 GLY B O 1
ATOM 2665 N N . ASN B 1 153 ? 29.841 32.159 32.525 1.00 68.93 145 ASN B N 1
ATOM 2666 C CA . ASN B 1 153 ? 29.514 33.580 32.481 1.00 78.80 145 ASN B CA 1
ATOM 2667 C C . ASN B 1 153 ? 29.779 34.223 31.127 1.00 74.95 145 ASN B C 1
ATOM 2668 O O . ASN B 1 153 ? 29.536 35.424 30.972 1.00 84.55 145 ASN B O 1
ATOM 2673 N N . ILE B 1 154 ? 30.236 33.459 30.140 1.00 66.67 146 ILE B N 1
ATOM 2674 C CA . ILE B 1 154 ? 30.473 34.018 28.818 1.00 67.30 146 ILE B CA 1
ATOM 2675 C C . ILE B 1 154 ? 29.137 34.303 28.144 1.00 71.69 146 ILE B C 1
ATOM 2676 O O . ILE B 1 154 ? 28.257 33.434 28.073 1.00 68.15 146 ILE B O 1
ATOM 2681 N N . GLU B 1 155 ? 28.996 35.528 27.625 1.00 76.72 147 GLU B N 1
ATOM 2682 C CA . GLU B 1 155 ? 27.762 36.050 27.055 1.00 82.64 147 GLU B CA 1
ATOM 2683 C C . GLU B 1 155 ? 27.820 36.182 25.541 1.00 82.31 147 GLU B C 1
ATOM 2684 O O . GLU B 1 155 ? 26.772 36.141 24.889 1.00 89.04 147 GLU B O 1
ATOM 2690 N N . ASP B 1 156 ? 29.015 36.339 24.973 1.00 75.82 148 ASP B N 1
ATOM 2691 C CA . ASP B 1 156 ? 29.203 36.484 23.539 1.00 77.13 148 ASP B CA 1
ATOM 2692 C C . ASP B 1 156 ? 30.462 35.740 23.118 1.00 74.50 148 ASP B C 1
ATOM 2693 O O . ASP B 1 156 ? 31.361 35.494 23.926 1.00 71.59 148 ASP B O 1
ATOM 2698 N N . ILE B 1 157 ? 30.521 35.384 21.831 1.00 73.72 149 ILE B N 1
ATOM 2699 C CA . ILE B 1 157 ? 31.656 34.630 21.309 1.00 71.39 149 ILE B CA 1
ATOM 2700 C C . ILE B 1 157 ? 32.952 35.428 21.382 1.00 73.82 149 ILE B C 1
ATOM 2701 O O . ILE B 1 157 ? 34.040 34.842 21.402 1.00 76.59 149 ILE B O 1
ATOM 2706 N N . SER B 1 158 ? 32.866 36.760 21.421 1.00 71.17 150 SER B N 1
ATOM 2707 C CA . SER B 1 158 ? 34.063 37.582 21.543 1.00 74.81 150 SER B CA 1
ATOM 2708 C C . SER B 1 158 ? 34.754 37.420 22.895 1.00 82.63 150 SER B C 1
ATOM 2709 O O . SER B 1 158 ? 35.940 37.745 23.012 1.00 88.55 150 SER B O 1
ATOM 2712 N N . GLU B 1 159 ? 34.046 36.938 23.915 1.00 78.45 151 GLU B N 1
ATOM 2713 C CA . GLU B 1 159 ? 34.649 36.663 25.215 1.00 77.80 151 GLU B CA 1
ATOM 2714 C C . GLU B 1 159 ? 35.153 35.229 25.341 1.00 77.39 151 GLU B C 1
ATOM 2715 O O . GLU B 1 159 ? 35.729 34.877 26.377 1.00 82.36 151 GLU B O 1
ATOM 2721 N N . CYS B 1 160 ? 34.956 34.397 24.318 1.00 71.73 152 CYS B N 1
ATOM 2722 C CA . CYS B 1 160 ? 35.416 33.015 24.341 1.00 65.75 152 CYS B CA 1
ATOM 2723 C C . CYS B 1 160 ? 36.869 32.939 23.884 1.00 75.52 152 CYS B C 1
ATOM 2724 O O . CYS B 1 160 ? 37.238 33.579 22.893 1.00 78.02 152 CYS B O 1
ATOM 2727 N N . PRO B 1 161 ? 37.709 32.166 24.577 1.00 78.05 153 PRO B N 1
ATOM 2728 C CA . PRO B 1 161 ? 39.126 32.098 24.195 1.00 75.33 153 PRO B CA 1
ATOM 2729 C C . PRO B 1 161 ? 39.281 31.602 22.766 1.00 70.96 153 PRO B C 1
ATOM 2730 O O . PRO B 1 161 ? 38.707 30.581 22.376 1.00 63.45 153 PRO B O 1
ATOM 2734 N N . GLY B 1 162 ? 40.049 32.356 21.977 1.00 64.97 154 GLY B N 1
ATOM 2735 C CA . GLY B 1 162 ? 40.230 32.022 20.577 1.00 63.35 154 GLY B CA 1
ATOM 2736 C C . GLY B 1 162 ? 40.867 30.669 20.362 1.00 59.79 154 GLY B C 1
ATOM 2737 O O . GLY B 1 162 ? 40.653 30.053 19.314 1.00 59.03 154 GLY B O 1
ATOM 2738 N N . THR B 1 163 ? 41.629 30.181 21.343 1.00 55.65 155 THR B N 1
ATOM 2739 C CA . THR B 1 163 ? 42.231 28.859 21.229 1.00 54.91 155 THR B CA 1
ATOM 2740 C C . THR B 1 163 ? 41.157 27.788 21.146 1.00 54.84 155 THR B C 1
ATOM 2741 O O . THR B 1 163 ? 41.297 26.811 20.402 1.00 56.63 155 THR B O 1
ATOM 2745 N N . VAL B 1 164 ? 40.064 27.968 21.893 1.00 56.98 156 VAL B N 1
ATOM 2746 C CA . VAL B 1 164 ? 38.961 27.016 21.835 1.00 60.80 156 VAL B CA 1
ATOM 2747 C C . VAL B 1 164 ? 38.260 27.103 20.485 1.00 60.18 156 VAL B C 1
ATOM 2748 O O . VAL B 1 164 ? 37.891 26.079 19.894 1.00 63.03 156 VAL B O 1
ATOM 2752 N N . LEU B 1 165 ? 38.076 28.321 19.970 1.00 53.25 157 LEU B N 1
ATOM 2753 C CA . LEU B 1 165 ? 37.449 28.474 18.662 1.00 51.69 157 LEU B CA 1
ATOM 2754 C C . LEU B 1 165 ? 38.330 27.897 17.566 1.00 54.76 157 LEU B C 1
ATOM 2755 O O . LEU B 1 165 ? 37.829 27.243 16.645 1.00 60.20 157 LEU B O 1
ATOM 2760 N N . ASP B 1 166 ? 39.646 28.110 17.661 1.00 54.29 158 ASP B N 1
ATOM 2761 C CA . ASP B 1 166 ? 40.559 27.529 16.682 1.00 56.95 158 ASP B CA 1
ATOM 2762 C C . ASP B 1 166 ? 40.489 26.016 16.723 1.00 55.29 158 ASP B C 1
ATOM 2763 O O . ASP B 1 166 ? 40.479 25.351 15.679 1.00 54.16 158 ASP B O 1
ATOM 2768 N N . MET B 1 167 ? 40.397 25.464 17.930 1.00 57.08 159 MET B N 1
ATOM 2769 C CA . MET B 1 167 ? 40.258 24.026 18.104 1.00 54.86 159 MET B CA 1
ATOM 2770 C C . MET B 1 167 ? 39.014 23.503 17.390 1.00 51.04 159 MET B C 1
ATOM 2771 O O . MET B 1 167 ? 39.063 22.472 16.709 1.00 54.71 159 MET B O 1
ATOM 2776 N N . ILE B 1 168 ? 37.895 24.216 17.518 1.00 47.22 160 ILE B N 1
ATOM 2777 C CA . ILE B 1 168 ? 36.654 23.766 16.896 1.00 55.33 160 ILE B CA 1
ATOM 2778 C C . ILE B 1 168 ? 36.719 23.928 15.380 1.00 59.84 160 ILE B C 1
ATOM 2779 O O . ILE B 1 168 ? 36.332 23.022 14.632 1.00 59.91 160 ILE B O 1
ATOM 2784 N N . GLN B 1 169 ? 37.227 25.070 14.901 1.00 60.41 161 GLN B N 1
ATOM 2785 C CA . GLN B 1 169 ? 37.376 25.266 13.460 1.00 55.50 161 GLN B CA 1
ATOM 2786 C C . GLN B 1 169 ? 38.343 24.254 12.861 1.00 54.66 161 GLN B C 1
ATOM 2787 O O . GLN B 1 169 ? 38.088 23.700 11.784 1.00 58.43 161 GLN B O 1
ATOM 2793 N N . HIS B 1 170 ? 39.442 23.974 13.565 1.00 51.27 162 HIS B N 1
ATOM 2794 C CA . HIS B 1 170 ? 40.401 22.981 13.091 1.00 46.30 162 HIS B CA 1
ATOM 2795 C C . HIS B 1 170 ? 39.734 21.627 12.887 1.00 48.26 162 HIS B C 1
ATOM 2796 O O . HIS B 1 170 ? 40.024 20.921 11.910 1.00 42.27 162 HIS B O 1
ATOM 2803 N N . TYR B 1 171 ? 38.819 21.263 13.793 1.00 49.18 163 TYR B N 1
ATOM 2804 C CA . TYR B 1 171 ? 38.118 19.986 13.690 1.00 40.86 163 TYR B CA 1
ATOM 2805 C C . TYR B 1 171 ? 37.366 19.859 12.368 1.00 43.35 163 TYR B C 1
ATOM 2806 O O . TYR B 1 171 ? 37.527 18.872 11.642 1.00 50.47 163 TYR B O 1
ATOM 2815 N N . PHE B 1 172 ? 36.522 20.839 12.048 1.00 45.13 164 PHE B N 1
ATOM 2816 C CA . PHE B 1 172 ? 35.707 20.732 10.845 1.00 50.58 164 PHE B CA 1
ATOM 2817 C C . PHE B 1 172 ? 36.536 20.891 9.580 1.00 50.02 164 PHE B C 1
ATOM 2818 O O . PHE B 1 172 ? 36.143 20.377 8.529 1.00 55.74 164 PHE B O 1
ATOM 2826 N N . LEU B 1 173 ? 37.679 21.574 9.664 1.00 47.67 165 LEU B N 1
ATOM 2827 C CA . LEU B 1 173 ? 38.570 21.730 8.522 1.00 47.67 165 LEU B CA 1
ATOM 2828 C C . LEU B 1 173 ? 39.396 20.480 8.236 1.00 50.73 165 LEU B C 1
ATOM 2829 O O . LEU B 1 173 ? 39.875 20.319 7.109 1.00 54.54 165 LEU B O 1
ATOM 2834 N N . THR B 1 174 ? 39.564 19.582 9.214 1.00 46.81 166 THR B N 1
ATOM 2835 C CA . THR B 1 174 ? 40.484 18.460 9.067 1.00 39.37 166 THR B CA 1
ATOM 2836 C C . THR B 1 174 ? 39.865 17.079 9.217 1.00 45.37 166 THR B C 1
ATOM 2837 O O . THR B 1 174 ? 40.487 16.102 8.777 1.00 37.39 166 THR B O 1
ATOM 2841 N N . TYR B 1 175 ? 38.683 16.951 9.825 1.00 37.88 167 TYR B N 1
ATOM 2842 C CA . TYR B 1 175 ? 38.225 15.609 10.158 1.00 36.60 167 TYR B CA 1
ATOM 2843 C C . TYR B 1 175 ? 37.846 14.785 8.931 1.00 42.50 167 TYR B C 1
ATOM 2844 O O . TYR B 1 175 ? 37.704 13.562 9.047 1.00 44.81 167 TYR B O 1
ATOM 2853 N N . LYS B 1 176 ? 37.738 15.406 7.756 1.00 46.09 168 LYS B N 1
ATOM 2854 C CA . LYS B 1 176 ? 37.502 14.686 6.509 1.00 49.16 168 LYS B CA 1
ATOM 2855 C C . LYS B 1 176 ? 38.593 14.952 5.483 1.00 56.40 168 LYS B C 1
ATOM 2856 O O . LYS B 1 176 ? 38.443 14.562 4.318 1.00 58.43 168 LYS B O 1
ATOM 2862 N N . ALA B 1 177 ? 39.694 15.581 5.884 1.00 53.16 169 ALA B N 1
ATOM 2863 C CA . ALA B 1 177 ? 40.747 15.961 4.953 1.00 48.04 169 ALA B CA 1
ATOM 2864 C C . ALA B 1 177 ? 41.764 14.830 4.834 1.00 55.81 169 ALA B C 1
ATOM 2865 O O . ALA B 1 177 ? 42.474 14.522 5.796 1.00 58.63 169 ALA B O 1
ATOM 2867 N N . THR B 1 178 ? 41.874 14.257 3.637 1.00 56.41 170 THR B N 1
ATOM 2868 C CA . THR B 1 178 ? 42.806 13.168 3.403 1.00 51.33 170 THR B CA 1
ATOM 2869 C C . THR B 1 178 ? 44.238 13.694 3.423 1.00 52.11 170 THR B C 1
ATOM 2870 O O . THR B 1 178 ? 44.471 14.884 3.204 1.00 52.30 170 THR B O 1
ATOM 2874 N N . PRO B 1 179 ? 45.218 12.828 3.716 1.00 54.94 171 PRO B N 1
ATOM 2875 C CA . PRO B 1 179 ? 46.623 13.268 3.622 1.00 51.43 171 PRO B CA 1
ATOM 2876 C C . PRO B 1 179 ? 46.966 13.827 2.259 1.00 53.43 171 PRO B C 1
ATOM 2877 O O . PRO B 1 179 ? 47.618 14.873 2.167 1.00 58.00 171 PRO B O 1
ATOM 2881 N N . GLU B 1 180 ? 46.520 13.158 1.193 1.00 52.85 172 GLU B N 1
ATOM 2882 C CA . GLU B 1 180 ? 46.818 13.624 -0.157 1.00 58.80 172 GLU B CA 1
ATOM 2883 C C . GLU B 1 180 ? 46.317 15.046 -0.382 1.00 60.44 172 GLU B C 1
ATOM 2884 O O . GLU B 1 180 ? 47.038 15.880 -0.942 1.00 63.06 172 GLU B O 1
ATOM 2886 N N . SER B 1 181 ? 45.094 15.350 0.066 1.00 53.91 173 SER B N 1
ATOM 2887 C CA . SER B 1 181 ? 44.562 16.696 -0.138 1.00 55.35 173 SER B CA 1
ATOM 2888 C C . SER B 1 181 ? 45.361 17.744 0.631 1.00 53.73 173 SER B C 1
ATOM 2889 O O . SER B 1 181 ? 45.510 18.878 0.157 1.00 52.92 173 SER B O 1
ATOM 2892 N N . LEU B 1 182 ? 45.887 17.386 1.804 1.00 52.30 174 LEU B N 1
ATOM 2893 C CA . LEU B 1 182 ? 46.690 18.320 2.589 1.00 55.19 174 LEU B CA 1
ATOM 2894 C C . LEU B 1 182 ? 48.101 18.462 2.026 1.00 67.27 174 LEU B C 1
ATOM 2895 O O . LEU B 1 182 ? 48.648 19.571 1.990 1.00 66.24 174 LEU B O 1
ATOM 2900 N N . ILE B 1 183 ? 48.703 17.355 1.583 1.00 67.13 175 ILE B N 1
ATOM 2901 C CA . ILE B 1 183 ? 50.040 17.425 1.001 1.00 63.48 175 ILE B CA 1
ATOM 2902 C C . ILE B 1 183 ? 50.010 18.239 -0.282 1.00 66.42 175 ILE B C 1
ATOM 2903 O O . ILE B 1 183 ? 50.904 19.054 -0.541 1.00 66.60 175 ILE B O 1
ATOM 2908 N N . GLN B 1 184 ? 48.971 18.057 -1.087 1.00 69.81 176 GLN B N 1
ATOM 2909 C CA . GLN B 1 184 ? 48.843 18.796 -2.331 1.00 72.68 176 GLN B CA 1
ATOM 2910 C C . GLN B 1 184 ? 48.193 20.157 -2.128 1.00 73.49 176 GLN B C 1
ATOM 2911 O O . GLN B 1 184 ? 48.023 20.898 -3.103 1.00 63.83 176 GLN B O 1
ATOM 2917 N N . ALA B 1 185 ? 47.866 20.510 -0.880 1.00 77.59 177 ALA B N 1
ATOM 2918 C CA . ALA B 1 185 ? 47.287 21.811 -0.540 1.00 79.32 177 ALA B CA 1
ATOM 2919 C C . ALA B 1 185 ? 46.056 22.124 -1.389 1.00 89.94 177 ALA B C 1
ATOM 2920 O O . ALA B 1 185 ? 45.834 23.265 -1.799 1.00 95.34 177 ALA B O 1
ATOM 2922 N N . LYS B 1 186 ? 45.249 21.099 -1.658 1.00 89.61 178 LYS B N 1
ATOM 2923 C CA . LYS B 1 186 ? 44.001 21.318 -2.376 1.00 84.45 178 LYS B CA 1
ATOM 2924 C C . LYS B 1 186 ? 43.064 22.169 -1.521 1.00 88.53 178 LYS B C 1
ATOM 2925 O O . LYS B 1 186 ? 43.050 22.032 -0.294 1.00 91.58 178 LYS B O 1
ATOM 2927 N N . PRO B 1 187 ? 42.298 23.074 -2.133 1.00 90.30 179 PRO B N 1
ATOM 2928 C CA . PRO B 1 187 ? 41.427 23.956 -1.343 1.00 89.93 179 PRO B CA 1
ATOM 2929 C C . PRO B 1 187 ? 40.412 23.177 -0.516 1.00 89.18 179 PRO B C 1
ATOM 2930 O O . PRO B 1 187 ? 39.963 22.093 -0.895 1.00 91.84 179 PRO B O 1
ATOM 2934 N N . ALA B 1 188 ? 40.056 23.759 0.630 1.00 83.13 180 ALA B N 1
ATOM 2935 C CA . ALA B 1 188 ? 39.177 23.106 1.593 1.00 88.63 180 ALA B CA 1
ATOM 2936 C C . ALA B 1 188 ? 37.800 22.828 0.997 1.00 88.15 180 ALA B C 1
ATOM 2937 O O . ALA B 1 188 ? 37.270 23.610 0.204 1.00 94.04 180 ALA B O 1
ATOM 2939 N N . LYS B 1 189 ? 37.213 21.701 1.405 1.00 82.64 181 LYS B N 1
ATOM 2940 C CA . LYS B 1 189 ? 35.905 21.307 0.897 1.00 80.54 181 LYS B CA 1
ATOM 2941 C C . LYS B 1 189 ? 34.754 21.996 1.619 1.00 81.23 181 LYS B C 1
ATOM 2942 O O . LYS B 1 189 ? 33.638 22.020 1.091 1.00 86.19 181 LYS B O 1
ATOM 2944 N N . ILE B 1 190 ? 34.995 22.554 2.802 1.00 75.74 182 ILE B N 1
ATOM 2945 C CA . ILE B 1 190 ? 33.996 23.333 3.521 1.00 76.77 182 ILE B CA 1
ATOM 2946 C C . ILE B 1 190 ? 34.481 24.772 3.611 1.00 75.60 182 ILE B C 1
ATOM 2947 O O . ILE B 1 190 ? 35.685 25.044 3.697 1.00 68.30 182 ILE B O 1
ATOM 2952 N N . GLU B 1 191 ? 33.531 25.700 3.586 1.00 74.71 183 GLU B N 1
ATOM 2953 C CA . GLU B 1 191 ? 33.833 27.123 3.622 1.00 73.85 183 GLU B CA 1
ATOM 2954 C C . GLU B 1 191 ? 33.429 27.677 4.981 1.00 73.62 183 GLU B C 1
ATOM 2955 O O . GLU B 1 191 ? 32.241 27.692 5.320 1.00 73.76 183 GLU B O 1
ATOM 2957 N N . ILE B 1 192 ? 34.417 28.125 5.753 1.00 73.14 184 ILE B N 1
ATOM 2958 C CA . ILE B 1 192 ? 34.175 28.837 7.003 1.00 68.55 184 ILE B CA 1
ATOM 2959 C C . ILE B 1 192 ? 34.026 30.312 6.648 1.00 68.59 184 ILE B C 1
ATOM 2960 O O . ILE B 1 192 ? 35.007 30.995 6.355 1.00 66.07 184 ILE B O 1
ATOM 2965 N N . VAL B 1 193 ? 32.780 30.800 6.658 1.00 75.49 185 VAL B N 1
ATOM 2966 C CA . VAL B 1 193 ? 32.501 32.188 6.288 1.00 78.69 185 VAL B CA 1
ATOM 2967 C C . VAL B 1 193 ? 32.784 33.166 7.418 1.00 74.22 185 VAL B C 1
ATOM 2968 O O . VAL B 1 193 ? 32.917 34.369 7.165 1.00 77.41 185 VAL B O 1
ATOM 2972 N N . GLY B 1 194 ? 32.921 32.690 8.649 1.00 69.60 186 GLY B N 1
ATOM 2973 C CA . GLY B 1 194 ? 33.207 33.548 9.777 1.00 68.17 186 GLY B CA 1
ATOM 2974 C C . GLY B 1 194 ? 32.353 33.204 10.974 1.00 67.45 186 GLY B C 1
ATOM 2975 O O . GLY B 1 194 ? 31.599 32.232 10.982 1.00 63.75 186 GLY B O 1
ATOM 2976 N N . LEU B 1 195 ? 32.513 34.011 12.021 1.00 70.41 187 LEU B N 1
ATOM 2977 C CA . LEU B 1 195 ? 31.796 33.858 13.276 1.00 67.02 187 LEU B CA 1
ATOM 2978 C C . LEU B 1 195 ? 30.756 34.960 13.430 1.00 70.31 187 LEU B C 1
ATOM 2979 O O . LEU B 1 195 ? 30.840 36.019 12.802 1.00 75.74 187 LEU B O 1
ATOM 2984 N N . TYR B 1 196 ? 29.763 34.698 14.278 1.00 69.26 188 TYR B N 1
ATOM 2985 C CA . TYR B 1 196 ? 28.776 35.704 14.640 1.00 70.55 188 TYR B CA 1
ATOM 2986 C C . TYR B 1 196 ? 28.494 35.611 16.131 1.00 71.36 188 TYR B C 1
ATOM 2987 O O . TYR B 1 196 ? 28.902 34.660 16.802 1.00 69.70 188 TYR B O 1
ATOM 2996 N N . GLY B 1 197 ? 27.789 36.622 16.645 1.00 75.03 189 GLY B N 1
ATOM 2997 C CA . GLY B 1 197 ? 27.577 36.785 18.066 1.00 70.67 189 GLY B CA 1
ATOM 2998 C C . GLY B 1 197 ? 26.256 36.219 18.565 1.00 73.20 189 GLY B C 1
ATOM 2999 O O . GLY B 1 197 ? 25.557 35.465 17.882 1.00 70.12 189 GLY B O 1
ATOM 3000 N N . LYS B 1 198 ? 25.920 36.606 19.800 1.00 61.34 190 LYS B N 1
ATOM 3001 C CA . LYS B 1 198 ? 24.790 36.009 20.509 1.00 67.23 190 LYS B CA 1
ATOM 3002 C C . LYS B 1 198 ? 23.471 36.299 19.808 1.00 74.52 190 LYS B C 1
ATOM 3003 O O . LYS B 1 198 ? 22.692 35.381 19.523 1.00 78.42 190 LYS B O 1
ATOM 3009 N N . LYS B 1 199 ? 23.192 37.579 19.547 1.00 75.04 191 LYS B N 1
ATOM 3010 C CA . LYS B 1 199 ? 21.919 37.959 18.940 1.00 73.59 191 LYS B CA 1
ATOM 3011 C C . LYS B 1 199 ? 21.716 37.257 17.603 1.00 69.89 191 LYS B C 1
ATOM 3012 O O . LYS B 1 199 ? 20.642 36.704 17.337 1.00 71.61 191 LYS B O 1
ATOM 3014 N N . GLU B 1 200 ? 22.744 37.261 16.751 1.00 61.30 192 GLU B N 1
ATOM 3015 C CA . GLU B 1 200 ? 22.623 36.606 15.450 1.00 67.31 192 GLU B CA 1
ATOM 3016 C C . GLU B 1 200 ? 22.372 35.113 15.592 1.00 64.63 192 GLU B C 1
ATOM 3017 O O . GLU B 1 200 ? 21.547 34.543 14.867 1.00 71.44 192 GLU B O 1
ATOM 3023 N N . ALA B 1 201 ? 23.087 34.458 16.506 1.00 58.63 193 ALA B N 1
ATOM 3024 C CA . ALA B 1 201 ? 22.874 33.033 16.722 1.00 58.40 193 ALA B CA 1
ATOM 3025 C C . ALA B 1 201 ? 21.432 32.759 17.115 1.00 63.82 193 ALA B C 1
ATOM 3026 O O . ALA B 1 201 ? 20.810 31.812 16.618 1.00 60.23 193 ALA B O 1
ATOM 3028 N N . GLN B 1 202 ? 20.882 33.585 18.006 1.00 72.75 194 GLN B N 1
ATOM 3029 C CA . GLN B 1 202 ? 19.485 33.430 18.392 1.00 73.49 194 GLN B CA 1
ATOM 3030 C C . GLN B 1 202 ? 18.565 33.563 17.186 1.00 66.62 194 GLN B C 1
ATOM 3031 O O . GLN B 1 202 ? 17.551 32.862 17.098 1.00 65.34 194 GLN B O 1
ATOM 3037 N N . LYS B 1 203 ? 18.921 34.423 16.229 1.00 65.65 195 LYS B N 1
ATOM 3038 C CA . LYS B 1 203 ? 18.126 34.529 15.010 1.00 70.38 195 LYS B CA 1
ATOM 3039 C C . LYS B 1 203 ? 18.224 33.256 14.178 1.00 67.99 195 LYS B C 1
ATOM 3040 O O . LYS B 1 203 ? 17.210 32.769 13.664 1.00 69.50 195 LYS B O 1
ATOM 3042 N N . VAL B 1 204 ? 19.431 32.692 14.052 1.00 63.54 196 VAL B N 1
ATOM 3043 C CA . VAL B 1 204 ? 19.603 31.446 13.304 1.00 62.89 196 VAL B CA 1
ATOM 3044 C C . VAL B 1 204 ? 18.798 30.328 13.950 1.00 61.20 196 VAL B C 1
ATOM 3045 O O . VAL B 1 204 ? 18.155 29.525 13.262 1.00 58.88 196 VAL B O 1
ATOM 3049 N N . ILE B 1 205 ? 18.811 30.265 15.282 1.00 61.28 197 ILE B N 1
ATOM 3050 C CA . ILE B 1 205 ? 18.021 29.257 15.978 1.00 54.42 197 ILE B CA 1
ATOM 3051 C C . ILE B 1 205 ? 16.533 29.525 15.790 1.00 64.24 197 ILE B C 1
ATOM 3052 O O . ILE B 1 205 ? 15.753 28.605 15.515 1.00 69.44 197 ILE B O 1
ATOM 3057 N N . ARG B 1 206 ? 16.117 30.789 15.919 1.00 65.24 198 ARG B N 1
ATOM 3058 C CA . ARG B 1 206 ? 14.712 31.134 15.718 1.00 67.18 198 ARG B CA 1
ATOM 3059 C C . ARG B 1 206 ? 14.232 30.687 14.345 1.00 68.83 198 ARG B C 1
ATOM 3060 O O . ARG B 1 206 ? 13.187 30.039 14.219 1.00 71.77 198 ARG B O 1
ATOM 3062 N N . LEU B 1 207 ? 15.003 31.002 13.301 1.00 69.04 199 LEU B N 1
ATOM 3063 C CA . LEU B 1 207 ? 14.615 30.611 11.948 1.00 68.05 199 LEU B CA 1
ATOM 3064 C C . LEU B 1 207 ? 14.587 29.097 11.791 1.00 69.89 199 LEU B C 1
ATOM 3065 O O . LEU B 1 207 ? 13.675 28.551 11.158 1.00 75.07 199 LEU B O 1
ATOM 3070 N N . ALA B 1 208 ? 15.592 28.400 12.334 1.00 62.48 200 ALA B N 1
ATOM 3071 C CA . ALA B 1 208 ? 15.598 26.943 12.250 1.00 60.29 200 ALA B CA 1
ATOM 3072 C C . ALA B 1 208 ? 14.421 26.338 13.007 1.00 60.56 200 ALA B C 1
ATOM 3073 O O . ALA B 1 208 ? 13.877 25.308 12.591 1.00 59.04 200 ALA B O 1
ATOM 3075 N N . HIS B 1 209 ? 14.002 26.971 14.103 1.00 61.48 201 HIS B N 1
ATOM 3076 C CA . HIS B 1 209 ? 12.804 26.519 14.802 1.00 64.08 201 HIS B CA 1
ATOM 3077 C C . HIS B 1 209 ? 11.561 26.760 13.955 1.00 66.50 201 HIS B C 1
ATOM 3078 O O . HIS B 1 209 ? 10.640 25.935 13.940 1.00 73.02 201 HIS B O 1
ATOM 3085 N N . GLU B 1 210 ? 11.514 27.891 13.251 1.00 63.30 202 GLU B N 1
ATOM 3086 C CA . GLU B 1 210 ? 10.383 28.168 12.371 1.00 66.18 202 GLU B CA 1
ATOM 3087 C C . GLU B 1 210 ? 10.340 27.195 11.197 1.00 70.25 202 GLU B C 1
ATOM 3088 O O . GLU B 1 210 ? 9.265 26.704 10.836 1.00 77.35 202 GLU B O 1
ATOM 3090 N N . ASP B 1 211 ? 11.499 26.899 10.596 1.00 66.31 203 ASP B N 1
ATOM 3091 C CA . ASP B 1 211 ? 11.560 25.880 9.550 1.00 68.49 203 ASP B CA 1
ATOM 3092 C C . ASP B 1 211 ? 10.974 24.560 10.025 1.00 70.34 203 ASP B C 1
ATOM 3093 O O . ASP B 1 211 ? 10.211 23.911 9.301 1.00 76.80 203 ASP B O 1
ATOM 3098 N N . TYR B 1 212 ? 11.326 24.145 11.243 1.00 68.09 204 TYR B N 1
ATOM 3099 C CA . TYR B 1 212 ? 10.819 22.885 11.774 1.00 65.62 204 TYR B CA 1
ATOM 3100 C C . TYR B 1 212 ? 9.308 22.944 11.965 1.00 68.60 204 TYR B C 1
ATOM 3101 O O . TYR B 1 212 ? 8.594 21.998 11.612 1.00 74.58 204 TYR B O 1
ATOM 3110 N N . CYS B 1 213 ? 8.807 24.040 12.539 1.00 63.88 205 CYS B N 1
ATOM 3111 C CA . CYS B 1 213 ? 7.373 24.167 12.780 1.00 80.72 205 CYS B CA 1
ATOM 3112 C C . CYS B 1 213 ? 6.595 24.175 11.469 1.00 93.39 205 CYS B C 1
ATOM 3113 O O . CYS B 1 213 ? 5.536 23.545 11.361 1.00 102.74 205 CYS B O 1
ATOM 3116 N N . ASN B 1 214 ? 7.113 24.879 10.457 1.00 92.40 206 ASN B N 1
ATOM 3117 C CA . ASN B 1 214 ? 6.472 24.931 9.147 1.00 88.34 206 ASN B CA 1
ATOM 3118 C C . ASN B 1 214 ? 6.504 23.584 8.451 1.00 87.51 206 ASN B C 1
ATOM 3119 O O . ASN B 1 214 ? 5.668 23.328 7.581 1.00 87.73 206 ASN B O 1
ATOM 3124 N N . LEU B 1 215 ? 7.459 22.726 8.802 1.00 86.66 207 LEU B N 1
ATOM 3125 C CA . LEU B 1 215 ? 7.566 21.430 8.156 1.00 92.85 207 LEU B CA 1
ATOM 3126 C C . LEU B 1 215 ? 6.558 20.437 8.719 1.00 100.20 207 LEU B C 1
ATOM 3127 O O . LEU B 1 215 ? 6.183 19.488 8.022 1.00 104.77 207 LEU B O 1
ATOM 3132 N N . PHE B 1 216 ? 6.097 20.649 9.947 1.00 103.34 208 PHE B N 1
ATOM 3133 C CA . PHE B 1 216 ? 5.120 19.762 10.565 1.00 108.32 208 PHE B CA 1
ATOM 3134 C C . PHE B 1 216 ? 3.833 20.510 10.910 1.00 113.43 208 PHE B C 1
ATOM 3135 O O . PHE B 1 216 ? 3.198 21.116 10.042 1.00 119.35 208 PHE B O 1
ATOM 3143 N N . THR C 1 12 ? 3.041 -6.242 22.469 1.00 100.94 4 THR C N 1
ATOM 3144 C CA . THR C 1 12 ? 4.323 -5.879 21.873 1.00 98.88 4 THR C CA 1
ATOM 3145 C C . THR C 1 12 ? 4.639 -4.398 22.091 1.00 93.91 4 THR C C 1
ATOM 3146 O O . THR C 1 12 ? 4.037 -3.531 21.460 1.00 99.38 4 THR C O 1
ATOM 3148 N N . PRO C 1 13 ? 5.595 -4.116 22.978 1.00 84.90 5 PRO C N 1
ATOM 3149 C CA . PRO C 1 13 ? 6.015 -2.724 23.228 1.00 79.97 5 PRO C CA 1
ATOM 3150 C C . PRO C 1 13 ? 6.704 -2.111 22.016 1.00 82.13 5 PRO C C 1
ATOM 3151 O O . PRO C 1 13 ? 7.758 -2.581 21.584 1.00 87.64 5 PRO C O 1
ATOM 3155 N N . LEU C 1 14 ? 6.083 -1.077 21.442 1.00 75.23 6 LEU C N 1
ATOM 3156 C CA . LEU C 1 14 ? 6.659 -0.405 20.283 1.00 70.51 6 LEU C CA 1
ATOM 3157 C C . LEU C 1 14 ? 7.661 0.694 20.641 1.00 67.83 6 LEU C C 1
ATOM 3158 O O . LEU C 1 14 ? 8.470 1.073 19.789 1.00 70.70 6 LEU C O 1
ATOM 3160 N N . SER C 1 15 ? 7.645 1.209 21.868 1.00 61.12 7 SER C N 1
ATOM 3161 C CA . SER C 1 15 ? 8.508 2.318 22.256 1.00 56.56 7 SER C CA 1
ATOM 3162 C C . SER C 1 15 ? 9.191 2.014 23.583 1.00 58.04 7 SER C C 1
ATOM 3163 O O . SER C 1 15 ? 8.697 1.222 24.386 1.00 58.77 7 SER C O 1
ATOM 3166 N N . ILE C 1 16 ? 10.343 2.658 23.799 1.00 52.10 8 ILE C N 1
ATOM 3167 C CA . ILE C 1 16 ? 11.063 2.522 25.060 1.00 50.09 8 ILE C CA 1
ATOM 3168 C C . ILE C 1 16 ? 10.274 3.215 26.160 1.00 55.31 8 ILE C C 1
ATOM 3169 O O . ILE C 1 16 ? 9.898 4.388 26.032 1.00 53.62 8 ILE C O 1
ATOM 3174 N N . ALA C 1 17 ? 10.040 2.510 27.260 1.00 55.67 9 ALA C N 1
ATOM 3175 C CA . ALA C 1 17 ? 9.231 3.071 28.332 1.00 59.26 9 ALA C CA 1
ATOM 3176 C C . ALA C 1 17 ? 10.022 4.105 29.122 1.00 54.40 9 ALA C C 1
ATOM 3177 O O . ALA C 1 17 ? 11.227 3.955 29.343 1.00 50.38 9 ALA C O 1
ATOM 3179 N N . HIS C 1 18 ? 9.326 5.148 29.552 1.00 48.68 10 HIS C N 1
ATOM 3180 C CA . HIS C 1 18 ? 9.851 6.140 30.469 1.00 49.93 10 HIS C CA 1
ATOM 3181 C C . HIS C 1 18 ? 10.413 5.437 31.707 1.00 53.99 10 HIS C C 1
ATOM 3182 O O . HIS C 1 18 ? 9.689 4.657 32.347 1.00 52.61 10 HIS C O 1
ATOM 3189 N N . PRO C 1 19 ? 11.685 5.663 32.063 1.00 49.88 11 PRO C N 1
ATOM 3190 C CA . PRO C 1 19 ? 12.288 4.905 33.176 1.00 53.09 11 PRO C CA 1
ATOM 3191 C C . PRO C 1 19 ? 11.581 5.087 34.506 1.00 52.51 11 PRO C C 1
ATOM 3192 O O . PRO C 1 19 ? 11.669 4.207 35.370 1.00 52.12 11 PRO C O 1
ATOM 3196 N N . TRP C 1 20 ? 10.886 6.207 34.700 1.00 56.90 12 TRP C N 1
ATOM 3197 C CA . TRP C 1 20 ? 10.171 6.445 35.949 1.00 50.91 12 TRP C CA 1
ATOM 3198 C C . TRP C 1 20 ? 8.817 5.736 35.964 1.00 53.07 12 TRP C C 1
ATOM 3199 O O . TRP C 1 20 ? 8.419 5.166 36.989 1.00 51.23 12 TRP C O 1
ATOM 3210 N N . HIS C 1 21 ? 8.087 5.761 34.847 1.00 47.98 13 HIS C N 1
ATOM 3211 C CA . HIS C 1 21 ? 6.740 5.202 34.844 1.00 59.48 13 HIS C CA 1
ATOM 3212 C C . HIS C 1 21 ? 6.670 3.774 34.319 1.00 66.27 13 HIS C C 1
ATOM 3213 O O . HIS C 1 21 ? 5.721 3.058 34.654 1.00 66.67 13 HIS C O 1
ATOM 3220 N N . GLY C 1 22 ? 7.668 3.330 33.558 1.00 50.04 14 GLY C N 1
ATOM 3221 C CA . GLY C 1 22 ? 7.605 2.086 32.825 1.00 51.05 14 GLY C CA 1
ATOM 3222 C C . GLY C 1 22 ? 7.885 0.819 33.613 1.00 55.65 14 GLY C C 1
ATOM 3223 O O . GLY C 1 22 ? 7.071 -0.108 33.634 1.00 66.64 14 GLY C O 1
ATOM 3224 N N . PRO C 1 23 ? 9.083 0.710 34.192 1.00 54.17 15 PRO C N 1
ATOM 3225 C CA . PRO C 1 23 ? 9.489 -0.551 34.822 1.00 55.26 15 PRO C CA 1
ATOM 3226 C C . PRO C 1 23 ? 8.595 -0.944 35.988 1.00 61.67 15 PRO C C 1
ATOM 3227 O O . PRO C 1 23 ? 7.966 -0.108 36.641 1.00 50.20 15 PRO C O 1
ATOM 3231 N N . VAL C 1 24 ? 8.552 -2.249 36.244 1.00 59.83 16 VAL C N 1
ATOM 3232 C CA . VAL C 1 24 ? 7.899 -2.774 37.436 1.00 58.37 16 VAL C CA 1
ATOM 3233 C C . VAL C 1 24 ? 8.836 -2.571 38.617 1.00 59.48 16 VAL C C 1
ATOM 3234 O O . VAL C 1 24 ? 10.003 -2.980 38.572 1.00 57.04 16 VAL C O 1
ATOM 3238 N N . LEU C 1 25 ? 8.335 -1.916 39.668 1.00 60.59 17 LEU C N 1
ATOM 3239 C CA . LEU C 1 25 ? 9.176 -1.591 40.819 1.00 58.68 17 LEU C CA 1
ATOM 3240 C C . LEU C 1 25 ? 9.709 -2.850 41.492 1.00 57.65 17 LEU C C 1
ATOM 3241 O O . LEU C 1 25 ? 10.928 -3.030 41.633 1.00 56.60 17 LEU C O 1
ATOM 3246 N N . THR C 1 26 ? 8.808 -3.739 41.906 1.00 50.46 18 THR C N 1
ATOM 3247 C CA . THR C 1 26 ? 9.208 -4.962 42.582 1.00 50.87 18 THR C CA 1
ATOM 3248 C C . THR C 1 26 ? 8.257 -6.088 42.201 1.00 59.86 18 THR C C 1
ATOM 3249 O O . THR C 1 26 ? 7.091 -5.859 41.870 1.00 61.14 18 THR C O 1
ATOM 3253 N N . ARG C 1 27 ? 8.785 -7.308 42.239 1.00 68.34 19 ARG C N 1
ATOM 3254 C CA . ARG C 1 27 ? 8.021 -8.519 41.998 1.00 72.79 19 ARG C CA 1
ATOM 3255 C C . ARG C 1 27 ? 8.092 -9.502 43.154 1.00 73.43 19 ARG C C 1
ATOM 3256 O O . ARG C 1 27 ? 7.502 -10.586 43.060 1.00 82.68 19 ARG C O 1
ATOM 3264 N N . ASP C 1 28 ? 8.782 -9.162 44.242 1.00 57.57 20 ASP C N 1
ATOM 3265 C CA . ASP C 1 28 ? 8.948 -10.066 45.372 1.00 57.59 20 ASP C CA 1
ATOM 3266 C C . ASP C 1 28 ? 8.682 -9.335 46.678 1.00 62.80 20 ASP C C 1
ATOM 3267 O O . ASP C 1 28 ? 9.314 -9.603 47.703 1.00 62.91 20 ASP C O 1
ATOM 3272 N N . ASP C 1 29 ? 7.706 -8.422 46.658 1.00 72.15 21 ASP C N 1
ATOM 3273 C CA . ASP C 1 29 ? 7.302 -7.642 47.830 1.00 72.41 21 ASP C CA 1
ATOM 3274 C C . ASP C 1 29 ? 8.485 -6.874 48.416 1.00 66.01 21 ASP C C 1
ATOM 3275 O O . ASP C 1 29 ? 8.765 -6.936 49.616 1.00 58.60 21 ASP C O 1
ATOM 3280 N N . TYR C 1 30 ? 9.192 -6.158 47.538 1.00 63.14 22 TYR C N 1
ATOM 3281 C CA . TYR C 1 30 ? 10.265 -5.230 47.881 1.00 52.49 22 TYR C CA 1
ATOM 3282 C C . TYR C 1 30 ? 11.496 -5.919 48.443 1.00 55.86 22 TYR C C 1
ATOM 3283 O O . TYR C 1 30 ? 12.343 -5.263 49.065 1.00 56.49 22 TYR C O 1
ATOM 3292 N N . GLU C 1 31 ? 11.642 -7.225 48.216 1.00 52.74 23 GLU C N 1
ATOM 3293 C CA . GLU C 1 31 ? 12.909 -7.867 48.550 1.00 55.03 23 GLU C CA 1
ATOM 3294 C C . GLU C 1 31 ? 13.999 -7.451 47.564 1.00 50.97 23 GLU C C 1
ATOM 3295 O O . GLU C 1 31 ? 15.159 -7.263 47.949 1.00 49.60 23 GLU C O 1
ATOM 3301 N N . SER C 1 32 ? 13.644 -7.293 46.291 1.00 47.28 24 SER C N 1
ATOM 3302 C CA . SER C 1 32 ? 14.534 -6.719 45.295 1.00 56.78 24 SER C CA 1
ATOM 3303 C C . SER C 1 32 ? 13.778 -5.660 44.509 1.00 53.74 24 SER C C 1
ATOM 3304 O O . SER C 1 32 ? 12.547 -5.668 44.437 1.00 62.84 24 SER C O 1
ATOM 3307 N N . LEU C 1 33 ? 14.532 -4.725 43.945 1.00 48.04 25 LEU C N 1
ATOM 3308 C CA . LEU C 1 33 ? 13.963 -3.586 43.246 1.00 46.39 25 LEU C CA 1
ATOM 3309 C C . LEU C 1 33 ? 14.656 -3.378 41.913 1.00 47.76 25 LEU C C 1
ATOM 3310 O O . LEU C 1 33 ? 15.867 -3.593 41.785 1.00 46.57 25 LEU C O 1
ATOM 3315 N N . CYS C 1 34 ? 13.870 -2.950 40.931 1.00 44.43 26 CYS C N 1
ATOM 3316 C CA . CYS C 1 34 ? 14.394 -2.393 39.695 1.00 45.67 26 CYS C CA 1
ATOM 3317 C C . CYS C 1 34 ? 14.699 -0.918 39.920 1.00 47.43 26 CYS C C 1
ATOM 3318 O O . CYS C 1 34 ? 13.834 -0.167 40.374 1.00 46.20 26 CYS C O 1
ATOM 3321 N N . CYS C 1 35 ? 15.927 -0.504 39.612 1.00 45.00 27 CYS C N 1
ATOM 3322 C CA . CYS C 1 35 ? 16.384 0.858 39.869 1.00 49.38 27 CYS C CA 1
ATOM 3323 C C . CYS C 1 35 ? 16.860 1.488 38.572 1.00 47.57 27 CYS C C 1
ATOM 3324 O O . CYS C 1 35 ? 17.471 0.813 37.739 1.00 42.06 27 CYS C O 1
ATOM 3327 N N . TYR C 1 36 ? 16.609 2.789 38.416 1.00 44.40 28 TYR C N 1
ATOM 3328 C CA . TYR C 1 36 ? 17.134 3.548 37.286 1.00 47.20 28 TYR C CA 1
ATOM 3329 C C . TYR C 1 36 ? 18.306 4.415 37.744 1.00 41.71 28 TYR C C 1
ATOM 3330 O O . TYR C 1 36 ? 18.131 5.310 38.577 1.00 43.00 28 TYR C O 1
ATOM 3339 N N . ILE C 1 37 ? 19.483 4.178 37.175 1.00 35.35 29 ILE C N 1
ATOM 3340 C CA . ILE C 1 37 ? 20.707 4.851 37.617 1.00 34.56 29 ILE C CA 1
ATOM 3341 C C . ILE C 1 37 ? 20.901 6.131 36.820 1.00 42.08 29 ILE C C 1
ATOM 3342 O O . ILE C 1 37 ? 20.904 6.111 35.582 1.00 39.20 29 ILE C O 1
ATOM 3347 N N . GLU C 1 38 ? 21.083 7.243 37.527 1.00 38.46 30 GLU C N 1
ATOM 3348 C CA . GLU C 1 38 ? 21.316 8.527 36.883 1.00 34.08 30 GLU C CA 1
ATOM 3349 C C . GLU C 1 38 ? 22.761 8.984 36.942 1.00 40.59 30 GLU C C 1
ATOM 3350 O O . GLU C 1 38 ? 23.201 9.668 36.025 1.00 33.97 30 GLU C O 1
ATOM 3356 N N . ILE C 1 39 ? 23.493 8.643 38.003 1.00 42.35 31 ILE C N 1
ATOM 3357 C CA . ILE C 1 39 ? 24.841 9.153 38.255 1.00 43.71 31 ILE C CA 1
ATOM 3358 C C . ILE C 1 39 ? 25.727 8.005 38.731 1.00 40.28 31 ILE C C 1
ATOM 3359 O O . ILE C 1 39 ? 25.293 7.149 39.511 1.00 39.87 31 ILE C O 1
ATOM 3364 N N . THR C 1 40 ? 26.961 7.965 38.232 1.00 42.28 32 THR C N 1
ATOM 3365 C CA . THR C 1 40 ? 27.962 7.002 38.685 1.00 37.45 32 THR C CA 1
ATOM 3366 C C . THR C 1 40 ? 29.174 7.717 39.283 1.00 38.34 32 THR C C 1
ATOM 3367 O O . THR C 1 40 ? 29.298 8.941 39.142 1.00 40.00 32 THR C O 1
ATOM 3371 N N . PRO C 1 41 ? 30.062 7.006 39.990 1.00 35.20 33 PRO C N 1
ATOM 3372 C CA . PRO C 1 41 ? 31.308 7.648 40.469 1.00 36.04 33 PRO C CA 1
ATOM 3373 C C . PRO C 1 41 ? 32.128 8.310 39.377 1.00 44.64 33 PRO C C 1
ATOM 3374 O O . PRO C 1 41 ? 32.833 9.286 39.655 1.00 41.98 33 PRO C O 1
ATOM 3378 N N . ALA C 1 42 ? 32.020 7.844 38.129 1.00 42.35 34 ALA C N 1
ATOM 3379 C CA . ALA C 1 42 ? 32.829 8.395 37.048 1.00 38.40 34 ALA C CA 1
ATOM 3380 C C . ALA C 1 42 ? 32.366 9.774 36.606 1.00 37.41 34 ALA C C 1
ATOM 3381 O O . ALA C 1 42 ? 33.115 10.464 35.912 1.00 43.74 34 ALA C O 1
ATOM 3383 N N . ASP C 1 43 ? 31.154 10.186 36.973 1.00 39.80 35 ASP C N 1
ATOM 3384 C CA . ASP C 1 43 ? 30.585 11.423 36.458 1.00 40.66 35 ASP C CA 1
ATOM 3385 C C . ASP C 1 43 ? 31.169 12.642 37.157 1.00 43.78 35 ASP C C 1
ATOM 3386 O O . ASP C 1 43 ? 31.461 12.613 38.355 1.00 47.00 35 ASP C O 1
ATOM 3391 N N . SER C 1 44 ? 31.336 13.720 36.393 1.00 48.19 36 SER C N 1
ATOM 3392 C CA . SER C 1 44 ? 31.755 15.010 36.924 1.00 45.99 36 SER C CA 1
ATOM 3393 C C . SER C 1 44 ? 30.624 16.019 36.942 1.00 47.83 36 SER C C 1
ATOM 3394 O O . SER C 1 44 ? 30.834 17.163 37.362 1.00 38.88 36 SER C O 1
ATOM 3397 N N . VAL C 1 45 ? 29.444 15.635 36.461 1.00 44.67 37 VAL C N 1
ATOM 3398 C CA . VAL C 1 45 ? 28.250 16.460 36.535 1.00 43.84 37 VAL C CA 1
ATOM 3399 C C . VAL C 1 45 ? 27.162 15.627 37.187 1.00 42.38 37 VAL C C 1
ATOM 3400 O O . VAL C 1 45 ? 27.239 14.398 37.251 1.00 40.23 37 VAL C O 1
ATOM 3404 N N . LYS C 1 46 ? 26.149 16.321 37.688 1.00 43.88 38 LYS C N 1
ATOM 3405 C CA . LYS C 1 46 ? 24.981 15.685 38.283 1.00 47.77 38 LYS C CA 1
ATOM 3406 C C . LYS C 1 46 ? 23.917 15.509 37.201 1.00 53.11 38 LYS C C 1
ATOM 3407 O O . LYS C 1 46 ? 23.395 16.493 36.666 1.00 60.38 38 LYS C O 1
ATOM 3413 N N . PHE C 1 47 ? 23.614 14.260 36.862 1.00 46.97 39 PHE C N 1
ATOM 3414 C CA . PHE C 1 47 ? 22.533 13.954 35.936 1.00 47.06 39 PHE C CA 1
ATOM 3415 C C . PHE C 1 47 ? 21.231 13.740 36.699 1.00 48.19 39 PHE C C 1
ATOM 3416 O O . PHE C 1 47 ? 21.231 13.346 37.865 1.00 47.09 39 PHE C O 1
ATOM 3424 N N . GLU C 1 48 ? 20.116 13.982 36.017 1.00 51.50 40 GLU C N 1
ATOM 3425 C CA . GLU C 1 48 ? 18.797 13.714 36.570 1.00 53.87 40 GLU C CA 1
ATOM 3426 C C . GLU C 1 48 ? 17.867 13.375 35.416 1.00 53.17 40 GLU C C 1
ATOM 3427 O O . GLU C 1 48 ? 17.891 14.039 34.378 1.00 50.60 40 GLU C O 1
ATOM 3429 N N . LEU C 1 49 ? 17.049 12.345 35.605 1.00 53.31 41 LEU C N 1
ATOM 3430 C CA . LEU C 1 49 ? 16.072 11.976 34.588 1.00 46.32 41 LEU C CA 1
ATOM 3431 C C . LEU C 1 49 ? 15.127 13.137 34.332 1.00 43.60 41 LEU C C 1
ATOM 3432 O O . LEU C 1 49 ? 14.529 13.676 35.267 1.00 48.22 41 LEU C O 1
ATOM 3437 N N . ASP C 1 50 ? 15.020 13.550 33.070 1.00 43.41 42 ASP C N 1
ATOM 3438 C CA . ASP C 1 50 ? 14.105 14.628 32.712 1.00 40.54 42 ASP C CA 1
ATOM 3439 C C . ASP C 1 50 ? 12.670 14.104 32.767 1.00 41.03 42 ASP C C 1
ATOM 3440 O O . ASP C 1 50 ? 12.282 13.233 31.980 1.00 44.16 42 ASP C O 1
ATOM 3445 N N . LYS C 1 51 ? 11.884 14.628 33.710 1.00 41.59 43 LYS C N 1
ATOM 3446 C CA . LYS C 1 51 ? 10.532 14.110 33.918 1.00 49.11 43 LYS C CA 1
ATOM 3447 C C . LYS C 1 51 ? 9.702 14.205 32.648 1.00 52.59 43 LYS C C 1
ATOM 3448 O O . LYS C 1 51 ? 8.994 13.257 32.291 1.00 56.57 43 LYS C O 1
ATOM 3454 N N . GLU C 1 52 ? 9.821 15.318 31.925 1.00 52.17 44 GLU C N 1
ATOM 3455 C CA . GLU C 1 52 ? 8.953 15.548 30.776 1.00 61.99 44 GLU C CA 1
ATOM 3456 C C . GLU C 1 52 ? 9.270 14.588 29.640 1.00 62.56 44 GLU C C 1
ATOM 3457 O O . GLU C 1 52 ? 8.356 14.052 29.002 1.00 63.29 44 GLU C O 1
ATOM 3463 N N . THR C 1 53 ? 10.553 14.364 29.361 1.00 49.78 45 THR C N 1
ATOM 3464 C CA . THR C 1 53 ? 10.908 13.568 28.196 1.00 44.04 45 THR C CA 1
ATOM 3465 C C . THR C 1 53 ? 11.352 12.159 28.547 1.00 48.73 45 THR C C 1
ATOM 3466 O O . THR C 1 53 ? 11.279 11.274 27.689 1.00 47.69 45 THR C O 1
ATOM 3470 N N . GLY C 1 54 ? 11.770 11.917 29.788 1.00 47.04 46 GLY C N 1
ATOM 3471 C CA . GLY C 1 54 ? 12.319 10.616 30.089 1.00 45.08 46 GLY C CA 1
ATOM 3472 C C . GLY C 1 54 ? 13.718 10.388 29.555 1.00 46.71 46 GLY C C 1
ATOM 3473 O O . GLY C 1 54 ? 14.162 9.238 29.511 1.00 42.57 46 GLY C O 1
ATOM 3474 N N . ILE C 1 55 ? 14.409 11.442 29.106 1.00 42.89 47 ILE C N 1
ATOM 3475 C CA . ILE C 1 55 ? 15.809 11.373 28.688 1.00 42.30 47 ILE C CA 1
ATOM 3476 C C . ILE C 1 55 ? 16.687 11.831 29.848 1.00 41.73 47 ILE C C 1
ATOM 3477 O O . ILE C 1 55 ? 16.342 12.780 30.562 1.00 46.68 47 ILE C O 1
ATOM 3482 N N . LEU C 1 56 ? 17.827 11.173 30.039 1.00 45.15 48 LEU C N 1
ATOM 3483 C CA . LEU C 1 56 ? 18.769 11.626 31.054 1.00 39.39 48 LEU C CA 1
ATOM 3484 C C . LEU C 1 56 ? 19.291 13.006 30.672 1.00 36.66 48 LEU C C 1
ATOM 3485 O O . LEU C 1 56 ? 19.572 13.276 29.502 1.00 40.00 48 LEU C O 1
ATOM 3490 N N . LYS C 1 57 ? 19.369 13.898 31.659 1.00 38.60 49 LYS C N 1
ATOM 3491 C CA . LYS C 1 57 ? 19.688 15.301 31.434 1.00 40.29 49 LYS C CA 1
ATOM 3492 C C . LYS C 1 57 ? 20.711 15.790 32.449 1.00 47.32 49 LYS C C 1
ATOM 3493 O O . LYS C 1 57 ? 20.671 15.405 33.620 1.00 47.82 49 LYS C O 1
ATOM 3499 N N . VAL C 1 58 ? 21.614 16.659 32.001 1.00 42.13 50 VAL C N 1
ATOM 3500 C CA . VAL C 1 58 ? 22.530 17.311 32.925 1.00 48.71 50 VAL C CA 1
ATOM 3501 C C . VAL C 1 58 ? 21.744 18.291 33.785 1.00 46.63 50 VAL C C 1
ATOM 3502 O O . VAL C 1 58 ? 21.131 19.236 33.274 1.00 52.31 50 VAL C O 1
ATOM 3506 N N . ASP C 1 59 ? 21.740 18.060 35.098 1.00 45.12 51 ASP C N 1
ATOM 3507 C CA . ASP C 1 59 ? 21.166 19.040 36.013 1.00 47.58 51 ASP C CA 1
ATOM 3508 C C . ASP C 1 59 ? 22.120 20.200 36.256 1.00 52.55 51 ASP C C 1
ATOM 3509 O O . ASP C 1 59 ? 21.755 21.364 36.060 1.00 61.77 51 ASP C O 1
ATOM 3514 N N . ARG C 1 60 ? 23.345 19.900 36.685 1.00 44.44 52 ARG C N 1
ATOM 3515 C CA . ARG C 1 60 ? 24.354 20.918 36.945 1.00 45.62 52 ARG C CA 1
ATOM 3516 C C . ARG C 1 60 ? 25.705 20.231 37.040 1.00 47.84 52 ARG C C 1
ATOM 3517 O O . ARG C 1 60 ? 25.767 19.048 37.392 1.00 50.55 52 ARG C O 1
ATOM 3519 N N . PRO C 1 61 ? 26.793 20.922 36.718 1.00 52.68 53 PRO C N 1
ATOM 3520 C CA . PRO C 1 61 ? 28.118 20.349 36.983 1.00 54.82 53 PRO C CA 1
ATOM 3521 C C . PRO C 1 61 ? 28.356 20.264 38.482 1.00 53.22 53 PRO C C 1
ATOM 3522 O O . PRO C 1 61 ? 27.765 21.014 39.261 1.00 60.45 53 PRO C O 1
ATOM 3526 N N . GLN C 1 62 ? 29.213 19.328 38.891 1.00 49.15 54 GLN C N 1
ATOM 3527 C CA . GLN C 1 62 ? 29.641 19.297 40.287 1.00 49.81 54 GLN C CA 1
ATOM 3528 C C . GLN C 1 62 ? 30.245 20.647 40.647 1.00 53.76 54 GLN C C 1
ATOM 3529 O O . GLN C 1 62 ? 31.105 21.167 39.927 1.00 54.08 54 GLN C O 1
ATOM 3535 N N . LYS C 1 63 ? 29.759 21.245 41.733 1.00 49.47 55 LYS C N 1
ATOM 3536 C CA . LYS C 1 63 ? 30.227 22.582 42.068 1.00 47.54 55 LYS C CA 1
ATOM 3537 C C . LYS C 1 63 ? 31.618 22.566 42.684 1.00 46.01 55 LYS C C 1
ATOM 3538 O O . LYS C 1 63 ? 32.359 23.546 42.552 1.00 52.40 55 LYS C O 1
ATOM 3544 N N . PHE C 1 64 ? 31.983 21.496 43.381 1.00 43.46 56 PHE C N 1
ATOM 3545 C CA . PHE C 1 64 ? 33.248 21.507 44.105 1.00 41.56 56 PHE C CA 1
ATOM 3546 C C . PHE C 1 64 ? 34.065 20.258 43.798 1.00 42.40 56 PHE C C 1
ATOM 3547 O O . PHE C 1 64 ? 34.184 19.873 42.631 1.00 45.14 56 PHE C O 1
ATOM 3555 N N . SER C 1 65 ? 34.613 19.599 44.826 1.00 38.15 57 SER C N 1
ATOM 3556 C CA . SER C 1 65 ? 35.593 18.539 44.615 1.00 41.41 57 SER C CA 1
ATOM 3557 C C . SER C 1 65 ? 35.029 17.145 44.876 1.00 44.37 57 SER C C 1
ATOM 3558 O O . SER C 1 65 ? 35.773 16.238 45.251 1.00 44.54 57 SER C O 1
ATOM 3561 N N . ASN C 1 66 ? 33.739 16.938 44.613 1.00 46.93 58 ASN C N 1
ATOM 3562 C CA . ASN C 1 66 ? 33.072 15.681 44.918 1.00 40.30 58 ASN C CA 1
ATOM 3563 C C . ASN C 1 66 ? 32.819 14.848 43.667 1.00 40.91 58 ASN C C 1
ATOM 3564 O O . ASN C 1 66 ? 32.555 15.372 42.582 1.00 41.79 58 ASN C O 1
ATOM 3569 N N . PHE C 1 67 ? 32.881 13.536 43.850 1.00 36.07 59 PHE C N 1
ATOM 3570 C CA . PHE C 1 67 ? 32.281 12.561 42.960 1.00 34.00 59 PHE C CA 1
ATOM 3571 C C . PHE C 1 67 ? 31.209 11.843 43.761 1.00 41.53 59 PHE C C 1
ATOM 3572 O O . PHE C 1 67 ? 31.309 11.729 44.987 1.00 39.59 59 PHE C O 1
ATOM 3580 N N . CYS C 1 68 ? 30.194 11.359 43.067 1.00 51.87 60 CYS C N 1
ATOM 3581 C CA . CYS C 1 68 ? 29.144 10.593 43.720 1.00 45.31 60 CYS C CA 1
ATOM 3582 C C . CYS C 1 68 ? 29.679 9.213 44.083 1.00 47.28 60 CYS C C 1
ATOM 3583 O O . CYS C 1 68 ? 30.060 8.454 43.184 1.00 57.63 60 CYS C O 1
ATOM 3586 N N . PRO C 1 69 ? 29.727 8.842 45.368 1.00 47.01 61 PRO C N 1
ATOM 3587 C CA . PRO C 1 69 ? 30.506 7.659 45.767 1.00 43.95 61 PRO C CA 1
ATOM 3588 C C . PRO C 1 69 ? 29.782 6.332 45.632 1.00 47.12 61 PRO C C 1
ATOM 3589 O O . PRO C 1 69 ? 30.189 5.337 46.241 1.00 57.61 61 PRO C O 1
ATOM 3593 N N . CYS C 1 70 ? 28.740 6.285 44.814 1.00 37.43 62 CYS C N 1
ATOM 3594 C CA . CYS C 1 70 ? 28.025 5.041 44.583 1.00 31.90 62 CYS C CA 1
ATOM 3595 C C . CYS C 1 70 ? 27.221 5.216 43.305 1.00 36.41 62 CYS C C 1
ATOM 3596 O O . CYS C 1 70 ? 27.255 6.275 42.675 1.00 55.09 62 CYS C O 1
ATOM 3599 N N . LEU C 1 71 ? 26.520 4.163 42.899 1.00 37.09 63 LEU C N 1
ATOM 3600 C CA . LEU C 1 71 ? 25.524 4.313 41.847 1.00 35.28 63 LEU C CA 1
ATOM 3601 C C . LEU C 1 71 ? 24.312 5.005 42.455 1.00 44.20 63 LEU C C 1
ATOM 3602 O O . LEU C 1 71 ? 23.761 4.539 43.460 1.00 50.02 63 LEU C O 1
ATOM 3607 N N . TYR C 1 72 ? 23.926 6.134 41.875 1.00 36.87 64 TYR C N 1
ATOM 3608 C CA . TYR C 1 72 ? 22.853 6.961 42.400 1.00 39.93 64 TYR C CA 1
ATOM 3609 C C . TYR C 1 72 ? 21.775 7.100 41.342 1.00 43.80 64 TYR C C 1
ATOM 3610 O O . TYR C 1 72 ? 22.078 7.342 40.166 1.00 41.02 64 TYR C O 1
ATOM 3619 N N . GLY C 1 73 ? 20.528 6.917 41.754 1.00 39.66 65 GLY C N 1
ATOM 3620 C CA . GLY C 1 73 ? 19.427 7.067 40.837 1.00 36.87 65 GLY C CA 1
ATOM 3621 C C . GLY C 1 73 ? 18.085 7.160 41.524 1.00 45.42 65 GLY C C 1
ATOM 3622 O O . GLY C 1 73 ? 17.966 7.682 42.637 1.00 40.48 65 GLY C O 1
ATOM 3623 N N . LEU C 1 74 ? 17.055 6.677 40.838 1.00 47.14 66 LEU C N 1
ATOM 3624 C CA . LEU C 1 74 ? 15.698 6.750 41.330 1.00 47.93 66 LEU C CA 1
ATOM 3625 C C . LEU C 1 74 ? 15.067 5.374 41.213 1.00 51.43 66 LEU C C 1
ATOM 3626 O O . LEU C 1 74 ? 15.550 4.513 40.471 1.00 43.55 66 LEU C O 1
ATOM 3631 N N . LEU C 1 75 ? 13.983 5.184 41.979 1.00 40.88 67 LEU C N 1
ATOM 3632 C CA . LEU C 1 75 ? 13.166 3.979 41.930 1.00 51.43 67 LEU C CA 1
ATOM 3633 C C . LEU C 1 75 ? 11.946 4.225 41.057 1.00 44.57 67 LEU C C 1
ATOM 3634 O O . LEU C 1 75 ? 11.193 5.173 41.326 1.00 46.61 67 LEU C O 1
ATOM 3639 N N . PRO C 1 76 ? 11.730 3.444 39.998 1.00 47.36 68 PRO C N 1
ATOM 3640 C CA . PRO C 1 76 ? 10.524 3.622 39.181 1.00 46.99 68 PRO C CA 1
ATOM 3641 C C . PRO C 1 76 ? 9.252 3.491 40.007 1.00 49.47 68 PRO C C 1
ATOM 3642 O O . PRO C 1 76 ? 9.193 2.755 40.992 1.00 52.92 68 PRO C O 1
ATOM 3646 N N . LYS C 1 77 ? 8.233 4.232 39.592 1.00 47.22 69 LYS C N 1
ATOM 3647 C CA . LYS C 1 77 ? 6.905 4.157 40.206 1.00 51.37 69 LYS C CA 1
ATOM 3648 C C . LYS C 1 77 ? 6.936 4.501 41.693 1.00 53.24 69 LYS C C 1
ATOM 3649 O O . LYS C 1 77 ? 6.195 3.930 42.499 1.00 57.58 69 LYS C O 1
ATOM 3655 N N . THR C 1 78 ? 7.801 5.443 42.067 1.00 51.71 70 THR C N 1
ATOM 3656 C CA . THR C 1 78 ? 7.770 6.022 43.401 1.00 48.28 70 THR C CA 1
ATOM 3657 C C . THR C 1 78 ? 7.713 7.535 43.284 1.00 48.84 70 THR C C 1
ATOM 3658 O O . THR C 1 78 ? 8.171 8.124 42.303 1.00 52.98 70 THR C O 1
ATOM 3662 N N . TYR C 1 79 ? 7.162 8.156 44.315 1.00 56.18 71 TYR C N 1
ATOM 3663 C CA . TYR C 1 79 ? 6.960 9.593 44.348 1.00 55.89 71 TYR C CA 1
ATOM 3664 C C . TYR C 1 79 ? 6.967 10.004 45.805 1.00 58.54 71 TYR C C 1
ATOM 3665 O O . TYR C 1 79 ? 6.229 9.431 46.608 1.00 55.69 71 TYR C O 1
ATOM 3674 N N . CYS C 1 80 ? 7.806 10.975 46.143 1.00 56.89 72 CYS C N 1
ATOM 3675 C CA . CYS C 1 80 ? 7.960 11.398 47.531 1.00 60.26 72 CYS C CA 1
ATOM 3676 C C . CYS C 1 80 ? 6.868 12.420 47.816 1.00 53.05 72 CYS C C 1
ATOM 3677 O O . CYS C 1 80 ? 7.030 13.618 47.584 1.00 59.01 72 CYS C O 1
ATOM 3680 N N . GLY C 1 81 ? 5.733 11.931 48.320 1.00 64.75 73 GLY C N 1
ATOM 3681 C CA . GLY C 1 81 ? 4.536 12.739 48.481 1.00 56.73 73 GLY C CA 1
ATOM 3682 C C . GLY C 1 81 ? 3.974 12.777 49.889 1.00 57.95 73 GLY C C 1
ATOM 3683 O O . GLY C 1 81 ? 4.735 12.740 50.860 1.00 71.23 73 GLY C O 1
ATOM 3684 N N . ASP C 1 82 ? 2.640 12.838 50.007 1.00 60.05 74 ASP C N 1
ATOM 3685 C CA . ASP C 1 82 ? 1.997 13.051 51.307 1.00 69.99 74 ASP C CA 1
ATOM 3686 C C . ASP C 1 82 ? 2.330 11.947 52.305 1.00 60.61 74 ASP C C 1
ATOM 3687 O O . ASP C 1 82 ? 2.737 12.229 53.437 1.00 60.58 74 ASP C O 1
ATOM 3692 N N . LEU C 1 83 ? 2.124 10.683 51.923 1.00 63.46 75 LEU C N 1
ATOM 3693 C CA . LEU C 1 83 ? 2.424 9.589 52.842 1.00 64.47 75 LEU C CA 1
ATOM 3694 C C . LEU C 1 83 ? 3.905 9.545 53.193 1.00 63.55 75 LEU C C 1
ATOM 3695 O O . LEU C 1 83 ? 4.267 9.337 54.360 1.00 58.78 75 LEU C O 1
ATOM 3700 N N . SER C 1 84 ? 4.779 9.758 52.200 1.00 55.64 76 SER C N 1
ATOM 3701 C CA . SER C 1 84 ? 6.213 9.747 52.473 1.00 53.78 76 SER C CA 1
ATOM 3702 C C . SER C 1 84 ? 6.586 10.843 53.464 1.00 58.04 76 SER C C 1
ATOM 3703 O O . SER C 1 84 ? 7.363 10.609 54.396 1.00 60.25 76 SER C O 1
ATOM 3706 N N . GLY C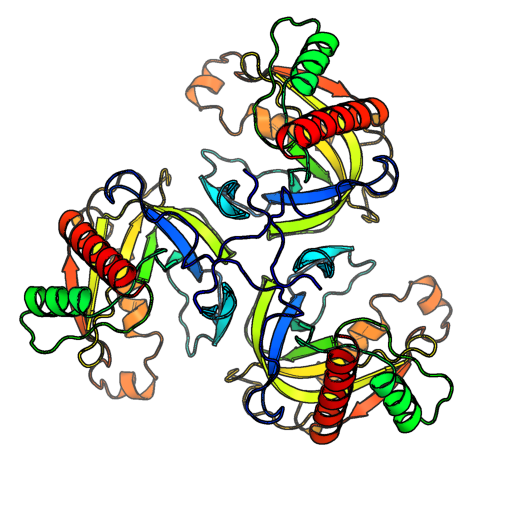 1 85 ? 6.023 12.040 53.294 1.00 63.39 77 GLY C N 1
ATOM 3707 C CA . GLY C 1 85 ? 6.351 13.123 54.202 1.00 60.17 77 GLY C CA 1
ATOM 3708 C C . GLY C 1 85 ? 5.861 12.862 55.613 1.00 62.02 77 GLY C C 1
ATOM 3709 O O . GLY C 1 85 ? 6.587 13.098 56.583 1.00 63.01 77 GLY C O 1
ATOM 3710 N N . GLU C 1 86 ? 4.630 12.358 55.747 1.00 65.08 78 GLU C N 1
ATOM 3711 C CA . GLU C 1 86 ? 4.072 12.119 57.074 1.00 70.31 78 GLU C CA 1
ATOM 3712 C C . GLU C 1 86 ? 4.871 11.066 57.831 1.00 67.48 78 GLU C C 1
ATOM 3713 O O . GLU C 1 86 ? 5.178 11.243 59.015 1.00 72.41 78 GLU C O 1
ATOM 3715 N N . TYR C 1 87 ? 5.243 9.976 57.160 1.00 61.27 79 TYR C N 1
ATOM 3716 C CA . TYR C 1 87 ? 6.017 8.946 57.843 1.00 60.89 79 TYR C CA 1
ATOM 3717 C C . TYR C 1 87 ? 7.390 9.465 58.242 1.00 66.09 79 TYR C C 1
ATOM 3718 O O . TYR C 1 87 ? 7.833 9.246 59.378 1.00 62.73 79 TYR C O 1
ATOM 3727 N N . SER C 1 88 ? 8.063 10.179 57.335 1.00 56.39 80 SER C N 1
ATOM 3728 C CA . SER C 1 88 ? 9.342 10.788 57.686 1.00 63.06 80 SER C CA 1
ATOM 3729 C C . SER C 1 88 ? 9.183 11.741 58.863 1.00 63.12 80 SER C C 1
ATOM 3730 O O . SER C 1 88 ? 10.024 11.767 59.769 1.00 62.25 80 SER C O 1
ATOM 3733 N N . GLY C 1 89 ? 8.116 12.539 58.860 1.00 64.67 81 GLY C N 1
ATOM 3734 C CA . GLY C 1 89 ? 7.855 13.400 60.001 1.00 70.42 81 GLY C CA 1
ATOM 3735 C C . GLY C 1 89 ? 7.605 12.618 61.278 1.00 71.97 81 GLY C C 1
ATOM 3736 O O . GLY C 1 89 ? 8.147 12.953 62.335 1.00 70.72 81 GLY C O 1
ATOM 3737 N N . GLN C 1 90 ? 6.785 11.563 61.200 1.00 68.72 82 GLN C N 1
ATOM 3738 C CA . GLN C 1 90 ? 6.536 10.719 62.368 1.00 70.71 82 GLN C CA 1
ATOM 3739 C C . GLN C 1 90 ? 7.828 10.091 62.879 1.00 75.22 82 GLN C C 1
ATOM 3740 O O . GLN C 1 90 ? 8.107 10.100 64.085 1.00 76.55 82 GLN C O 1
ATOM 3746 N N . GLN C 1 91 ? 8.637 9.552 61.967 1.00 78.74 83 GLN C N 1
ATOM 3747 C CA . GLN C 1 91 ? 9.846 8.836 62.349 1.00 75.66 83 GLN C CA 1
ATOM 3748 C C . GLN C 1 91 ? 10.920 9.763 62.896 1.00 79.18 83 GLN C C 1
ATOM 3749 O O . GLN C 1 91 ? 11.836 9.295 63.581 1.00 85.38 83 GLN C O 1
ATOM 3755 N N . SER C 1 92 ? 10.830 11.058 62.607 1.00 76.71 84 SER C N 1
ATOM 3756 C CA . SER C 1 92 ? 11.779 12.045 63.100 1.00 73.61 84 SER C CA 1
ATOM 3757 C C . SER C 1 92 ? 11.164 12.951 64.158 1.00 73.64 84 SER C C 1
ATOM 3758 O O . SER C 1 92 ? 11.799 13.932 64.559 1.00 75.06 84 SER C O 1
ATOM 3761 N N . ASN C 1 93 ? 9.952 12.635 64.625 1.00 75.22 85 ASN C N 1
ATOM 3762 C CA . ASN C 1 93 ? 9.226 13.452 65.601 1.00 85.05 85 ASN C CA 1
ATOM 3763 C C . ASN C 1 93 ? 9.124 14.899 65.123 1.00 88.71 85 ASN C C 1
ATOM 3764 O O . ASN C 1 93 ? 9.436 15.850 65.846 1.00 92.12 85 ASN C O 1
ATOM 3766 N N . ARG C 1 94 ? 8.665 15.055 63.880 1.00 86.17 86 ARG C N 1
ATOM 3767 C CA . ARG C 1 94 ? 8.513 16.354 63.242 1.00 84.70 86 ARG C CA 1
ATOM 3768 C C . ARG C 1 94 ? 7.127 16.492 62.633 1.00 85.79 86 ARG C C 1
ATOM 3769 O O . ARG C 1 94 ? 6.560 15.521 62.124 1.00 90.31 86 ARG C O 1
ATOM 3777 N N . GLU C 1 95 ? 6.580 17.697 62.701 1.00 83.06 87 GLU C N 1
ATOM 3778 C CA . GLU C 1 95 ? 5.285 17.990 62.111 1.00 82.24 87 GLU C CA 1
ATOM 3779 C C . GLU C 1 95 ? 5.493 18.679 60.767 1.00 85.74 87 GLU C C 1
ATOM 3780 O O . GLU C 1 95 ? 6.564 19.222 60.478 1.00 83.79 87 GLU C O 1
ATOM 3782 N N . ASN C 1 96 ? 4.458 18.620 59.929 1.00 85.75 88 ASN C N 1
ATOM 3783 C CA . ASN C 1 96 ? 4.415 19.355 58.665 1.00 85.75 88 ASN C CA 1
ATOM 3784 C C . ASN C 1 96 ? 5.559 18.978 57.721 1.00 84.23 88 ASN C C 1
ATOM 3785 O O . ASN C 1 96 ? 5.977 19.793 56.893 1.00 84.92 88 ASN C O 1
ATOM 3790 N N . ILE C 1 97 ? 6.068 17.752 57.804 1.00 75.24 89 ILE C N 1
ATOM 3791 C CA . ILE C 1 97 ? 7.093 17.313 56.862 1.00 68.58 89 ILE C CA 1
ATOM 3792 C C . ILE C 1 97 ? 6.388 16.859 55.591 1.00 66.35 89 ILE C C 1
ATOM 3793 O O . ILE C 1 97 ? 5.515 15.985 55.631 1.00 67.57 89 ILE C O 1
ATOM 3798 N N . LYS C 1 98 ? 6.749 17.463 54.467 1.00 64.49 90 LYS C N 1
ATOM 3799 C CA . LYS C 1 98 ? 6.190 17.109 53.173 1.00 71.14 90 LYS C CA 1
ATOM 3800 C C . LYS C 1 98 ? 7.212 16.335 52.356 1.00 69.61 90 LYS C C 1
ATOM 3801 O O . LYS C 1 98 ? 8.406 16.311 52.667 1.00 71.68 90 LYS C O 1
ATOM 3803 N N . GLY C 1 99 ? 6.723 15.678 51.308 1.00 67.39 91 GLY C N 1
ATOM 3804 C CA . GLY C 1 99 ? 7.612 15.041 50.362 1.00 58.26 91 GLY C CA 1
ATOM 3805 C C . GLY C 1 99 ? 8.251 16.047 49.419 1.00 59.77 91 GLY C C 1
ATOM 3806 O O . GLY C 1 99 ? 7.748 17.146 49.199 1.00 70.10 91 GLY C O 1
ATOM 3807 N N . ASP C 1 100 ? 9.397 15.681 48.857 1.00 66.04 92 ASP C N 1
ATOM 3808 C CA . ASP C 1 100 ? 10.096 16.637 48.010 1.00 69.23 92 ASP C CA 1
ATOM 3809 C C . ASP C 1 100 ? 9.573 16.653 46.575 1.00 71.33 92 ASP C C 1
ATOM 3810 O O . ASP C 1 100 ? 10.054 17.457 45.769 1.00 72.93 92 ASP C O 1
ATOM 3815 N N . GLY C 1 101 ? 8.621 15.782 46.232 1.00 62.23 93 GLY C N 1
ATOM 3816 C CA . GLY C 1 101 ? 7.972 15.844 44.941 1.00 61.52 93 GLY C CA 1
ATOM 3817 C C . GLY C 1 101 ? 8.652 15.073 43.827 1.00 62.74 93 GLY C C 1
ATOM 3818 O O . GLY C 1 101 ? 8.132 15.064 42.701 1.00 60.90 93 GLY C O 1
ATOM 3819 N N . ASP C 1 102 ? 9.806 14.475 44.086 1.00 51.25 94 ASP C N 1
ATOM 3820 C CA . ASP C 1 102 ? 10.587 13.712 43.126 1.00 58.73 94 ASP C CA 1
ATOM 3821 C C . ASP C 1 102 ? 10.454 12.220 43.396 1.00 57.00 94 ASP C C 1
ATOM 3822 O O . ASP C 1 102 ? 9.937 11.808 44.438 1.00 51.24 94 ASP C O 1
ATOM 3827 N N . PRO C 1 103 ? 10.950 11.366 42.492 1.00 57.72 95 PRO C N 1
ATOM 3828 C CA . PRO C 1 103 ? 11.025 9.936 42.810 1.00 56.01 95 PRO C CA 1
ATOM 3829 C C . PRO C 1 103 ? 11.964 9.676 43.983 1.00 54.74 95 PRO C C 1
ATOM 3830 O O . PRO C 1 103 ? 12.820 10.491 44.332 1.00 65.23 95 PRO C O 1
ATOM 3834 N N . LEU C 1 104 ? 11.786 8.513 44.596 1.00 49.73 96 LEU C N 1
ATOM 3835 C CA . LEU C 1 104 ? 12.577 8.149 45.763 1.00 50.58 96 LEU C CA 1
ATOM 3836 C C . LEU C 1 104 ? 14.019 7.868 45.355 1.00 46.82 96 LEU C C 1
ATOM 3837 O O . LEU C 1 104 ? 14.267 7.089 44.431 1.00 49.77 96 LEU C O 1
ATOM 3842 N N . ASP C 1 105 ? 14.971 8.512 46.037 1.00 42.28 97 ASP C N 1
ATOM 3843 C CA . ASP C 1 105 ? 16.382 8.336 45.710 1.00 39.57 97 ASP C CA 1
ATOM 3844 C C . ASP C 1 105 ? 16.920 7.012 46.236 1.00 39.88 97 ASP C C 1
ATOM 3845 O O . ASP C 1 105 ? 16.632 6.611 47.365 1.00 43.43 97 ASP C O 1
ATOM 3850 N N . ILE C 1 106 ? 17.795 6.379 45.466 1.00 40.48 98 ILE C N 1
ATOM 3851 C CA . ILE C 1 106 ? 18.394 5.128 45.911 1.00 42.57 98 ILE C CA 1
ATOM 3852 C C . ILE C 1 106 ? 19.882 5.151 45.589 1.00 46.55 98 ILE C C 1
ATOM 3853 O O . ILE C 1 106 ? 20.291 5.613 44.517 1.00 38.52 98 ILE C O 1
ATOM 3858 N N . CYS C 1 107 ? 20.692 4.694 46.553 1.00 44.39 99 CYS C N 1
ATOM 3859 C CA . CYS C 1 107 ? 22.133 4.509 46.399 1.00 37.28 99 CYS C CA 1
ATOM 3860 C C . CYS C 1 107 ? 22.421 3.017 46.310 1.00 36.29 99 CYS C C 1
ATOM 3861 O O . CYS C 1 107 ? 22.128 2.268 47.245 1.00 42.89 99 CYS C O 1
ATOM 3864 N N . VAL C 1 108 ? 23.014 2.588 45.203 1.00 33.06 100 VAL C N 1
ATOM 3865 C CA . VAL C 1 108 ? 23.277 1.176 44.958 1.00 33.94 100 VAL C CA 1
ATOM 3866 C C . VAL C 1 108 ? 24.771 0.924 45.116 1.00 41.40 100 VAL C C 1
ATOM 3867 O O . VAL C 1 108 ? 25.587 1.543 44.425 1.00 40.86 100 VAL C O 1
ATOM 3871 N N . LEU C 1 109 ? 25.115 -0.009 45.997 1.00 44.85 101 LEU C N 1
ATOM 3872 C CA . LEU C 1 109 ? 26.493 -0.386 46.260 1.00 38.48 101 LEU C CA 1
ATOM 3873 C C . LEU C 1 109 ? 26.888 -1.532 45.342 1.00 43.97 101 LEU C C 1
ATOM 3874 O O . LEU C 1 109 ? 26.159 -2.525 45.225 1.00 36.66 101 LEU C O 1
ATOM 3879 N N . THR C 1 110 ? 28.031 -1.381 44.675 1.00 36.92 102 THR C N 1
ATOM 3880 C CA . THR C 1 110 ? 28.577 -2.441 43.845 1.00 36.86 102 THR C CA 1
ATOM 3881 C C . THR C 1 110 ? 30.094 -2.316 43.823 1.00 42.96 102 THR C C 1
ATOM 3882 O O . THR C 1 110 ? 30.643 -1.214 43.855 1.00 44.07 102 THR C O 1
ATOM 3886 N N . GLU C 1 111 ? 30.761 -3.462 43.769 1.00 41.03 103 GLU C N 1
ATOM 3887 C CA . GLU C 1 111 ? 32.196 -3.480 43.548 1.00 43.86 103 GLU C CA 1
ATOM 3888 C C . GLU C 1 111 ? 32.533 -3.235 42.080 1.00 49.58 103 GLU C C 1
ATOM 3889 O O . GLU C 1 111 ? 33.653 -2.821 41.763 1.00 43.86 103 GLU C O 1
ATOM 3895 N N . LYS C 1 112 ? 31.581 -3.447 41.178 1.00 46.45 104 LYS C N 1
ATOM 3896 C CA . LYS C 1 112 ? 31.896 -3.309 39.768 1.00 51.17 104 LYS C CA 1
ATOM 3897 C C . LYS C 1 112 ? 31.940 -1.837 39.365 1.00 53.92 104 LYS C C 1
ATOM 3898 O O . LYS C 1 112 ? 31.367 -0.961 40.018 1.00 53.69 104 LYS C O 1
ATOM 3904 N N . ASN C 1 113 ? 32.652 -1.575 38.278 1.00 54.51 105 ASN C N 1
ATOM 3905 C CA . ASN C 1 113 ? 32.749 -0.244 37.692 1.00 56.88 105 ASN C CA 1
ATOM 3906 C C . ASN C 1 113 ? 31.652 -0.079 36.650 1.00 57.92 105 ASN C C 1
ATOM 3907 O O . ASN C 1 113 ? 31.631 -0.795 35.643 1.00 49.83 105 ASN C O 1
ATOM 3912 N N . ILE C 1 114 ? 30.726 0.837 36.908 1.00 52.03 106 ILE C N 1
ATOM 3913 C CA . ILE C 1 114 ? 29.751 1.277 35.920 1.00 49.00 106 ILE C CA 1
ATOM 3914 C C . ILE C 1 114 ? 30.057 2.730 35.612 1.00 51.28 106 ILE C C 1
ATOM 3915 O O . ILE C 1 114 ? 30.032 3.581 36.510 1.00 68.15 106 ILE C O 1
ATOM 3920 N N . THR C 1 115 ? 30.353 3.021 34.355 1.00 51.06 107 THR C N 1
ATOM 3921 C CA . THR C 1 115 ? 30.750 4.370 33.982 1.00 66.09 107 THR C CA 1
ATOM 3922 C C . THR C 1 115 ? 29.600 5.209 33.450 1.00 62.80 107 THR C C 1
ATOM 3923 O O . THR C 1 115 ? 29.645 6.438 33.565 1.00 68.68 107 THR C O 1
ATOM 3927 N N . GLN C 1 116 ? 28.597 4.589 32.839 1.00 58.23 108 GLN C N 1
ATOM 3928 C CA . GLN C 1 116 ? 27.457 5.302 32.282 1.00 57.72 108 GLN C CA 1
ATOM 3929 C C . GLN C 1 116 ? 26.201 5.038 33.100 1.00 51.51 108 GLN C C 1
ATOM 3930 O O . GLN C 1 116 ? 25.953 3.906 33.519 1.00 56.45 108 GLN C O 1
ATOM 3932 N N . GLY C 1 117 ? 25.398 6.086 33.300 1.00 44.02 109 GLY C N 1
ATOM 3933 C CA . GLY C 1 117 ? 24.050 5.945 33.819 1.00 39.72 109 GLY C CA 1
ATOM 3934 C C . GLY C 1 117 ? 23.078 5.611 32.703 1.00 41.44 109 GLY C C 1
ATOM 3935 O O . GLY C 1 117 ? 23.450 5.027 31.679 1.00 39.04 109 GLY C O 1
ATOM 3936 N N . ASN C 1 118 ? 21.815 6.004 32.887 1.00 41.75 110 ASN C N 1
ATOM 3937 C CA . ASN C 1 118 ? 20.737 5.672 31.941 1.00 46.07 110 ASN C CA 1
ATOM 3938 C C . ASN C 1 118 ? 20.610 4.158 31.751 1.00 43.24 110 ASN C C 1
ATOM 3939 O O . ASN C 1 118 ? 20.557 3.651 30.631 1.00 41.98 110 ASN C O 1
ATOM 3944 N N . ILE C 1 119 ? 20.582 3.423 32.865 1.00 40.01 111 ILE C N 1
ATOM 3945 C CA . ILE C 1 119 ? 20.439 1.972 32.829 1.00 39.59 111 ILE C CA 1
ATOM 3946 C C . ILE C 1 119 ? 19.499 1.533 33.943 1.00 44.20 111 ILE C C 1
ATOM 3947 O O . ILE C 1 119 ? 19.306 2.233 34.940 1.00 40.73 111 ILE C O 1
ATOM 3952 N N . LEU C 1 120 ? 18.947 0.335 33.778 1.00 44.53 112 LEU C N 1
ATOM 3953 C CA . LEU C 1 120 ? 18.226 -0.355 34.838 1.00 45.23 112 LEU C CA 1
ATOM 3954 C C . LEU C 1 120 ? 19.139 -1.404 35.460 1.00 43.16 112 LEU C C 1
ATOM 3955 O O . LEU C 1 120 ? 20.088 -1.881 34.832 1.00 48.16 112 LEU C O 1
ATOM 3960 N N . LEU C 1 121 ? 18.846 -1.750 36.713 1.00 41.78 113 LEU C N 1
ATOM 3961 C CA . LEU C 1 121 ? 19.528 -2.846 37.390 1.00 41.60 113 LEU C CA 1
ATOM 3962 C C . LEU C 1 121 ? 18.655 -3.326 38.545 1.00 43.82 113 LEU C C 1
ATOM 3963 O O . LEU C 1 121 ? 17.770 -2.608 39.017 1.00 49.94 113 LEU C O 1
ATOM 3968 N N . GLN C 1 122 ? 18.932 -4.543 39.005 1.00 45.57 114 GLN C N 1
ATOM 3969 C CA . GLN C 1 122 ? 18.262 -5.123 40.164 1.00 38.92 114 GLN C CA 1
ATOM 3970 C C . GLN C 1 122 ? 19.120 -4.933 41.403 1.00 41.29 114 GLN C C 1
ATOM 3971 O O . GLN C 1 122 ? 20.309 -5.275 41.402 1.00 39.94 114 GLN C O 1
ATOM 3977 N N . ALA C 1 123 ? 18.508 -4.400 42.458 1.00 38.34 115 ALA C N 1
ATOM 3978 C CA . ALA C 1 123 ? 19.191 -4.142 43.711 1.00 37.05 115 ALA C CA 1
ATOM 3979 C C . ALA C 1 123 ? 18.280 -4.504 44.876 1.00 47.65 115 ALA C C 1
ATOM 3980 O O . ALA C 1 123 ? 17.048 -4.429 44.783 1.00 43.68 115 ALA C O 1
ATOM 3982 N N . ARG C 1 124 ? 18.906 -4.876 45.986 1.00 42.51 116 ARG C N 1
ATOM 3983 C CA . ARG C 1 124 ? 18.168 -5.305 47.151 1.00 45.01 116 ARG C CA 1
ATOM 3984 C C . ARG C 1 124 ? 18.360 -4.304 48.275 1.00 42.58 116 ARG C C 1
ATOM 3985 O O . ARG C 1 124 ? 19.502 -4.035 48.671 1.00 45.54 116 ARG C O 1
ATOM 3993 N N . PRO C 1 125 ? 17.282 -3.727 48.800 1.00 41.69 117 PRO C N 1
ATOM 3994 C CA . PRO C 1 125 ? 17.423 -2.698 49.839 1.00 47.91 117 PRO C CA 1
ATOM 3995 C C . PRO C 1 125 ? 17.898 -3.294 51.157 1.00 47.88 117 PRO C C 1
ATOM 3996 O O . PRO C 1 125 ? 17.524 -4.410 51.526 1.00 43.29 117 PRO C O 1
ATOM 4000 N N . ILE C 1 126 ? 18.737 -2.535 51.864 1.00 46.33 118 ILE C N 1
ATOM 4001 C CA . ILE C 1 126 ? 19.299 -2.998 53.130 1.00 50.20 118 ILE C CA 1
ATOM 4002 C C . ILE C 1 126 ? 19.111 -1.937 54.201 1.00 47.35 118 ILE C C 1
ATOM 4003 O O . ILE C 1 126 ? 19.349 -2.188 55.388 1.00 48.51 118 ILE C O 1
ATOM 4008 N N . GLY C 1 127 ? 18.677 -0.751 53.792 1.00 42.23 119 GLY C N 1
ATOM 4009 C CA . GLY C 1 127 ? 18.516 0.344 54.729 1.00 38.66 119 GLY C CA 1
ATOM 4010 C C . GLY C 1 127 ? 18.383 1.664 53.994 1.00 43.69 119 GLY C C 1
ATOM 4011 O O . GLY C 1 127 ? 18.053 1.701 52.811 1.00 44.38 119 GLY C O 1
ATOM 4012 N N . GLY C 1 128 ? 18.668 2.738 54.715 1.00 38.17 120 GLY C N 1
ATOM 4013 C CA . GLY C 1 128 ? 18.538 4.053 54.121 1.00 43.98 120 GLY C CA 1
ATOM 4014 C C . GLY C 1 128 ? 18.990 5.126 55.083 1.00 47.42 120 GLY C C 1
ATOM 4015 O O . GLY C 1 128 ? 19.250 4.873 56.263 1.00 50.50 120 GLY C O 1
ATOM 4016 N N . ILE C 1 129 ? 19.114 6.334 54.541 1.00 47.26 121 ILE C N 1
ATOM 4017 C CA . ILE C 1 129 ? 19.451 7.523 55.308 1.00 46.54 121 ILE C CA 1
ATOM 4018 C C . ILE C 1 129 ? 18.233 8.425 55.318 1.00 49.34 121 ILE C C 1
ATOM 4019 O O . ILE C 1 129 ? 17.787 8.883 54.260 1.00 44.12 121 ILE C O 1
ATOM 4024 N N . ARG C 1 130 ? 17.715 8.711 56.503 1.00 46.34 122 ARG C N 1
ATOM 4025 C CA . ARG C 1 130 ? 16.624 9.664 56.619 1.00 48.37 122 ARG C CA 1
ATOM 4026 C C . ARG C 1 130 ? 17.210 11.068 56.630 1.00 48.71 122 ARG C C 1
ATOM 4027 O O . ARG C 1 130 ? 17.996 11.417 57.515 1.00 58.08 122 ARG C O 1
ATOM 4035 N N . ILE C 1 131 ? 16.866 11.852 55.623 1.00 54.20 123 ILE C N 1
ATOM 4036 C CA . ILE C 1 131 ? 17.346 13.217 55.493 1.00 55.59 123 ILE C CA 1
ATOM 4037 C C . ILE C 1 131 ? 16.141 14.143 55.445 1.00 60.83 123 ILE C C 1
ATOM 4038 O O . ILE C 1 131 ? 15.149 13.854 54.766 1.00 60.58 123 ILE C O 1
ATOM 4043 N N . LEU C 1 132 ? 16.218 15.233 56.198 1.00 59.70 124 LEU C N 1
ATOM 4044 C CA . LEU C 1 132 ? 15.244 16.310 56.137 1.00 70.22 124 LEU C CA 1
ATOM 4045 C C . LEU C 1 132 ? 15.959 17.539 55.595 1.00 75.71 124 LEU C C 1
ATOM 4046 O O . LEU C 1 132 ? 16.996 17.945 56.132 1.00 80.90 124 LEU C O 1
ATOM 4051 N N . ASP C 1 133 ? 15.428 18.106 54.517 1.00 75.32 125 ASP C N 1
ATOM 4052 C CA . ASP C 1 133 ? 15.997 19.290 53.882 1.00 80.90 125 ASP C CA 1
ATOM 4053 C C . ASP C 1 133 ? 14.930 20.378 53.887 1.00 83.73 125 ASP C C 1
ATOM 4054 O O . ASP C 1 133 ? 14.117 20.463 52.964 1.00 82.75 125 ASP C O 1
ATOM 4059 N N . SER C 1 134 ? 14.956 21.220 54.920 1.00 83.13 126 SER C N 1
ATOM 4060 C CA . SER C 1 134 ? 14.029 22.342 55.076 1.00 95.01 126 SER C CA 1
ATOM 4061 C C . SER C 1 134 ? 12.571 21.887 54.968 1.00 96.52 126 SER C C 1
ATOM 4062 O O . SER C 1 134 ? 11.821 22.295 54.078 1.00 102.75 126 SER C O 1
ATOM 4065 N N . GLU C 1 135 ? 12.187 21.012 55.901 1.00 90.70 127 GLU C N 1
ATOM 4066 C CA . GLU C 1 135 ? 10.831 20.494 56.075 1.00 88.27 127 GLU C CA 1
ATOM 4067 C C . GLU C 1 135 ? 10.407 19.553 54.956 1.00 84.97 127 GLU C C 1
ATOM 4068 O O . GLU C 1 135 ? 9.213 19.237 54.845 1.00 84.78 127 GLU C O 1
ATOM 4070 N N . GLU C 1 136 ? 11.341 19.107 54.114 1.00 78.29 128 GLU C N 1
ATOM 4071 C CA . GLU C 1 136 ? 11.065 18.130 53.071 1.00 64.59 128 GLU C CA 1
ATOM 4072 C C . GLU C 1 136 ? 11.871 16.862 53.314 1.00 59.92 128 GLU C C 1
ATOM 4073 O O . GLU C 1 136 ? 13.076 16.927 53.581 1.00 65.34 128 GLU C O 1
ATOM 4079 N N . ALA C 1 137 ? 11.212 15.715 53.193 1.00 59.19 129 ALA C N 1
ATOM 4080 C CA . ALA C 1 137 ? 11.891 14.431 53.315 1.00 63.31 129 ALA C CA 1
ATOM 4081 C C . ALA C 1 137 ? 12.733 14.175 52.072 1.00 67.45 129 ALA C C 1
ATOM 4082 O O . ALA C 1 137 ? 12.219 14.212 50.946 1.00 68.05 129 ALA C O 1
ATOM 4084 N N . ASP C 1 138 ? 14.033 13.941 52.274 1.00 65.17 130 ASP C N 1
ATOM 4085 C CA . ASP C 1 138 ? 14.923 13.612 51.168 1.00 52.42 130 ASP C CA 1
ATOM 4086 C C . ASP C 1 138 ? 15.636 12.294 51.446 1.00 49.46 130 ASP C C 1
ATOM 4087 O O . ASP C 1 138 ? 16.873 12.245 51.472 1.00 56.19 130 ASP C O 1
ATOM 4092 N N . ASP C 1 139 ? 14.866 11.220 51.634 1.00 49.07 131 ASP C N 1
ATOM 4093 C CA . ASP C 1 139 ? 15.438 9.917 51.955 1.00 49.11 131 ASP C CA 1
ATOM 4094 C C . ASP C 1 139 ? 16.331 9.411 50.833 1.00 51.15 131 ASP C C 1
ATOM 4095 O O . ASP C 1 139 ? 16.082 9.646 49.647 1.00 56.20 131 ASP C O 1
ATOM 4100 N N . LYS C 1 140 ? 17.382 8.701 51.222 1.00 43.23 132 LYS C N 1
ATOM 4101 C CA . LYS C 1 140 ? 18.220 7.968 50.287 1.00 44.56 132 LYS C CA 1
ATOM 4102 C C . LYS C 1 140 ? 18.139 6.506 50.692 1.00 40.52 132 LYS C C 1
ATOM 4103 O O . LYS C 1 140 ? 18.663 6.121 51.740 1.00 42.84 132 LYS C O 1
ATOM 4109 N N . ILE C 1 141 ? 17.512 5.687 49.856 1.00 38.52 133 ILE C N 1
ATOM 4110 C CA . ILE C 1 141 ? 17.553 4.250 50.080 1.00 41.51 133 ILE C CA 1
ATOM 4111 C C . ILE C 1 141 ? 18.959 3.741 49.773 1.00 42.57 133 ILE C C 1
ATOM 4112 O O . ILE C 1 141 ? 19.624 4.226 48.846 1.00 40.83 133 ILE C O 1
ATOM 4117 N N . ILE C 1 142 ? 19.443 2.809 50.594 1.00 35.70 134 ILE C N 1
ATOM 4118 C CA . ILE C 1 142 ? 20.722 2.139 50.380 1.00 37.57 134 ILE C CA 1
ATOM 4119 C C . ILE C 1 142 ? 20.428 0.706 49.969 1.00 40.77 134 ILE C C 1
ATOM 4120 O O . ILE C 1 142 ? 19.693 -0.005 50.671 1.00 40.42 134 ILE C O 1
ATOM 4125 N N . ALA C 1 143 ? 20.990 0.282 48.836 1.00 35.45 135 ALA C N 1
ATOM 4126 C CA . ALA C 1 143 ? 20.767 -1.062 48.325 1.00 36.93 135 ALA C CA 1
ATOM 4127 C C . ALA C 1 143 ? 22.073 -1.630 47.796 1.00 38.69 135 ALA C C 1
ATOM 4128 O O . ALA C 1 143 ? 23.023 -0.895 47.511 1.00 37.03 135 ALA C O 1
ATOM 4130 N N . VAL C 1 144 ? 22.109 -2.952 47.649 1.00 38.23 136 VAL C N 1
ATOM 4131 C CA . VAL C 1 144 ? 23.268 -3.640 47.094 1.00 38.26 136 VAL C CA 1
ATOM 4132 C C . VAL C 1 144 ? 22.859 -4.271 45.772 1.00 41.52 136 VAL C C 1
ATOM 4133 O O . VAL C 1 144 ? 21.746 -4.803 45.642 1.00 45.29 136 VAL C O 1
ATOM 4137 N N . LEU C 1 145 ? 23.747 -4.173 44.782 1.00 31.48 137 LEU C N 1
ATOM 4138 C CA . LEU C 1 145 ? 23.483 -4.751 43.470 1.00 33.17 137 LEU C CA 1
ATOM 4139 C C . LEU C 1 145 ? 23.288 -6.251 43.602 1.00 40.20 137 LEU C C 1
ATOM 4140 O O . LEU C 1 145 ? 24.073 -6.935 44.257 1.00 46.86 137 LEU C O 1
ATOM 4145 N N . GLU C 1 146 ? 22.216 -6.757 43.001 1.00 47.01 138 GLU C N 1
ATOM 4146 C CA . GLU C 1 146 ? 21.921 -8.177 43.094 1.00 52.20 138 GLU C CA 1
ATOM 4147 C C . GLU C 1 146 ? 23.066 -8.992 42.507 1.00 50.84 138 GLU C C 1
ATOM 4148 O O . GLU C 1 146 ? 23.561 -8.696 41.416 1.00 51.15 138 GLU C O 1
ATOM 4154 N N . ASP C 1 147 ? 23.484 -10.019 43.244 1.00 47.27 139 ASP C N 1
ATOM 4155 C CA . ASP C 1 147 ? 24.577 -10.909 42.859 1.00 53.84 139 ASP C CA 1
ATOM 4156 C C . ASP C 1 147 ? 25.922 -10.180 42.771 1.00 53.90 139 ASP C C 1
ATOM 4157 O O . ASP C 1 147 ? 26.842 -10.655 42.100 1.00 57.64 139 ASP C O 1
ATOM 4162 N N . ASP C 1 148 ? 26.064 -9.024 43.418 1.00 48.43 140 ASP C N 1
ATOM 4163 C CA . ASP C 1 148 ? 27.359 -8.354 43.451 1.00 49.32 140 ASP C CA 1
ATOM 4164 C C . ASP C 1 148 ? 28.365 -9.177 44.251 1.00 47.49 140 ASP C C 1
ATOM 4165 O O . ASP C 1 148 ? 28.041 -9.734 45.304 1.00 45.79 140 ASP C O 1
ATOM 4170 N N . LEU C 1 149 ? 29.606 -9.218 43.765 1.00 50.77 141 LEU C N 1
ATOM 4171 C CA . LEU C 1 149 ? 30.580 -10.151 44.319 1.00 50.48 141 LEU C CA 1
ATOM 4172 C C . LEU C 1 149 ? 31.025 -9.777 45.725 1.00 49.21 141 LEU C C 1
ATOM 4173 O O . LEU C 1 149 ? 31.508 -10.645 46.461 1.00 52.94 141 LEU C O 1
ATOM 4178 N N . VAL C 1 150 ? 30.850 -8.525 46.119 1.00 44.99 142 VAL C N 1
ATOM 4179 C CA . VAL C 1 150 ? 31.323 -8.022 47.399 1.00 49.55 142 VAL C CA 1
ATOM 4180 C C . VAL C 1 150 ? 30.162 -7.681 48.328 1.00 49.45 142 VAL C C 1
ATOM 4181 O O . VAL C 1 150 ? 30.127 -8.119 49.476 1.00 44.95 142 VAL C O 1
ATOM 4185 N N . TYR C 1 151 ? 29.206 -6.888 47.846 1.00 45.69 143 TYR C N 1
ATOM 4186 C CA . TYR C 1 151 ? 28.087 -6.432 48.655 1.00 42.98 143 TYR C CA 1
ATOM 4187 C C . TYR C 1 151 ? 26.842 -7.300 48.521 1.00 49.04 143 TYR C C 1
ATOM 4188 O O . TYR C 1 151 ? 25.854 -7.034 49.209 1.00 46.52 143 TYR C O 1
ATOM 4197 N N . GLY C 1 152 ? 26.876 -8.331 47.671 1.00 52.60 144 GLY C N 1
ATOM 4198 C CA . GLY C 1 152 ? 25.656 -9.037 47.297 1.00 50.24 144 GLY C CA 1
ATOM 4199 C C . GLY C 1 152 ? 24.936 -9.725 48.436 1.00 58.71 144 GLY C C 1
ATOM 4200 O O . GLY C 1 152 ? 23.705 -9.809 48.431 1.00 67.40 144 GLY C O 1
ATOM 4201 N N . ASN C 1 153 ? 25.676 -10.233 49.417 1.00 59.58 145 ASN C N 1
ATOM 4202 C CA . ASN C 1 153 ? 25.085 -10.989 50.512 1.00 58.05 145 ASN C CA 1
ATOM 4203 C C . ASN C 1 153 ? 24.757 -10.130 51.728 1.00 65.48 145 ASN C C 1
ATOM 4204 O O . ASN C 1 153 ? 24.357 -10.676 52.762 1.00 70.33 145 ASN C O 1
ATOM 4209 N N . ILE C 1 154 ? 24.948 -8.813 51.647 1.00 59.18 146 ILE C N 1
ATOM 4210 C CA . ILE C 1 154 ? 24.555 -7.928 52.736 1.00 56.55 146 ILE C CA 1
ATOM 4211 C C . ILE C 1 154 ? 23.036 -7.806 52.753 1.00 57.79 146 ILE C C 1
ATOM 4212 O O . ILE C 1 154 ? 22.402 -7.538 51.724 1.00 57.91 146 ILE C O 1
ATOM 4217 N N . GLU C 1 155 ? 22.442 -8.029 53.919 1.00 57.51 147 GLU C N 1
ATOM 4218 C CA . GLU C 1 155 ? 20.996 -8.060 54.048 1.00 66.18 147 GLU C CA 1
ATOM 4219 C C . GLU C 1 155 ? 20.438 -6.898 54.856 1.00 59.61 147 GLU C C 1
ATOM 4220 O O . GLU C 1 155 ? 19.269 -6.543 54.682 1.00 70.91 147 GLU C O 1
ATOM 4226 N N . ASP C 1 156 ? 21.254 -6.286 55.704 1.00 60.35 148 ASP C N 1
ATOM 4227 C CA . ASP C 1 156 ? 20.841 -5.144 56.495 1.00 59.69 148 ASP C CA 1
ATOM 4228 C C . ASP C 1 156 ? 21.978 -4.139 56.540 1.00 52.34 148 ASP C C 1
ATOM 4229 O O . ASP C 1 156 ? 23.155 -4.488 56.412 1.00 49.10 148 ASP C O 1
ATOM 4234 N N . ILE C 1 157 ? 21.611 -2.878 56.764 1.00 50.62 149 ILE C N 1
ATOM 4235 C CA . ILE C 1 157 ? 22.595 -1.810 56.763 1.00 51.82 149 ILE C CA 1
ATOM 4236 C C . ILE C 1 157 ? 23.604 -1.965 57.897 1.00 56.49 149 ILE C C 1
ATOM 4237 O O . ILE C 1 157 ? 24.716 -1.433 57.810 1.00 56.45 149 ILE C O 1
ATOM 4242 N N . SER C 1 158 ? 23.245 -2.678 58.972 1.00 56.49 150 SER C N 1
ATOM 4243 C CA . SER C 1 158 ? 24.204 -2.910 60.047 1.00 56.05 150 SER C CA 1
ATOM 4244 C C . SER C 1 158 ? 25.353 -3.815 59.612 1.00 55.61 150 SER C C 1
ATOM 4245 O O . SER C 1 158 ? 26.396 -3.823 60.269 1.00 60.58 150 SER C O 1
ATOM 4248 N N . GLU C 1 159 ? 25.180 -4.588 58.540 1.00 60.04 151 GLU C N 1
ATOM 4249 C CA . GLU C 1 159 ? 26.237 -5.423 57.979 1.00 60.98 151 GLU C CA 1
ATOM 4250 C C . GLU C 1 159 ? 27.042 -4.709 56.895 1.00 57.08 151 GLU C C 1
ATOM 4251 O O . GLU C 1 159 ? 27.941 -5.316 56.303 1.00 59.61 151 GLU C O 1
ATOM 4257 N N . CYS C 1 160 ? 26.718 -3.472 56.595 1.00 55.12 152 CYS C N 1
ATOM 4258 C CA . CYS C 1 160 ? 27.406 -2.675 55.592 1.00 50.09 152 CYS C CA 1
ATOM 4259 C C . CYS C 1 160 ? 28.635 -1.996 56.205 1.00 53.42 152 CYS C C 1
ATOM 4260 O O . CYS C 1 160 ? 28.577 -1.523 57.342 1.00 56.55 152 CYS C O 1
ATOM 4263 N N . PRO C 1 161 ? 29.765 -1.966 55.496 1.00 54.20 153 PRO C N 1
ATOM 4264 C CA . PRO C 1 161 ? 30.972 -1.334 56.061 1.00 51.03 153 PRO C CA 1
ATOM 4265 C C . PRO C 1 161 ? 30.715 0.136 56.373 1.00 45.11 153 PRO C C 1
ATOM 4266 O O . PRO C 1 161 ? 30.251 0.899 55.521 1.00 44.70 153 PRO C O 1
ATOM 4270 N N . GLY C 1 162 ? 31.023 0.533 57.608 1.00 45.65 154 GLY C N 1
ATOM 4271 C CA . GLY C 1 162 ? 30.744 1.899 58.019 1.00 41.35 154 GLY C CA 1
ATOM 4272 C C . GLY C 1 162 ? 31.490 2.931 57.196 1.00 49.42 154 GLY C C 1
ATOM 4273 O O . GLY C 1 162 ? 31.009 4.054 57.020 1.00 52.54 154 GLY C O 1
ATOM 4274 N N . THR C 1 163 ? 32.647 2.554 56.645 1.00 44.93 155 THR C N 1
ATOM 4275 C CA . THR C 1 163 ? 33.418 3.473 55.814 1.00 40.84 155 THR C CA 1
ATOM 4276 C C . THR C 1 163 ? 32.656 3.855 54.548 1.00 47.65 155 THR C C 1
ATOM 4277 O O . THR C 1 163 ? 32.744 4.998 54.079 1.00 44.41 155 THR C O 1
ATOM 4281 N N . VAL C 1 164 ? 31.901 2.914 53.977 1.00 40.39 156 VAL C N 1
ATOM 4282 C CA . VAL C 1 164 ? 31.105 3.235 52.799 1.00 41.93 156 VAL C CA 1
ATOM 4283 C C . VAL C 1 164 ? 29.954 4.169 53.164 1.00 45.85 156 VAL C C 1
ATOM 4284 O O . VAL C 1 164 ? 29.653 5.119 52.429 1.00 44.32 156 VAL C O 1
ATOM 4288 N N . LEU C 1 165 ? 29.310 3.939 54.316 1.00 41.12 157 LEU C N 1
ATOM 4289 C CA . LEU C 1 165 ? 28.220 4.821 54.735 1.00 37.35 157 LEU C CA 1
ATOM 4290 C C . LEU C 1 165 ? 28.726 6.230 55.024 1.00 45.21 157 LEU C C 1
ATOM 4291 O O . LEU C 1 165 ? 28.055 7.214 54.694 1.00 43.78 157 LEU C O 1
ATOM 4296 N N . ASP C 1 166 ? 29.904 6.342 55.652 1.00 45.39 158 ASP C N 1
ATOM 4297 C CA . ASP C 1 166 ? 30.502 7.653 55.899 1.00 46.32 158 ASP C CA 1
ATOM 4298 C C . ASP C 1 166 ? 30.824 8.367 54.594 1.00 50.39 158 ASP C C 1
ATOM 4299 O O . ASP C 1 166 ? 30.650 9.587 54.483 1.00 46.73 158 ASP C O 1
ATOM 4304 N N . MET C 1 167 ? 31.310 7.620 53.603 1.00 46.85 159 MET C N 1
ATOM 4305 C CA . MET C 1 167 ? 31.580 8.190 52.290 1.00 53.72 159 MET C CA 1
ATOM 4306 C C . MET C 1 167 ? 30.311 8.784 51.690 1.00 49.85 159 MET C C 1
ATOM 4307 O O . MET C 1 167 ? 30.313 9.918 51.193 1.00 45.29 159 MET C O 1
ATOM 4312 N N . ILE C 1 168 ? 29.199 8.056 51.797 1.00 49.24 160 ILE C N 1
ATOM 4313 C CA . ILE C 1 168 ? 27.940 8.516 51.219 1.00 45.14 160 ILE C CA 1
ATOM 4314 C C . ILE C 1 168 ? 27.408 9.720 51.984 1.00 49.02 160 ILE C C 1
ATOM 4315 O O . ILE C 1 168 ? 26.944 10.697 51.382 1.00 48.79 160 ILE C O 1
ATOM 4320 N N . GLN C 1 169 ? 27.476 9.680 53.319 1.00 35.86 161 GLN C N 1
ATOM 4321 C CA . GLN C 1 169 ? 27.037 10.824 54.115 1.00 42.23 161 GLN C CA 1
ATOM 4322 C C . GLN C 1 169 ? 27.908 12.043 53.851 1.00 43.54 161 GLN C C 1
ATOM 4323 O O . GLN C 1 169 ? 27.413 13.175 53.790 1.00 51.06 161 GLN C O 1
ATOM 4329 N N . HIS C 1 170 ? 29.217 11.830 53.713 1.00 40.63 162 HIS C N 1
ATOM 4330 C CA . HIS C 1 170 ? 30.125 12.929 53.412 1.00 43.46 162 HIS C CA 1
ATOM 4331 C C . HIS C 1 170 ? 29.748 13.604 52.099 1.00 40.65 162 HIS C C 1
ATOM 4332 O O . HIS C 1 170 ? 29.814 14.833 51.981 1.00 42.63 162 HIS C O 1
ATOM 4339 N N . TYR C 1 171 ? 29.332 12.819 51.104 1.00 42.61 163 TYR C N 1
ATOM 4340 C CA . TYR C 1 171 ? 28.951 13.403 49.822 1.00 41.09 163 TYR C CA 1
ATOM 4341 C C . TYR C 1 171 ? 27.829 14.419 49.999 1.00 45.71 163 TYR C C 1
ATOM 4342 O O . TYR C 1 171 ? 27.959 15.582 49.599 1.00 48.55 163 TYR C O 1
ATOM 4351 N N . PHE C 1 172 ? 26.734 14.015 50.648 1.00 43.66 164 PHE C N 1
ATOM 4352 C CA . PHE C 1 172 ? 25.599 14.926 50.756 1.00 49.73 164 PHE C CA 1
ATOM 4353 C C . PHE C 1 172 ? 25.895 16.079 51.705 1.00 49.82 164 PHE C C 1
ATOM 4354 O O . PHE C 1 172 ? 25.348 17.172 51.537 1.00 52.31 164 PHE C O 1
ATOM 4362 N N . LEU C 1 173 ? 26.798 15.878 52.663 1.00 51.00 165 LEU C N 1
ATOM 4363 C CA . LEU C 1 173 ? 27.159 16.948 53.581 1.00 49.38 165 LEU C CA 1
ATOM 4364 C C . LEU C 1 173 ? 28.090 17.985 52.956 1.00 50.99 165 LEU C C 1
ATOM 4365 O O . LEU C 1 173 ? 28.126 19.119 53.437 1.00 51.73 165 LEU C O 1
ATOM 4370 N N . THR C 1 174 ? 28.819 17.651 51.882 1.00 44.78 166 THR C N 1
ATOM 4371 C CA . THR C 1 174 ? 29.796 18.585 51.337 1.00 47.10 166 THR C CA 1
ATOM 4372 C C . THR C 1 174 ? 29.559 18.991 49.890 1.00 46.28 166 THR C C 1
ATOM 4373 O O . THR C 1 174 ? 30.108 20.017 49.472 1.00 48.82 166 THR C O 1
ATOM 4377 N N . TYR C 1 175 ? 28.759 18.249 49.116 1.00 44.42 167 TYR C N 1
ATOM 4378 C CA . TYR C 1 175 ? 28.734 18.532 47.680 1.00 48.42 167 TYR C CA 1
ATOM 4379 C C . TYR C 1 175 ? 28.102 19.878 47.349 1.00 48.33 167 TYR C C 1
ATOM 4380 O O . TYR C 1 175 ? 28.218 20.321 46.202 1.00 49.46 167 TYR C O 1
ATOM 4389 N N . LYS C 1 176 ? 27.462 20.541 48.314 1.00 48.12 168 LYS C N 1
ATOM 4390 C CA . LYS C 1 176 ? 26.926 21.884 48.117 1.00 57.03 168 LYS C CA 1
ATOM 4391 C C . LYS C 1 176 ? 27.468 22.882 49.136 1.00 58.95 168 LYS C C 1
ATOM 4392 O O . LYS C 1 176 ? 26.970 24.011 49.207 1.00 58.57 168 LYS C O 1
ATOM 4394 N N . ALA C 1 177 ? 28.500 22.514 49.892 1.00 60.71 169 ALA C N 1
ATOM 4395 C CA . ALA C 1 177 ? 29.024 23.350 50.966 1.00 58.56 169 ALA C CA 1
ATOM 4396 C C . ALA C 1 177 ? 30.081 24.303 50.423 1.00 58.32 169 ALA C C 1
ATOM 4397 O O . ALA C 1 177 ? 31.118 23.863 49.916 1.00 56.59 169 ALA C O 1
ATOM 4399 N N . THR C 1 178 ? 29.828 25.604 50.549 1.00 63.01 170 THR C N 1
ATOM 4400 C CA . THR C 1 178 ? 30.784 26.587 50.067 1.00 64.76 170 THR C CA 1
ATOM 4401 C C . THR C 1 178 ? 32.012 26.620 50.978 1.00 65.83 170 THR C C 1
ATOM 4402 O O . THR C 1 178 ? 31.923 26.280 52.161 1.00 66.85 170 THR C O 1
ATOM 4406 N N . PRO C 1 179 ? 33.175 27.018 50.448 1.00 63.64 171 PRO C N 1
ATOM 4407 C CA . PRO C 1 179 ? 34.352 27.170 51.325 1.00 70.66 171 PRO C CA 1
ATOM 4408 C C . PRO C 1 179 ? 34.111 28.113 52.490 1.00 72.49 171 PRO C C 1
ATOM 4409 O O . PRO C 1 179 ? 34.504 27.803 53.622 1.00 71.13 171 PRO C O 1
ATOM 4413 N N . GLU C 1 180 ? 33.478 29.264 52.240 1.00 72.17 172 GLU C N 1
ATOM 4414 C CA . GLU C 1 180 ? 33.183 30.199 53.322 1.00 72.17 172 GLU C CA 1
ATOM 4415 C C . GLU C 1 180 ? 32.341 29.538 54.406 1.00 75.86 172 GLU C C 1
ATOM 4416 O O . GLU C 1 180 ? 32.588 29.736 55.601 1.00 83.34 172 GLU C O 1
ATOM 4418 N N . SER C 1 181 ? 31.336 28.752 54.010 1.00 69.06 173 SER C N 1
ATOM 4419 C CA . SER C 1 181 ? 30.500 28.081 55.000 1.00 69.30 173 SER C CA 1
ATOM 4420 C C . SER C 1 181 ? 31.284 27.047 55.803 1.00 71.69 173 SER C C 1
ATOM 4421 O O . SER C 1 181 ? 31.017 26.864 56.996 1.00 80.70 173 SER C O 1
ATOM 4424 N N . LEU C 1 182 ? 32.268 26.387 55.186 1.00 59.96 174 LEU C N 1
ATOM 4425 C CA . LEU C 1 182 ? 33.049 25.388 55.911 1.00 63.38 174 LEU C CA 1
ATOM 4426 C C . LEU C 1 182 ? 34.056 26.037 56.852 1.00 73.91 174 LEU C C 1
ATOM 4427 O O . LEU C 1 182 ? 34.250 25.566 57.978 1.00 78.84 174 LEU C O 1
ATOM 4432 N N . ILE C 1 183 ? 34.705 27.111 56.403 1.00 77.30 175 ILE C N 1
ATOM 4433 C CA . ILE C 1 183 ? 35.667 27.808 57.247 1.00 82.18 175 ILE C CA 1
ATOM 4434 C C . ILE C 1 183 ? 34.964 28.443 58.441 1.00 90.96 175 ILE C C 1
ATOM 4435 O O . ILE C 1 183 ? 35.499 28.464 59.556 1.00 95.69 175 ILE C O 1
ATOM 4440 N N . GLN C 1 184 ? 33.753 28.962 58.230 1.00 91.11 176 GLN C N 1
ATOM 4441 C CA . GLN C 1 184 ? 32.981 29.605 59.286 1.00 94.06 176 GLN C CA 1
ATOM 4442 C C . GLN C 1 184 ? 32.191 28.621 60.140 1.00 96.53 176 GLN C C 1
ATOM 4443 O O . GLN C 1 184 ? 31.469 29.061 61.045 1.00 101.80 176 GLN C O 1
ATOM 4449 N N . ALA C 1 185 ? 32.318 27.316 59.886 1.00 92.43 177 ALA C N 1
ATOM 4450 C CA . ALA C 1 185 ? 31.651 26.280 60.679 1.00 94.60 177 ALA C CA 1
ATOM 4451 C C . ALA C 1 185 ? 30.150 26.543 60.794 1.00 99.28 177 ALA C C 1
ATOM 4452 O O . ALA C 1 185 ? 29.538 26.332 61.845 1.00 105.56 177 ALA C O 1
ATOM 4454 N N . LYS C 1 186 ? 29.558 27.031 59.708 1.00 92.36 178 LYS C N 1
ATOM 4455 C CA . LYS C 1 186 ? 28.117 27.225 59.679 1.00 91.37 178 LYS C CA 1
ATOM 4456 C C . LYS C 1 186 ? 27.407 25.873 59.725 1.00 93.63 178 LYS C C 1
ATOM 4457 O O . LYS C 1 186 ? 27.870 24.908 59.110 1.00 91.88 178 LYS C O 1
ATOM 4459 N N . PRO C 1 187 ? 26.293 25.769 60.450 1.00 99.66 179 PRO C N 1
ATOM 4460 C CA . PRO C 1 187 ? 25.598 24.480 60.552 1.00 100.38 179 PRO C CA 1
ATOM 4461 C C . PRO C 1 187 ? 25.136 23.970 59.193 1.00 95.76 179 PRO C C 1
ATOM 4462 O O . PRO C 1 187 ? 24.872 24.743 58.268 1.00 93.35 179 PRO C O 1
ATOM 4466 N N . ALA C 1 188 ? 25.064 22.645 59.079 1.00 90.74 180 ALA C N 1
ATOM 4467 C CA . ALA C 1 188 ? 24.699 22.010 57.821 1.00 83.10 180 ALA C CA 1
ATOM 4468 C C . ALA C 1 188 ? 23.294 22.418 57.395 1.00 90.20 180 ALA C C 1
ATOM 4469 O O . ALA C 1 188 ? 22.399 22.592 58.227 1.00 94.55 180 ALA C O 1
ATOM 4471 N N . LYS C 1 189 ? 23.102 22.567 56.082 1.00 92.28 181 LYS C N 1
ATOM 4472 C CA . LYS C 1 189 ? 21.802 22.951 55.546 1.00 96.79 181 LYS C CA 1
ATOM 4473 C C . LYS C 1 189 ? 20.855 21.768 55.412 1.00 91.26 181 LYS C C 1
ATOM 4474 O O . LYS C 1 189 ? 19.644 21.972 55.262 1.00 91.05 181 LYS C O 1
ATOM 4476 N N . ILE C 1 190 ? 21.378 20.544 55.453 1.00 83.33 182 ILE C N 1
ATOM 4477 C CA . ILE C 1 190 ? 20.564 19.337 55.443 1.00 75.18 182 ILE C CA 1
ATOM 4478 C C . ILE C 1 190 ? 20.737 18.637 56.782 1.00 75.82 182 ILE C C 1
ATOM 4479 O O . ILE C 1 190 ? 21.797 18.702 57.417 1.00 75.82 182 ILE C O 1
ATOM 4484 N N . GLU C 1 191 ? 19.674 17.978 57.221 1.00 72.51 183 GLU C N 1
ATOM 4485 C CA . GLU C 1 191 ? 19.668 17.271 58.489 1.00 72.82 183 GLU C CA 1
ATOM 4486 C C . GLU C 1 191 ? 19.660 15.777 58.212 1.00 69.73 183 GLU C C 1
ATOM 4487 O O . GLU C 1 191 ? 18.692 15.248 57.656 1.00 72.08 183 GLU C O 1
ATOM 4493 N N . ILE C 1 192 ? 20.737 15.105 58.606 1.00 65.77 184 ILE C N 1
ATOM 4494 C CA . ILE C 1 192 ? 20.800 13.651 58.586 1.00 58.38 184 ILE C CA 1
ATOM 4495 C C . ILE C 1 192 ? 20.203 13.194 59.913 1.00 59.35 184 ILE C C 1
ATOM 4496 O O . ILE C 1 192 ? 20.825 13.330 60.965 1.00 61.22 184 ILE C O 1
ATOM 4501 N N . VAL C 1 193 ? 18.974 12.678 59.869 1.00 56.92 185 VAL C N 1
ATOM 4502 C CA . VAL C 1 193 ? 18.331 12.240 61.098 1.00 60.44 185 VAL C CA 1
ATOM 4503 C C . VAL C 1 193 ? 18.853 10.883 61.549 1.00 57.95 185 VAL C C 1
ATOM 4504 O O . VAL C 1 193 ? 18.722 10.537 62.729 1.00 63.61 185 VAL C O 1
ATOM 4508 N N . GLY C 1 194 ? 19.507 10.136 60.670 1.00 54.14 186 GLY C N 1
ATOM 4509 C CA . GLY C 1 194 ? 20.065 8.848 61.012 1.00 57.57 186 GLY C CA 1
ATOM 4510 C C . GLY C 1 194 ? 19.795 7.813 59.946 1.00 58.85 186 GLY C C 1
ATOM 4511 O O . GLY C 1 194 ? 19.206 8.087 58.901 1.00 62.55 186 GLY C O 1
ATOM 4512 N N . LEU C 1 195 ? 20.229 6.592 60.237 1.00 57.23 187 LEU C N 1
ATOM 4513 C CA . LEU C 1 195 ? 20.087 5.465 59.333 1.00 57.84 187 LEU C CA 1
ATOM 4514 C C . LEU C 1 195 ? 18.983 4.537 59.821 1.00 54.27 187 LEU C C 1
ATOM 4515 O O . LEU C 1 195 ? 18.673 4.474 61.012 1.00 52.29 187 LEU C O 1
ATOM 4520 N N . TYR C 1 196 ? 18.426 3.771 58.888 1.00 49.23 188 TYR C N 1
ATOM 4521 C CA . TYR C 1 196 ? 17.446 2.751 59.226 1.00 48.56 188 TYR C CA 1
ATOM 4522 C C . TYR C 1 196 ? 17.753 1.494 58.428 1.00 46.25 188 TYR C C 1
ATOM 4523 O O . TYR C 1 196 ? 18.581 1.501 57.514 1.00 45.09 188 TYR C O 1
ATOM 4532 N N . GLY C 1 197 ? 17.095 0.398 58.808 1.00 43.16 189 GLY C N 1
ATOM 4533 C CA . GLY C 1 197 ? 17.383 -0.909 58.263 1.00 43.92 189 GLY C CA 1
ATOM 4534 C C . GLY C 1 197 ? 16.456 -1.313 57.129 1.00 45.08 189 GLY C C 1
ATOM 4535 O O . GLY C 1 197 ? 15.665 -0.525 56.606 1.00 48.73 189 GLY C O 1
ATOM 4536 N N . LYS C 1 198 ? 16.532 -2.604 56.794 1.00 49.44 190 LYS C N 1
ATOM 4537 C CA . LYS C 1 198 ? 15.865 -3.130 55.609 1.00 54.78 190 LYS C CA 1
ATOM 4538 C C . LYS C 1 198 ? 14.354 -2.956 55.697 1.00 53.60 190 LYS C C 1
ATOM 4539 O O . LYS C 1 198 ? 13.739 -2.369 54.799 1.00 49.61 190 LYS C O 1
ATOM 4545 N N . LYS C 1 199 ? 13.742 -3.454 56.779 1.00 48.82 191 LYS C N 1
ATOM 4546 C CA . LYS C 1 199 ? 12.284 -3.411 56.916 1.00 63.70 191 LYS C CA 1
ATOM 4547 C C . LYS C 1 199 ? 11.758 -1.984 56.827 1.00 56.24 191 LYS C C 1
ATOM 4548 O O . LYS C 1 199 ? 10.795 -1.710 56.103 1.00 57.55 191 LYS C O 1
ATOM 4554 N N . GLU C 1 200 ? 12.374 -1.059 57.566 1.00 54.36 192 GLU C N 1
ATOM 4555 C CA . GLU C 1 200 ? 11.958 0.336 57.483 1.00 49.13 192 GLU C CA 1
ATOM 4556 C C . GLU C 1 200 ? 12.163 0.890 56.085 1.00 60.71 192 GLU C C 1
ATOM 4557 O O . GLU C 1 200 ? 11.322 1.643 55.582 1.00 63.12 192 GLU C O 1
ATOM 4563 N N . ALA C 1 201 ? 13.293 0.563 55.453 1.00 54.90 193 ALA C N 1
ATOM 4564 C CA . ALA C 1 201 ? 13.505 1.024 54.087 1.00 44.08 193 ALA C CA 1
ATOM 4565 C C . ALA C 1 201 ? 12.395 0.526 53.175 1.00 51.74 193 ALA C C 1
ATOM 4566 O O . ALA C 1 201 ? 11.858 1.293 52.367 1.00 49.33 193 ALA C O 1
ATOM 4568 N N . GLN C 1 202 ? 12.031 -0.753 53.306 1.00 44.17 194 GLN C N 1
ATOM 4569 C CA . GLN C 1 202 ? 10.947 -1.310 52.510 1.00 49.00 194 GLN C CA 1
ATOM 4570 C C . GLN C 1 202 ? 9.645 -0.555 52.750 1.00 59.46 194 GLN C C 1
ATOM 4571 O O . GLN C 1 202 ? 8.855 -0.360 51.816 1.00 56.79 194 GLN C O 1
ATOM 4577 N N . LYS C 1 203 ? 9.432 -0.097 53.987 1.00 46.57 195 LYS C N 1
ATOM 4578 C CA . LYS C 1 203 ? 8.269 0.716 54.316 1.00 58.75 195 LYS C CA 1
ATOM 4579 C C . LYS C 1 203 ? 8.346 2.083 53.653 1.00 55.79 195 LYS C C 1
ATOM 4580 O O . LYS C 1 203 ? 7.345 2.579 53.120 1.00 57.40 195 LYS C O 1
ATOM 4586 N N . VAL C 1 204 ? 9.522 2.710 53.685 1.00 46.10 196 VAL C N 1
ATOM 4587 C CA . VAL C 1 204 ? 9.698 4.000 53.022 1.00 51.30 196 VAL C CA 1
ATOM 4588 C C . VAL C 1 204 ? 9.448 3.860 51.522 1.00 49.88 196 VAL C C 1
ATOM 4589 O O . VAL C 1 204 ? 8.824 4.726 50.897 1.00 58.35 196 VAL C O 1
ATOM 4593 N N . ILE C 1 205 ? 9.923 2.763 50.926 1.00 46.98 197 ILE C N 1
ATOM 4594 C CA . ILE C 1 205 ? 9.671 2.503 49.512 1.00 49.69 197 ILE C CA 1
ATOM 4595 C C . ILE C 1 205 ? 8.192 2.215 49.276 1.00 54.70 197 ILE C C 1
ATOM 4596 O O . ILE C 1 205 ? 7.594 2.728 48.325 1.00 53.61 197 ILE C O 1
ATOM 4601 N N . ARG C 1 206 ? 7.581 1.393 50.135 1.00 59.35 198 ARG C N 1
ATOM 4602 C CA . ARG C 1 206 ? 6.164 1.066 49.985 1.00 60.26 198 ARG C CA 1
ATOM 4603 C C . ARG C 1 206 ? 5.311 2.326 49.960 1.00 57.36 198 ARG C C 1
ATOM 4604 O O . ARG C 1 206 ? 4.458 2.497 49.082 1.00 59.08 198 ARG C O 1
ATOM 4612 N N . LEU C 1 207 ? 5.553 3.234 50.906 1.00 56.41 199 LEU C N 1
ATOM 4613 C CA . LEU C 1 207 ? 4.785 4.471 50.987 1.00 54.98 199 LEU C CA 1
ATOM 4614 C C . LEU C 1 207 ? 4.984 5.339 49.748 1.00 57.61 199 LEU C C 1
ATOM 4615 O O . LEU C 1 207 ? 4.016 5.856 49.176 1.00 66.47 199 LEU C O 1
ATOM 4620 N N . ALA C 1 208 ? 6.233 5.499 49.303 1.00 48.07 200 ALA C N 1
ATOM 4621 C CA . ALA C 1 208 ? 6.483 6.302 48.110 1.00 47.59 200 ALA C CA 1
ATOM 4622 C C . ALA C 1 208 ? 5.839 5.688 46.873 1.00 48.28 200 ALA C C 1
ATOM 4623 O O . ALA C 1 208 ? 5.485 6.412 45.941 1.00 54.49 200 ALA C O 1
ATOM 4625 N N . HIS C 1 209 ? 5.713 4.360 46.830 1.00 53.20 201 HIS C N 1
ATOM 4626 C CA . HIS C 1 209 ? 4.993 3.715 45.736 1.00 49.42 201 HIS C CA 1
ATOM 4627 C C . HIS C 1 209 ? 3.495 4.013 45.805 1.00 60.90 201 HIS C C 1
ATOM 4628 O O . HIS C 1 209 ? 2.861 4.278 44.774 1.00 54.30 201 HIS C O 1
ATOM 4635 N N . GLU C 1 210 ? 2.914 4.006 47.011 1.00 53.75 202 GLU C N 1
ATOM 4636 C CA . GLU C 1 210 ? 1.494 4.335 47.131 1.00 57.19 202 GLU C CA 1
ATOM 4637 C C . GLU C 1 210 ? 1.247 5.787 46.756 1.00 58.32 202 GLU C C 1
ATOM 4638 O O . GLU C 1 210 ? 0.256 6.099 46.088 1.00 61.17 202 GLU C O 1
ATOM 4644 N N . ASP C 1 211 ? 2.141 6.689 47.174 1.00 56.48 203 ASP C N 1
ATOM 4645 C CA . ASP C 1 211 ? 2.071 8.070 46.704 1.00 70.73 203 ASP C CA 1
ATOM 4646 C C . ASP C 1 211 ? 2.070 8.127 45.178 1.00 68.39 203 ASP C C 1
ATOM 4647 O O . ASP C 1 211 ? 1.257 8.830 44.567 1.00 60.39 203 ASP C O 1
ATOM 4652 N N . TYR C 1 212 ? 2.978 7.378 44.545 1.00 56.65 204 TYR C N 1
ATOM 4653 C CA . TYR C 1 212 ? 3.040 7.382 43.087 1.00 62.92 204 TYR C CA 1
ATOM 4654 C C . TYR C 1 212 ? 1.768 6.800 42.489 1.00 66.14 204 TYR C C 1
ATOM 4655 O O . TYR C 1 212 ? 1.198 7.360 41.545 1.00 61.25 204 TYR C O 1
ATOM 4664 N N . CYS C 1 213 ? 1.314 5.667 43.028 1.00 59.30 205 CYS C N 1
ATOM 4665 C CA . CYS C 1 213 ? 0.145 5.003 42.469 1.00 62.66 205 CYS C CA 1
ATOM 4666 C C . CYS C 1 213 ? -1.074 5.907 42.525 1.00 66.54 205 CYS C C 1
ATOM 4667 O O . CYS C 1 213 ? -1.823 6.001 41.549 1.00 73.28 205 CYS C O 1
ATOM 4670 N N . ASN C 1 214 ? -1.252 6.631 43.631 1.00 66.71 206 ASN C N 1
ATOM 4671 C CA . ASN C 1 214 ? -2.425 7.484 43.758 1.00 80.28 206 ASN C CA 1
ATOM 4672 C C . ASN C 1 214 ? -2.396 8.662 42.793 1.00 76.19 206 ASN C C 1
ATOM 4673 O O . ASN C 1 214 ? -3.455 9.101 42.322 1.00 86.22 206 ASN C O 1
ATOM 4678 N N . LEU C 1 215 ? -1.215 9.183 42.486 1.00 68.79 207 LEU C N 1
ATOM 4679 C CA . LEU C 1 215 ? -1.100 10.350 41.621 1.00 80.23 207 LEU C CA 1
ATOM 4680 C C . LEU C 1 215 ? -0.968 10.024 40.133 1.00 85.18 207 LEU C C 1
ATOM 4681 O O . LEU C 1 215 ? -1.366 10.841 39.293 1.00 73.21 207 LEU C O 1
ATOM 4686 N N . PHE C 1 216 ? -0.422 8.862 39.773 1.00 85.67 208 PHE C N 1
ATOM 4687 C CA . PHE C 1 216 ? -0.249 8.511 38.368 1.00 87.41 208 PHE C CA 1
ATOM 4688 C C . PHE C 1 216 ? -0.973 7.236 37.966 1.00 91.34 208 PHE C C 1
ATOM 4689 O O . PHE C 1 216 ? -0.797 6.773 36.833 1.00 91.90 208 PHE C O 1
ATOM 4697 N N . MET C 1 217 ? -1.774 6.659 38.852 1.00 98.16 209 MET C N 1
ATOM 4698 C CA . MET C 1 217 ? -2.533 5.456 38.528 1.00 108.34 209 MET C CA 1
ATOM 4699 C C . MET C 1 217 ? -3.859 5.402 39.283 1.00 111.24 209 MET C C 1
ATOM 4700 O O . MET C 1 217 ? -4.252 6.348 39.972 1.00 107.63 209 MET C O 1
#

Nearest PDB structures (foldseek):
  6we5-assembly1_C  TM=1.002E+00  e=2.356E-46  Chlamydia trachomatis D/UW-3/CX
  3q46-assembly1_A  TM=9.315E-01  e=1.239E-18  Thermococcus thioreducens
  1twl-assembly1_A  TM=9.301E-01  e=1.592E-18  Pyrococcus furiosus
  5ls0-assembly2_B  TM=9.247E-01  e=3.382E-18  Arabidopsis thaliana
  6mt2-assembly1_B  TM=9.284E-01  e=1.525E-17  Medicago truncatula